Protein AF-0000000086634690 (afdb_homodimer)

Organism: NCBI:txid1208366

Nearest PDB structures (foldseek):
  5t16-assembly2_I  TM=5.368E-01  e=1.347E-09  Saccharomyces cerevisiae S288C
  1o0w-assembly1_A  TM=5.380E-01  e=2.880E-08  Thermotoga maritima
  7r97-assembly1_B  TM=5.462E-01  e=1.078E-07  Escherichia coli K-12
  7odt-assembly1_c  TM=5.022E-01  e=9.395E-07  Homo sapiens
  3rv0-assembly2_D  TM=7.358E-01  e=8.532E-04  Vanderwaltozyma polyspora DSM 70294

pLDDT: mean 82.91, std 21.25, range [21.41, 98.94]

Secondary structure (DSSP, 8-state):
-------------------------------SSTT-----GGG--SSPPPPPP--HHHHHHHTB-GGG-SS-SHHHHHHHHHHHHHHHHHHHHHH-TTS-HHHHHHHHHHHHSHHHHHHHHHHTTGGGT-B--GGG--HHHHHHH-TT-HHHHHHHHHHHHHHHHHHHTSTTHHHHHHHHHHHHHHHHTHHHHHHHHHHHHHHHHHHHHHHHT--S-------------HHHHHHHHH--TT-EEEEEEE----B-TTT-PBPEEEEEEEEETTEEEEEEEEEEESSHHHHHHHHHHHHHH-HHHHHHHHHHHHHHHHHHHHHHHHHH-/-------------------------------SSTT-----GGG--SSPPPPPP--HHHHHHHTB-GGG-SS-SHHHHHHHHHHHHHHHHHHHHHH-TTS-HHHHHHHHHHHHSHHHHHHHHHHTTGGGT-B--TTT--HHHHHHH-TT-HHHHHHHHHHHHHHHHHHHTSTTHHHHHHHHHHHHHHHHTHHHHHHHHHHHHHHHHHHHHHHHT--S-------------HHHHHHHHH--TT-EEEEEEE----B-TTT-PBPEEEEEEEEETTEEEEEEEEEEESSHHHHHHHHHHHHHH-HHHHHHHHHHHHHHHHHHHHHHHHHH-

InterPro domains:
  IPR000999 Ribonuclease III domain [PF00636] (74-168)
  IPR000999 Ribonuclease III domain [PS50142] (72-172)
  IPR000999 Ribonuclease III domain [SM00535] (57-194)
  IPR000999 Ribonuclease III domain [cd00593] (57-194)
  IPR036389 Ribonuclease III, endonuclease domain superfamily [G3DSA:1.10.1520.10] (47-197)
  IPR036389 Ribonuclease III, endonuclease domain superfamily [SSF69065] (46-195)

Radius of gyration: 34.23 Å; Cα contacts (8 Å, |Δi|>4): 902; chains: 2; bounding box: 84×136×135 Å

Sequence (658 aa):
MSKRLGPASPDEGPRKRVQLSSPTSVPVVPSLVPGISPWSSSDVPTSLPPLPVISPELEAQVFRHPGLGGANYEKLEWYGDSVLEMISTELVFATFDHLPTGRSSQLREQLVRNITLAEYYRQYGMEKRTQLPRDMGVMADLIRTNPRDKDLIKIQGDIFEAYVGAVARSQNGTAKVVAWLKALWSRTIKDQIKQAEKHSEASLKSAQEAQSTTKQENPETAKPKGEQTPKDRLSQTLVVKGVKIRYEDMPCKKKDKNLGLPLFAIGAYLDGWGETNKLLGIGTALGKKEAGFKAATVALENRKLMKVYEDKKKAFLEEAKAKANNATAMSKRLGPASPDEGPRKRVQLSSPTSVPVVPSLVPGISPWSSSDVPTSLPPLPVISPELEAQVFRHPGLGGANYEKLEWYGDSVLEMISTELVFATFDHLPTGRSSQLREQLVRNITLAEYYRQYGMEKRTQLPRDMGVMADLIRTNPRDKDLIKIQGDIFEAYVGAVARSQNGTAKVVAWLKALWSRTIKDQIKQAEKHSEASLKSAQEAQSTTKQENPETAKPKGEQTPKDRLSQTLVVKGVKIRYEDMPCKKKDKNLGLPLFAIGAYLDGWGETNKLLGIGTALGKKEAGFKAATVALENRKLMKVYEDKKKAFLEEAKAKANNATA

Structure (mmCIF, N/CA/C/O backbone):
data_AF-0000000086634690-model_v1
#
loop_
_entity.id
_entity.type
_entity.pdbx_description
1 polymer 'RNase III domain-containing protein'
#
loop_
_atom_site.group_PDB
_atom_site.id
_atom_site.type_symbol
_atom_site.label_atom_id
_atom_site.label_alt_id
_atom_site.label_comp_id
_atom_site.label_asym_id
_atom_site.label_entity_id
_atom_site.label_seq_id
_atom_site.pdbx_PDB_ins_code
_atom_site.Cartn_x
_atom_site.Cartn_y
_atom_site.Cartn_z
_atom_site.occupancy
_atom_site.B_iso_or_equiv
_atom_site.auth_seq_id
_atom_site.auth_comp_id
_atom_site.auth_asym_id
_atom_site.auth_atom_id
_atom_site.pdbx_PDB_model_num
ATOM 1 N N . MET A 1 1 ? 48.625 19.266 83.875 1 24.73 1 MET A N 1
ATOM 2 C CA . MET A 1 1 ? 47.406 18.484 83.812 1 24.73 1 MET A CA 1
ATOM 3 C C . MET A 1 1 ? 46.781 18.578 82.438 1 24.73 1 MET A C 1
ATOM 5 O O . MET A 1 1 ? 46.531 19.672 81.938 1 24.73 1 MET A O 1
ATOM 9 N N . SER A 1 2 ? 47.156 17.562 81.562 1 21.41 2 SER A N 1
ATOM 10 C CA . SER A 1 2 ? 47.188 17.312 80.125 1 21.41 2 SER A CA 1
ATOM 11 C C . SER A 1 2 ? 45.781 17.125 79.562 1 21.41 2 SER A C 1
ATOM 13 O O . SER A 1 2 ? 45.062 16.234 80 1 21.41 2 SER A O 1
ATOM 15 N N . LYS A 1 3 ? 45.094 18.25 79.375 1 24.59 3 LYS A N 1
ATOM 16 C CA . LYS A 1 3 ? 43.688 18.312 78.875 1 24.59 3 LYS A CA 1
ATOM 17 C C . LYS A 1 3 ? 43.5 17.453 77.625 1 24.59 3 LYS A C 1
ATOM 19 O O . LYS A 1 3 ? 44.188 17.641 76.625 1 24.59 3 LYS A O 1
ATOM 24 N N . ARG A 1 4 ? 43.125 16.172 77.812 1 23.91 4 ARG A N 1
ATOM 25 C CA . ARG A 1 4 ? 42.906 15.102 76.875 1 23.91 4 ARG A CA 1
ATOM 26 C C . ARG A 1 4 ? 41.812 15.5 75.875 1 23.91 4 ARG A C 1
ATOM 28 O O . ARG A 1 4 ? 40.688 15.844 76.25 1 23.91 4 ARG A O 1
ATOM 35 N N . LEU A 1 5 ? 42.156 16.219 74.812 1 29.12 5 LEU A N 1
ATOM 36 C CA . LEU A 1 5 ? 41.312 16.734 73.75 1 29.12 5 LEU A CA 1
ATOM 37 C C . LEU A 1 5 ? 40.406 15.633 73.188 1 29.12 5 LEU A C 1
ATOM 39 O O . LEU A 1 5 ? 40.875 14.531 72.875 1 29.12 5 LEU A O 1
ATOM 43 N N . GLY A 1 6 ? 39.094 15.578 73.5 1 29.94 6 GLY A N 1
ATOM 44 C CA . GLY A 1 6 ? 38 14.648 73.188 1 29.94 6 GLY A CA 1
ATOM 45 C C . GLY A 1 6 ? 37.844 14.375 71.75 1 29.94 6 GLY A C 1
ATOM 46 O O . GLY A 1 6 ? 38.188 15.203 70.875 1 29.94 6 GLY A O 1
ATOM 47 N N . PRO A 1 7 ? 37.938 13.086 71.25 1 28.59 7 PRO A N 1
ATOM 48 C CA . PRO A 1 7 ? 37.969 12.578 69.875 1 28.59 7 PRO A CA 1
ATOM 49 C C . PRO A 1 7 ? 36.719 12.93 69.125 1 28.59 7 PRO A C 1
ATOM 51 O O . PRO A 1 7 ? 35.625 13 69.688 1 28.59 7 PRO A O 1
ATOM 54 N N . ALA A 1 8 ? 36.719 13.891 68.125 1 30.86 8 ALA A N 1
ATOM 55 C CA . ALA A 1 8 ? 35.688 14.398 67.25 1 30.86 8 ALA A CA 1
ATOM 56 C C . ALA A 1 8 ? 35.031 13.258 66.438 1 30.86 8 ALA A C 1
ATOM 58 O O . ALA A 1 8 ? 35.75 12.414 65.875 1 30.86 8 ALA A O 1
ATOM 59 N N . SER A 1 9 ? 33.875 12.711 66.938 1 27.98 9 SER A N 1
ATOM 60 C CA . SER A 1 9 ? 33.125 11.609 66.375 1 27.98 9 SER A CA 1
ATOM 61 C C . SER A 1 9 ? 32.75 11.891 64.875 1 27.98 9 SER A C 1
ATOM 63 O O . SER A 1 9 ? 32.062 12.867 64.625 1 27.98 9 SER A O 1
ATOM 65 N N . PRO A 1 10 ? 33.562 11.68 63.844 1 27.91 10 PRO A N 1
ATOM 66 C CA . PRO A 1 10 ? 33.375 12.023 62.438 1 27.91 10 PRO A CA 1
ATOM 67 C C . PRO A 1 10 ? 32.156 11.352 61.812 1 27.91 10 PRO A C 1
ATOM 69 O O . PRO A 1 10 ? 32.219 10.203 61.375 1 27.91 10 PRO A O 1
ATOM 72 N N . ASP A 1 11 ? 31.016 11.18 62.5 1 27.3 11 ASP A N 1
ATOM 73 C CA . ASP A 1 11 ? 29.984 10.312 61.938 1 27.3 11 ASP A CA 1
ATOM 74 C C . ASP A 1 11 ? 29.453 10.867 60.625 1 27.3 11 ASP A C 1
ATOM 76 O O . ASP A 1 11 ? 28.547 11.703 60.625 1 27.3 11 ASP A O 1
ATOM 80 N N . GLU A 1 12 ? 30.25 11.422 59.719 1 28.31 12 GLU A N 1
ATOM 81 C CA . GLU A 1 12 ? 29.594 11.93 58.531 1 28.31 12 GLU A CA 1
ATOM 82 C C . GLU A 1 12 ? 28.781 10.836 57.844 1 28.31 12 GLU A C 1
ATOM 84 O O . GLU A 1 12 ? 29.297 9.773 57.531 1 28.31 12 GLU A O 1
ATOM 89 N N . GLY A 1 13 ? 27.484 10.672 58.188 1 29.59 13 GLY A N 1
ATOM 90 C CA . GLY A 1 13 ? 26.547 9.734 57.625 1 29.59 13 GLY A CA 1
ATOM 91 C C . GLY A 1 13 ? 26.609 9.695 56.094 1 29.59 13 GLY A C 1
ATOM 92 O O . GLY A 1 13 ? 27.047 10.656 55.469 1 29.59 13 GLY A O 1
ATOM 93 N N . PRO A 1 14 ? 26.812 8.484 55.5 1 29.5 14 PRO A N 1
ATOM 94 C CA . PRO A 1 14 ? 26.984 8.32 54.062 1 29.5 14 PRO A CA 1
ATOM 95 C C . PRO A 1 14 ? 25.891 9.008 53.25 1 29.5 14 PRO A C 1
ATOM 97 O O . PRO A 1 14 ? 24.734 9.023 53.656 1 29.5 14 PRO A O 1
ATOM 100 N N . ARG A 1 15 ? 26.109 10.086 52.594 1 25.05 15 ARG A N 1
ATOM 101 C CA . ARG A 1 15 ? 25.172 10.703 51.656 1 25.05 15 ARG A CA 1
ATOM 102 C C . ARG A 1 15 ? 24.562 9.664 50.719 1 25.05 15 ARG A C 1
ATOM 104 O O . ARG A 1 15 ? 25.281 8.867 50.125 1 25.05 15 ARG A O 1
ATOM 111 N N . LYS A 1 16 ? 23.312 9.289 50.938 1 28 16 LYS A N 1
ATOM 112 C CA . LYS A 1 16 ? 22.547 8.461 50.031 1 28 16 LYS A CA 1
ATOM 113 C C . LYS A 1 16 ? 22.75 8.906 48.594 1 28 16 LYS A C 1
ATOM 115 O O . LYS A 1 16 ? 22.578 10.086 48.25 1 28 16 LYS A O 1
ATOM 120 N N . ARG A 1 17 ? 23.656 8.234 47.906 1 25.77 17 ARG A N 1
ATOM 121 C CA . ARG A 1 17 ? 23.766 8.438 46.469 1 25.77 17 ARG A CA 1
ATOM 122 C C . ARG A 1 17 ? 22.391 8.625 45.844 1 25.77 17 ARG A C 1
ATOM 124 O O . ARG A 1 17 ? 21.516 7.785 46 1 25.77 17 ARG A O 1
ATOM 131 N N . VAL A 1 18 ? 21.922 9.836 45.719 1 28.72 18 VAL A N 1
ATOM 132 C CA . VAL A 1 18 ? 20.766 10.094 44.875 1 28.72 18 VAL A CA 1
ATOM 133 C C . VAL A 1 18 ? 20.875 9.25 43.594 1 28.72 18 VAL A C 1
ATOM 135 O O . VAL A 1 18 ? 21.828 9.367 42.844 1 28.72 18 VAL A O 1
ATOM 138 N N . GLN A 1 19 ? 20.484 7.98 43.688 1 25.84 19 GLN A N 1
ATOM 139 C CA . GLN A 1 19 ? 20.328 7.219 42.469 1 25.84 19 GLN A CA 1
ATOM 140 C C . GLN A 1 19 ? 19.781 8.102 41.344 1 25.84 19 GLN A C 1
ATOM 142 O O . GLN A 1 19 ? 18.719 8.695 41.469 1 25.84 19 GLN A O 1
ATOM 147 N N . LEU A 1 20 ? 20.656 8.789 40.656 1 27.52 20 LEU A N 1
ATOM 148 C CA . LEU A 1 20 ? 20.281 9.406 39.375 1 27.52 20 LEU A CA 1
ATOM 149 C C . LEU A 1 20 ? 19.188 8.609 38.688 1 27.52 20 LEU A C 1
ATOM 151 O O . LEU A 1 20 ? 19.328 7.395 38.5 1 27.52 20 LEU A O 1
ATOM 155 N N . SER A 1 21 ? 17.953 9.062 38.875 1 30.39 21 SER A N 1
ATOM 156 C CA . SER A 1 21 ? 16.812 8.531 38.125 1 30.39 21 SER A CA 1
ATOM 157 C C . SER A 1 21 ? 17.219 8.094 36.719 1 30.39 21 SER A C 1
ATOM 159 O O . SER A 1 21 ? 18.156 8.656 36.125 1 30.39 21 SER A O 1
ATOM 161 N N . SER A 1 22 ? 17.062 6.863 36.406 1 32.19 22 SER A N 1
ATOM 162 C CA . SER A 1 22 ? 17.25 6.223 35.094 1 32.19 22 SER A CA 1
ATOM 163 C C . SER A 1 22 ? 16.969 7.188 33.969 1 32.19 22 SER A C 1
ATOM 165 O O . SER A 1 22 ? 16.125 8.07 34.094 1 32.19 22 SER A O 1
ATOM 167 N N . PRO A 1 23 ? 17.922 7.418 33.062 1 32.97 23 PRO A N 1
ATOM 168 C CA . PRO A 1 23 ? 17.734 8.234 31.875 1 32.97 23 PRO A CA 1
ATOM 169 C C . PRO A 1 23 ? 16.297 8.188 31.344 1 32.97 23 PRO A C 1
ATOM 171 O O . PRO A 1 23 ? 15.578 7.223 31.594 1 32.97 23 PRO A O 1
ATOM 174 N N . THR A 1 24 ? 15.641 9.281 31.172 1 34.78 24 THR A N 1
ATOM 175 C CA . THR A 1 24 ? 14.344 9.547 30.547 1 34.78 24 THR A CA 1
ATOM 176 C C . THR A 1 24 ? 14.094 8.57 29.406 1 34.78 24 THR A C 1
ATOM 178 O O . THR A 1 24 ? 14.875 8.508 28.453 1 34.78 24 THR A O 1
ATOM 181 N N . SER A 1 25 ? 13.633 7.379 29.625 1 36.16 25 SER A N 1
ATOM 182 C CA . SER A 1 25 ? 13.156 6.418 28.625 1 36.16 25 SER A CA 1
ATOM 183 C C . SER A 1 25 ? 12.578 7.125 27.406 1 36.16 25 SER A C 1
ATOM 185 O O . SER A 1 25 ? 11.688 7.973 27.547 1 36.16 25 SER A O 1
ATOM 187 N N . VAL A 1 26 ? 13.32 7.516 26.484 1 37.78 26 VAL A N 1
ATOM 188 C CA . VAL A 1 26 ? 12.766 8 25.219 1 37.78 26 VAL A CA 1
ATOM 189 C C . VAL A 1 26 ? 11.422 7.328 24.953 1 37.78 26 VAL A C 1
ATOM 191 O O . VAL A 1 26 ? 11.312 6.102 25.031 1 37.78 26 VAL A O 1
ATOM 194 N N . PRO A 1 27 ? 10.336 7.93 25.297 1 44.56 27 PRO A N 1
ATOM 195 C CA . PRO A 1 27 ? 9.023 7.316 25.078 1 44.56 27 PRO A CA 1
ATOM 196 C C . PRO A 1 27 ? 8.969 6.488 23.797 1 44.56 27 PRO A C 1
ATOM 198 O O . PRO A 1 27 ? 9.367 6.965 22.719 1 44.56 27 PRO A O 1
ATOM 201 N N . VAL A 1 28 ? 9.172 5.195 23.906 1 51.59 28 VAL A N 1
ATOM 202 C CA . VAL A 1 28 ? 9.031 4.27 22.781 1 51.59 28 VAL A CA 1
ATOM 203 C C . VAL A 1 28 ? 7.688 4.488 22.094 1 51.59 28 VAL A C 1
ATOM 205 O O . VAL A 1 28 ? 6.637 4.402 22.734 1 51.59 28 VAL A O 1
ATOM 208 N N . VAL A 1 29 ? 7.672 5.242 20.984 1 62.34 29 VAL A N 1
ATOM 209 C CA . VAL A 1 29 ? 6.457 5.383 20.188 1 62.34 29 VAL A CA 1
ATOM 210 C C . VAL A 1 29 ? 5.918 4.004 19.812 1 62.34 29 VAL A C 1
ATOM 212 O O . VAL A 1 29 ? 6.66 3.156 19.312 1 62.34 29 VAL A O 1
ATOM 215 N N . PRO A 1 30 ? 4.773 3.609 20.328 1 81.06 30 PRO A N 1
ATOM 216 C CA . PRO A 1 30 ? 4.176 2.318 19.984 1 81.06 30 PRO A CA 1
ATOM 217 C C . PRO A 1 30 ? 4.211 2.037 18.484 1 81.06 30 PRO A C 1
ATOM 219 O O . PRO A 1 30 ? 4.07 2.961 17.672 1 81.06 30 PRO A O 1
ATOM 222 N N . SER A 1 31 ? 4.723 0.893 18.094 1 90.56 31 SER A N 1
ATOM 223 C CA . SER A 1 31 ? 4.801 0.45 16.703 1 90.56 31 SER A CA 1
ATOM 224 C C . SER A 1 31 ? 3.967 -0.805 16.484 1 90.56 31 SER A C 1
ATOM 226 O O . SER A 1 31 ? 3.799 -1.619 17.391 1 90.56 31 SER A O 1
ATOM 228 N N . LEU A 1 32 ? 3.379 -0.898 15.305 1 95.31 32 LEU A N 1
ATOM 229 C CA . LEU A 1 32 ? 2.629 -2.092 14.93 1 95.31 32 LEU A CA 1
ATOM 230 C C . LEU A 1 32 ? 3.541 -3.312 14.875 1 95.31 32 LEU A C 1
ATOM 232 O O . LEU A 1 32 ? 3.15 -4.402 15.305 1 95.31 32 LEU A O 1
ATOM 236 N N . VAL A 1 33 ? 4.715 -3.113 14.32 1 95.62 33 VAL A N 1
ATOM 237 C CA . VAL A 1 33 ? 5.707 -4.168 14.133 1 95.62 33 VAL A CA 1
ATOM 238 C C . VAL A 1 33 ? 6.746 -4.102 15.25 1 95.62 33 VAL A C 1
ATOM 240 O O . VAL A 1 33 ? 7.32 -3.039 15.508 1 95.62 33 VAL A O 1
ATOM 243 N N . PRO A 1 34 ? 6.98 -5.164 15.93 1 92.75 34 PRO A N 1
ATOM 244 C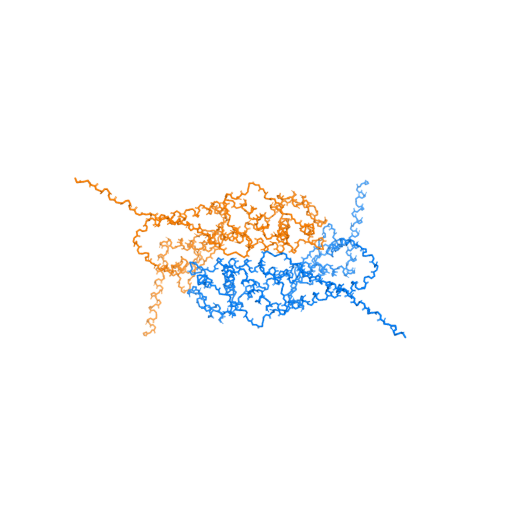 CA . PRO A 1 34 ? 8 -5.156 16.969 1 92.75 34 PRO A CA 1
ATOM 245 C C . PRO A 1 34 ? 9.414 -4.949 16.422 1 92.75 34 PRO A C 1
ATOM 247 O O . PRO A 1 34 ? 9.688 -5.32 15.281 1 92.75 34 PRO A O 1
ATOM 250 N N . GLY A 1 35 ? 10.258 -4.367 17.234 1 91.75 35 GLY A N 1
ATOM 251 C CA . GLY A 1 35 ? 11.672 -4.285 16.906 1 91.75 35 GLY A CA 1
ATOM 252 C C . GLY A 1 35 ? 12.031 -3.049 16.109 1 91.75 35 GLY A C 1
ATOM 253 O O . GLY A 1 35 ? 13.141 -2.936 15.586 1 91.75 35 GLY A O 1
ATOM 254 N N . ILE A 1 36 ? 11.141 -2.152 15.984 1 94.94 36 ILE A N 1
ATOM 255 C CA . ILE A 1 36 ? 11.383 -0.943 15.211 1 94.94 36 ILE A CA 1
ATOM 256 C C . ILE A 1 36 ? 12.125 0.081 16.062 1 94.94 36 ILE A C 1
ATOM 258 O O . ILE A 1 36 ? 11.742 0.334 17.203 1 94.94 36 ILE A O 1
ATOM 262 N N . SER A 1 37 ? 13.164 0.635 15.586 1 94.75 37 SER A N 1
ATOM 263 C CA . SER A 1 37 ? 13.891 1.762 16.156 1 94.75 37 SER A CA 1
ATOM 264 C C . SER A 1 37 ? 14.344 2.736 15.078 1 94.75 37 SER A C 1
ATOM 266 O O . SER A 1 37 ? 14.539 2.344 13.922 1 94.75 37 SER A O 1
ATOM 268 N N . PRO A 1 38 ? 14.453 3.963 15.391 1 95.81 38 PRO A N 1
ATOM 269 C CA . PRO A 1 38 ? 14.859 4.934 14.367 1 95.81 38 PRO A CA 1
ATOM 270 C C . PRO A 1 38 ? 16.234 4.629 13.789 1 95.81 38 PRO A C 1
ATOM 272 O O . PRO A 1 38 ? 17.062 3.988 14.445 1 95.81 38 PRO A O 1
ATOM 275 N N . TRP A 1 39 ? 16.438 5.086 12.539 1 96.88 39 TRP A N 1
ATOM 276 C CA . TRP A 1 39 ? 17.766 5.012 11.93 1 96.88 39 TRP A CA 1
ATOM 277 C C . TRP A 1 39 ? 18.734 5.977 12.609 1 96.88 39 TRP A C 1
ATOM 279 O O . TRP A 1 39 ? 18.312 7.023 13.117 1 96.88 39 TRP A O 1
ATOM 289 N N . SER A 1 40 ? 19.922 5.605 12.648 1 95.12 40 SER A N 1
ATOM 290 C CA . SER A 1 40 ? 21.047 6.449 13.07 1 95.12 40 SER A CA 1
ATOM 291 C C . SER A 1 40 ? 22.188 6.395 12.055 1 95.12 40 SER A C 1
ATOM 293 O O . SER A 1 40 ? 22.484 5.332 11.516 1 95.12 40 SER A O 1
ATOM 295 N N . SER A 1 41 ? 22.797 7.512 11.844 1 94.25 41 SER A N 1
ATOM 296 C CA . SER A 1 41 ? 23.891 7.578 10.883 1 94.25 41 SER A CA 1
ATOM 297 C C . SER A 1 41 ? 25.047 6.676 11.297 1 94.25 41 SER A C 1
ATOM 299 O O . SER A 1 41 ? 25.75 6.137 10.445 1 94.25 41 SER A O 1
ATOM 301 N N . SER A 1 42 ? 25.188 6.5 12.562 1 94.5 42 SER A N 1
ATOM 302 C CA . SER A 1 42 ? 26.281 5.691 13.094 1 94.5 42 SER A CA 1
ATOM 303 C C . SER A 1 42 ? 26.031 4.207 12.859 1 94.5 42 SER A C 1
ATOM 305 O O . SER A 1 42 ? 26.953 3.398 12.914 1 94.5 42 SER A O 1
ATOM 307 N N . ASP A 1 43 ? 24.828 3.83 12.523 1 93.62 43 ASP A N 1
ATOM 308 C CA . ASP A 1 43 ? 24.484 2.422 12.391 1 93.62 43 ASP A CA 1
ATOM 309 C C . ASP A 1 43 ? 24.438 1.999 10.922 1 93.62 43 ASP A C 1
ATOM 311 O O . ASP A 1 43 ? 24.125 0.85 10.609 1 93.62 43 ASP A O 1
ATOM 315 N N . VAL A 1 44 ? 24.75 2.859 10.023 1 96.81 44 VAL A N 1
ATOM 316 C CA . VAL A 1 44 ? 24.719 2.529 8.602 1 96.81 44 VAL A CA 1
ATOM 317 C C . VAL A 1 44 ? 25.875 1.597 8.25 1 96.81 44 VAL A C 1
ATOM 319 O O . VAL A 1 44 ? 27.047 1.966 8.398 1 96.81 44 VAL A O 1
ATOM 322 N N . PRO A 1 45 ? 25.594 0.436 7.801 1 97.06 45 PRO A N 1
ATOM 323 C CA . PRO A 1 45 ? 26.672 -0.49 7.473 1 97.06 45 PRO A CA 1
ATOM 324 C C . PRO A 1 45 ? 27.469 -0.05 6.25 1 97.06 45 PRO A C 1
ATOM 326 O O . PRO A 1 45 ? 26.906 0.527 5.316 1 97.06 45 PRO A O 1
ATOM 329 N N . THR A 1 46 ? 28.703 -0.387 6.211 1 94.5 46 THR A N 1
ATOM 330 C CA . THR A 1 46 ? 29.594 -0.023 5.117 1 94.5 46 THR A CA 1
ATOM 331 C C . THR A 1 46 ? 29.5 -1.042 3.984 1 94.5 46 THR A C 1
ATOM 333 O O . THR A 1 46 ? 29.891 -0.756 2.85 1 94.5 46 THR A O 1
ATOM 336 N N . SER A 1 47 ? 29 -2.219 4.371 1 97 47 SER A N 1
ATOM 337 C CA . SER A 1 47 ? 28.859 -3.271 3.367 1 97 47 SER A CA 1
ATOM 338 C C . SER A 1 47 ? 27.438 -3.793 3.307 1 97 47 SER A C 1
ATOM 340 O O . SER A 1 47 ? 26.625 -3.502 4.191 1 97 47 SER A O 1
ATOM 342 N N . LEU A 1 48 ? 27.188 -4.543 2.262 1 97.88 48 LEU A N 1
ATOM 343 C CA . LEU A 1 48 ? 25.875 -5.133 2.064 1 97.88 48 LEU A CA 1
ATOM 344 C C . LEU A 1 48 ? 25.531 -6.105 3.189 1 97.88 48 LEU A C 1
ATOM 346 O O . LEU A 1 48 ? 26.297 -7.039 3.457 1 97.88 48 LEU A O 1
ATOM 350 N N . PRO A 1 49 ? 24.391 -5.824 3.893 1 98.38 49 PRO A N 1
ATOM 351 C CA . PRO A 1 49 ? 24.031 -6.777 4.941 1 98.38 49 PRO A CA 1
ATOM 352 C C . PRO A 1 49 ? 23.812 -8.188 4.406 1 98.38 49 PRO A C 1
ATOM 354 O O . PRO A 1 49 ? 23.281 -8.359 3.301 1 98.38 49 PRO A O 1
ATOM 357 N N . PRO A 1 50 ? 24.156 -9.156 5.211 1 98.12 50 PRO A N 1
ATOM 358 C CA . PRO A 1 50 ? 23.953 -10.531 4.734 1 98.12 50 PRO A CA 1
ATOM 359 C C . PRO A 1 50 ? 22.5 -10.859 4.453 1 98.12 50 PRO A C 1
ATOM 361 O O . PRO A 1 50 ? 21.609 -10.406 5.184 1 98.12 50 PRO A O 1
ATOM 364 N N . LEU A 1 51 ? 22.344 -11.57 3.416 1 97.81 51 LEU A N 1
ATOM 365 C CA . LEU A 1 51 ? 21.016 -12.023 3.045 1 97.81 51 LEU A CA 1
ATOM 366 C C . LEU A 1 51 ? 20.484 -13.039 4.047 1 97.81 51 LEU A C 1
ATOM 368 O O . LEU A 1 51 ? 21.125 -14.055 4.312 1 97.81 51 LEU A O 1
ATOM 372 N N . PRO A 1 52 ? 19.312 -12.797 4.648 1 98.25 52 PRO A N 1
ATOM 373 C CA . PRO A 1 52 ? 18.766 -13.797 5.566 1 98.25 52 PRO A CA 1
ATOM 374 C C . PRO A 1 52 ? 18.469 -15.133 4.879 1 98.25 52 PRO A C 1
ATOM 376 O O . PRO A 1 52 ? 18.016 -15.148 3.73 1 98.25 52 PRO A O 1
ATOM 379 N N . VAL A 1 53 ? 18.672 -16.172 5.621 1 96.75 53 VAL A N 1
ATOM 3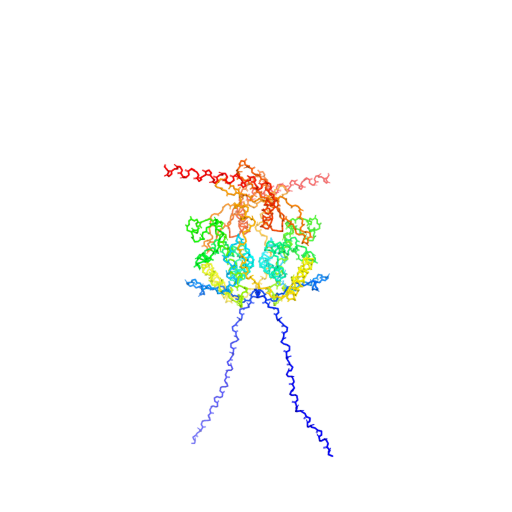80 C CA . VAL A 1 53 ? 18.469 -17.5 5.055 1 96.75 53 VAL A CA 1
ATOM 381 C C . VAL A 1 53 ? 17 -17.891 5.172 1 96.75 53 VAL A C 1
ATOM 383 O O . VAL A 1 53 ? 16.359 -17.656 6.203 1 96.75 53 VAL A O 1
ATOM 386 N N . ILE A 1 54 ? 16.5 -18.422 4.113 1 97.19 54 ILE A N 1
ATOM 387 C CA . ILE A 1 54 ? 15.133 -18.922 4.109 1 97.19 54 ILE A CA 1
ATOM 388 C C . ILE A 1 54 ? 15.133 -20.422 3.795 1 97.19 54 ILE A C 1
ATOM 390 O O . ILE A 1 54 ? 16.156 -20.969 3.383 1 97.19 54 ILE A O 1
ATOM 394 N N . SER A 1 55 ? 14.023 -21.109 4.039 1 95.44 55 SER A N 1
ATOM 395 C CA . SER A 1 55 ? 13.93 -22.547 3.789 1 95.44 55 SER A CA 1
ATOM 396 C C . SER A 1 55 ? 14.016 -22.859 2.297 1 95.44 55 SER A C 1
ATOM 398 O O . SER A 1 55 ? 13.672 -22.016 1.464 1 95.44 55 SER A O 1
ATOM 400 N N . PRO A 1 56 ? 14.438 -24.078 2.041 1 95.38 56 PRO A N 1
ATOM 401 C CA . PRO A 1 56 ? 14.484 -24.469 0.631 1 95.38 56 PRO A CA 1
ATOM 402 C C . PRO A 1 56 ? 13.117 -24.422 -0.041 1 95.38 56 PRO A C 1
ATOM 404 O O . PRO A 1 56 ? 13.016 -24.109 -1.23 1 95.38 56 PRO A O 1
ATOM 407 N N . GLU A 1 57 ? 12.148 -24.734 0.716 1 94.44 57 GLU A N 1
ATOM 408 C CA . GLU A 1 57 ? 10.789 -24.719 0.172 1 94.44 57 GLU A CA 1
ATOM 409 C C . GLU A 1 57 ? 10.383 -23.297 -0.24 1 94.44 57 GLU A C 1
ATOM 411 O O . GLU A 1 57 ? 9.805 -23.109 -1.312 1 94.44 57 GLU A O 1
ATOM 416 N N . LEU A 1 58 ? 10.664 -22.344 0.609 1 96.25 58 LEU A N 1
ATOM 417 C CA . LEU A 1 58 ? 10.367 -20.953 0.299 1 96.25 58 LEU A CA 1
ATOM 418 C C . LEU A 1 58 ? 11.227 -20.469 -0.86 1 96.25 58 LEU A C 1
ATOM 420 O O . LEU A 1 58 ? 10.742 -19.734 -1.734 1 96.25 58 LEU A O 1
ATOM 424 N N . GLU A 1 59 ? 12.461 -20.906 -0.815 1 96.81 59 GLU A N 1
ATOM 425 C CA . GLU A 1 59 ? 13.383 -20.484 -1.865 1 96.81 59 GLU A CA 1
ATOM 426 C C . GLU A 1 59 ? 12.914 -20.953 -3.236 1 96.81 59 GLU A C 1
ATOM 428 O O . GLU A 1 59 ? 13.047 -20.234 -4.23 1 96.81 59 GLU A O 1
ATOM 433 N N . ALA A 1 60 ? 12.398 -22.156 -3.266 1 95.38 60 ALA A N 1
ATOM 434 C CA . ALA A 1 60 ? 11.922 -22.719 -4.523 1 95.38 60 ALA A CA 1
ATOM 435 C C . ALA A 1 60 ? 10.781 -21.875 -5.098 1 95.38 60 ALA A C 1
ATOM 437 O O . ALA A 1 60 ? 10.641 -21.766 -6.32 1 95.38 60 ALA A O 1
ATOM 438 N N . GLN A 1 61 ? 10.047 -21.266 -4.254 1 97.06 61 GLN A N 1
ATOM 439 C CA . GLN A 1 61 ? 8.938 -20.422 -4.684 1 97.06 61 GLN A CA 1
ATOM 440 C C . GLN A 1 61 ? 9.422 -19.031 -5.09 1 97.06 61 GLN A C 1
ATOM 442 O O . GLN A 1 61 ? 9.016 -18.5 -6.129 1 97.06 61 GLN A O 1
ATOM 447 N N . VAL A 1 62 ? 10.289 -18.469 -4.34 1 98.5 62 VAL A N 1
ATOM 448 C CA . VAL A 1 62 ? 10.734 -17.078 -4.469 1 98.5 62 VAL A CA 1
ATOM 449 C C . VAL A 1 62 ? 11.352 -16.859 -5.848 1 98.5 62 VAL A C 1
ATOM 451 O O . VAL A 1 62 ? 11.156 -15.812 -6.465 1 98.5 62 VAL A O 1
ATOM 454 N N . PHE A 1 63 ? 12.039 -17.828 -6.355 1 98.38 63 PHE A N 1
ATOM 455 C CA . PHE A 1 63 ? 12.852 -17.609 -7.547 1 98.38 63 PHE A CA 1
ATOM 456 C C . PHE A 1 63 ? 12.172 -18.203 -8.773 1 98.38 63 PHE A C 1
ATOM 458 O O . PHE A 1 63 ? 12.789 -18.312 -9.844 1 98.38 63 PHE A O 1
ATOM 465 N N . ARG A 1 64 ? 10.93 -18.531 -8.648 1 97.81 64 ARG A N 1
ATOM 466 C CA . ARG A 1 64 ? 10.219 -19.156 -9.766 1 97.81 64 ARG A CA 1
ATOM 467 C C . ARG A 1 64 ? 9.188 -18.203 -10.352 1 97.81 64 ARG A C 1
ATOM 469 O O . ARG A 1 64 ? 8.258 -17.766 -9.664 1 97.81 64 ARG A O 1
ATOM 476 N N . HIS A 1 65 ? 9.328 -17.875 -11.57 1 95.69 65 HIS A N 1
ATOM 477 C CA . HIS A 1 65 ? 8.414 -17 -12.297 1 95.69 65 HIS A CA 1
ATOM 478 C C . HIS A 1 65 ? 7.035 -17.641 -12.43 1 95.69 65 HIS A C 1
ATOM 480 O O . HIS A 1 65 ? 6.922 -18.844 -12.672 1 95.69 65 HIS A O 1
ATOM 486 N N . PRO A 1 66 ? 5.969 -16.844 -12.359 1 90.44 66 PRO A N 1
ATOM 487 C CA . PRO A 1 66 ? 4.609 -17.391 -12.438 1 90.44 66 PRO A CA 1
ATOM 488 C C . PRO A 1 66 ? 4.316 -18.062 -13.781 1 90.44 66 PRO A C 1
ATOM 490 O O . PRO A 1 66 ? 3.475 -18.953 -13.859 1 90.44 66 PRO A O 1
ATOM 493 N N . GLY A 1 67 ? 5.012 -17.703 -14.797 1 83 67 GLY A N 1
ATOM 494 C CA . GLY A 1 67 ? 4.84 -18.297 -16.109 1 83 67 GLY A CA 1
ATOM 495 C C . GLY A 1 67 ? 5.207 -19.781 -16.156 1 83 67 GLY A C 1
ATOM 496 O O . GLY A 1 67 ? 4.852 -20.484 -17.094 1 83 67 GLY A O 1
ATOM 497 N N . LEU A 1 68 ? 5.918 -20.25 -15.156 1 86.06 68 LEU A N 1
ATOM 498 C CA . LEU A 1 68 ? 6.328 -21.656 -15.086 1 86.06 68 LEU A CA 1
ATOM 499 C C . LEU A 1 68 ? 5.254 -22.5 -14.422 1 86.06 68 LEU A C 1
ATOM 501 O O . LEU A 1 68 ? 5.379 -23.719 -14.352 1 86.06 68 LEU A O 1
ATOM 505 N N . GLY A 1 69 ? 4.23 -21.859 -13.977 1 78.25 69 GLY A N 1
ATOM 506 C CA . GLY A 1 69 ? 3.164 -22.578 -13.297 1 78.25 69 GLY A CA 1
ATOM 507 C C . GLY A 1 69 ? 3.566 -23.094 -11.93 1 78.25 69 GLY A C 1
ATOM 508 O O . GLY A 1 69 ? 4.656 -22.781 -11.438 1 78.25 69 GLY A O 1
ATOM 509 N N . GLY A 1 70 ? 2.582 -23.734 -11.188 1 82.38 70 GLY A N 1
ATOM 510 C CA . GLY A 1 70 ? 2.869 -24.266 -9.867 1 82.38 70 GLY A CA 1
ATOM 511 C C . GLY A 1 70 ? 3.168 -23.188 -8.844 1 82.38 70 GLY A C 1
ATOM 512 O O . GLY A 1 70 ? 2.801 -22.031 -9.031 1 82.38 70 GLY A O 1
ATOM 513 N N . ALA A 1 71 ? 3.869 -23.672 -7.77 1 89.5 71 ALA A N 1
ATOM 514 C CA . ALA A 1 71 ? 4.25 -22.703 -6.734 1 89.5 71 ALA A CA 1
ATOM 515 C C . ALA A 1 71 ? 5.281 -21.719 -7.258 1 89.5 71 ALA A C 1
ATOM 517 O O . ALA A 1 71 ? 6.281 -22.109 -7.867 1 89.5 71 ALA A O 1
ATOM 518 N N . ASN A 1 72 ? 5.027 -20.516 -7.199 1 95.44 72 ASN A N 1
ATOM 519 C CA . ASN A 1 72 ? 5.871 -19.438 -7.684 1 95.44 72 ASN A CA 1
ATOM 520 C C . ASN A 1 72 ? 5.895 -18.266 -6.711 1 95.44 72 ASN A C 1
ATOM 522 O O . ASN A 1 72 ? 5.379 -18.359 -5.594 1 95.44 72 ASN A O 1
ATOM 526 N N . TYR A 1 73 ? 6.449 -17.109 -7.133 1 97.5 73 TYR A N 1
ATOM 527 C CA . TYR A 1 73 ? 6.766 -16.062 -6.16 1 97.5 73 TYR A CA 1
ATOM 528 C C . TYR A 1 73 ? 5.57 -15.141 -5.938 1 97.5 73 TYR A C 1
ATOM 530 O O . TYR A 1 73 ? 5.613 -14.258 -5.078 1 97.5 73 TYR A O 1
ATOM 538 N N . GLU A 1 74 ? 4.41 -15.305 -6.527 1 96.06 74 GLU A N 1
ATOM 539 C CA . GLU A 1 74 ? 3.336 -14.32 -6.574 1 96.06 74 GLU A CA 1
ATOM 540 C C . GLU A 1 74 ? 2.76 -14.062 -5.184 1 96.06 74 GLU A C 1
ATOM 542 O O . GLU A 1 74 ? 2.594 -12.914 -4.773 1 96.06 74 GLU A O 1
ATOM 547 N N . LYS A 1 75 ? 2.516 -15.086 -4.465 1 95.44 75 LYS A N 1
ATOM 548 C CA . LYS A 1 75 ? 1.906 -14.93 -3.146 1 95.44 75 LYS A CA 1
ATOM 549 C C . LYS A 1 75 ? 2.879 -14.281 -2.162 1 95.44 75 LYS A C 1
ATOM 551 O O . LYS A 1 75 ? 2.496 -13.406 -1.385 1 95.44 75 LYS A O 1
ATOM 556 N N . LEU A 1 76 ? 4.086 -14.734 -2.225 1 97.56 76 LEU A N 1
ATOM 557 C CA . LEU A 1 76 ? 5.102 -14.172 -1.344 1 97.56 76 LEU A CA 1
ATOM 558 C C . LEU A 1 76 ? 5.414 -12.727 -1.722 1 97.56 76 LEU A C 1
ATOM 560 O O . LEU A 1 76 ? 5.707 -11.906 -0.853 1 97.56 76 LEU A O 1
ATOM 564 N N . GLU A 1 77 ? 5.379 -12.453 -3.004 1 98.5 77 GLU A N 1
ATOM 565 C CA . GLU A 1 77 ? 5.531 -11.078 -3.48 1 98.5 77 GLU A CA 1
ATOM 566 C C . GLU A 1 77 ? 4.438 -10.172 -2.916 1 98.5 77 GLU A C 1
ATOM 568 O O . GLU A 1 77 ? 4.723 -9.078 -2.424 1 98.5 77 GLU A O 1
ATOM 573 N N . TRP A 1 78 ? 3.242 -10.695 -3.027 1 97.81 78 TRP A N 1
ATOM 574 C CA . TRP A 1 78 ? 2.084 -9.953 -2.545 1 97.81 78 TRP A CA 1
ATOM 575 C C . TRP A 1 78 ? 2.199 -9.68 -1.049 1 97.81 78 TRP A C 1
ATOM 577 O O . TRP A 1 78 ? 1.98 -8.547 -0.601 1 97.81 78 TRP A O 1
ATOM 587 N N . TYR A 1 79 ? 2.578 -10.656 -0.279 1 97.94 79 TYR A N 1
ATOM 588 C CA . TYR A 1 79 ? 2.801 -10.492 1.153 1 97.94 79 TYR A CA 1
ATOM 589 C C . TYR A 1 79 ? 3.982 -9.57 1.422 1 97.94 79 TYR A C 1
ATOM 591 O O . TYR A 1 79 ? 3.898 -8.672 2.262 1 97.94 79 TYR A O 1
ATOM 599 N N . GLY A 1 80 ? 5.051 -9.781 0.709 1 98.75 80 GLY A N 1
ATOM 600 C CA . GLY A 1 80 ? 6.273 -9.008 0.877 1 98.75 80 GLY A CA 1
ATOM 601 C C . GLY A 1 80 ? 6.09 -7.531 0.592 1 98.75 80 GLY A C 1
ATOM 602 O O . GLY A 1 80 ? 6.719 -6.688 1.235 1 98.75 80 GLY A O 1
ATOM 603 N N . ASP A 1 81 ? 5.242 -7.25 -0.399 1 98.31 81 ASP A N 1
ATOM 604 C CA . ASP A 1 81 ? 4.949 -5.855 -0.707 1 98.31 81 ASP A CA 1
ATOM 605 C C . ASP A 1 81 ? 4.363 -5.137 0.507 1 98.31 81 ASP A C 1
ATOM 607 O O . ASP A 1 81 ? 4.75 -4.004 0.81 1 98.31 81 ASP A O 1
ATOM 611 N N . SER A 1 82 ? 3.453 -5.797 1.209 1 98.5 82 SER A N 1
ATOM 612 C CA . SER A 1 82 ? 2.844 -5.223 2.404 1 98.5 82 SER A CA 1
ATOM 613 C C . SER A 1 82 ? 3.857 -5.098 3.535 1 98.5 82 SER A C 1
ATOM 615 O O . SER A 1 82 ? 3.816 -4.137 4.309 1 98.5 82 SER A O 1
ATOM 617 N N . VAL A 1 83 ? 4.773 -6.047 3.602 1 98.75 83 VAL A N 1
ATOM 618 C CA . VAL A 1 83 ? 5.824 -6.02 4.613 1 98.75 83 VAL A CA 1
ATOM 619 C C . VAL A 1 83 ? 6.738 -4.816 4.379 1 98.75 83 VAL A C 1
ATOM 621 O O . VAL A 1 83 ? 7.039 -4.066 5.309 1 98.75 83 VAL A O 1
ATOM 624 N N . LEU A 1 84 ? 7.133 -4.625 3.174 1 98.88 84 LEU A N 1
ATOM 625 C CA . LEU A 1 84 ? 7.992 -3.502 2.807 1 98.88 84 LEU A CA 1
ATOM 626 C C . LEU A 1 84 ? 7.332 -2.174 3.158 1 98.88 84 LEU A C 1
ATOM 628 O O . LEU A 1 84 ? 7.977 -1.284 3.721 1 98.88 84 LEU A O 1
ATOM 632 N N . GLU A 1 85 ? 6.074 -2.133 2.814 1 98.5 85 GLU A N 1
ATOM 633 C CA . GLU A 1 85 ? 5.34 -0.896 3.057 1 98.5 85 GLU A CA 1
ATOM 634 C C . GLU A 1 85 ? 5.23 -0.604 4.551 1 98.5 85 GLU A C 1
ATOM 636 O O . GLU A 1 85 ? 5.469 0.525 4.984 1 98.5 85 GLU A O 1
ATOM 641 N N . MET A 1 86 ? 4.914 -1.552 5.312 1 98.69 86 MET A N 1
ATOM 642 C CA . MET A 1 86 ? 4.695 -1.351 6.742 1 98.69 86 MET A CA 1
ATOM 643 C C . MET A 1 86 ? 6.004 -1.012 7.453 1 98.69 86 MET A C 1
ATOM 645 O O . MET A 1 86 ? 6.062 -0.06 8.234 1 98.69 86 MET A O 1
ATOM 649 N N . ILE A 1 87 ? 7.066 -1.759 7.156 1 98.69 87 ILE A N 1
ATOM 650 C CA . ILE A 1 87 ? 8.328 -1.553 7.855 1 98.69 87 ILE A CA 1
ATOM 651 C C . ILE A 1 87 ? 8.938 -0.215 7.441 1 98.69 87 ILE A C 1
ATOM 653 O O . ILE A 1 87 ? 9.469 0.52 8.281 1 98.69 87 ILE A O 1
ATOM 657 N N . SER A 1 88 ? 8.867 0.096 6.145 1 98.75 88 SER A N 1
ATOM 658 C CA . SER A 1 88 ? 9.391 1.386 5.707 1 98.75 88 SER A CA 1
ATOM 659 C C . SER A 1 88 ? 8.625 2.539 6.344 1 98.75 88 SER A C 1
ATOM 661 O O . SER A 1 88 ? 9.219 3.541 6.746 1 98.75 88 SER A O 1
ATOM 663 N N . THR A 1 89 ? 7.277 2.385 6.422 1 98.44 89 THR A N 1
ATOM 664 C CA . THR A 1 89 ? 6.457 3.398 7.074 1 98.44 89 THR A CA 1
ATOM 665 C C . THR A 1 89 ? 6.879 3.58 8.531 1 98.44 89 THR A C 1
ATOM 667 O O . THR A 1 89 ? 7.059 4.707 8.992 1 98.44 89 THR A O 1
ATOM 670 N N . GLU A 1 90 ? 7.094 2.484 9.211 1 97.94 90 GLU A N 1
ATOM 671 C CA . GLU A 1 90 ? 7.5 2.514 10.609 1 97.94 90 GLU A CA 1
ATOM 672 C C . GLU A 1 90 ? 8.844 3.223 10.781 1 97.94 90 GLU A C 1
ATOM 674 O O . GLU A 1 90 ? 8.992 4.082 11.656 1 97.94 90 GLU A O 1
ATOM 679 N N . LEU A 1 91 ? 9.766 2.895 9.977 1 97.81 91 LEU A N 1
ATOM 680 C CA . LEU A 1 91 ? 11.117 3.436 10.109 1 97.81 91 LEU A CA 1
ATOM 681 C C . LEU A 1 91 ? 11.141 4.918 9.75 1 97.81 91 LEU A C 1
ATOM 683 O O . LEU A 1 91 ? 11.789 5.715 10.43 1 97.81 91 LEU A O 1
ATOM 687 N N . VAL A 1 92 ? 10.438 5.281 8.672 1 97.44 92 VAL A N 1
ATOM 688 C CA . VAL A 1 92 ? 10.367 6.676 8.25 1 97.44 92 VAL A CA 1
ATOM 689 C C . VAL A 1 92 ? 9.672 7.504 9.328 1 97.44 92 VAL A C 1
ATOM 691 O O . VAL A 1 92 ? 10.133 8.594 9.68 1 97.44 92 VAL A O 1
ATOM 694 N N . PHE A 1 93 ? 8.57 7.016 9.836 1 95.69 93 PHE A N 1
ATOM 695 C CA . PHE A 1 93 ? 7.805 7.688 10.883 1 95.69 93 PHE A CA 1
ATOM 696 C C . PHE A 1 93 ? 8.656 7.906 12.125 1 95.69 93 PHE A C 1
ATOM 698 O O . PHE A 1 93 ? 8.586 8.969 12.75 1 95.69 93 PHE A O 1
ATOM 705 N N . ALA A 1 94 ? 9.477 6.922 12.453 1 94.5 94 ALA A N 1
ATOM 706 C CA . ALA A 1 94 ? 10.289 6.949 13.664 1 94.5 94 ALA A CA 1
ATOM 707 C C . ALA A 1 94 ? 11.477 7.895 13.508 1 94.5 94 ALA A C 1
ATOM 709 O O . ALA A 1 94 ? 11.93 8.492 14.484 1 94.5 94 ALA A O 1
ATOM 710 N N . THR A 1 95 ? 11.953 8.094 12.344 1 95 95 THR A N 1
ATOM 711 C CA . THR A 1 95 ? 13.211 8.797 12.133 1 95 95 THR A CA 1
ATOM 712 C C . THR A 1 95 ? 12.961 10.219 11.633 1 95 95 THR A C 1
ATOM 714 O O . THR A 1 95 ? 13.703 11.141 11.969 1 95 95 THR A O 1
ATOM 717 N N . PHE A 1 96 ? 11.898 10.406 10.828 1 93.12 96 PHE A N 1
ATOM 718 C CA . PHE A 1 96 ? 11.688 11.656 10.117 1 93.12 96 PHE A CA 1
ATOM 719 C C . PHE A 1 96 ? 10.367 12.297 10.516 1 93.12 96 PHE A C 1
ATOM 721 O O . PHE A 1 96 ? 9.641 12.82 9.672 1 93.12 96 PHE A O 1
ATOM 728 N N . ASP A 1 97 ? 10.047 12.203 11.727 1 86.31 97 ASP A N 1
ATOM 729 C CA . ASP A 1 97 ? 8.773 12.695 12.242 1 86.31 97 ASP A CA 1
ATOM 730 C C . ASP A 1 97 ? 8.602 14.188 11.977 1 86.31 97 ASP A C 1
ATOM 732 O O . ASP A 1 97 ? 7.48 14.695 11.922 1 86.31 97 ASP A O 1
ATOM 736 N N . HIS A 1 98 ? 9.695 14.906 11.75 1 84.12 98 HIS A N 1
ATOM 737 C CA . HIS A 1 98 ? 9.672 16.344 11.539 1 84.12 98 HIS A CA 1
ATOM 738 C C . HIS A 1 98 ? 9.281 16.688 10.102 1 84.12 98 HIS A C 1
ATOM 740 O O . HIS A 1 98 ? 8.945 17.828 9.805 1 84.12 98 HIS A O 1
ATOM 746 N N . LEU A 1 99 ? 9.289 15.727 9.281 1 85.44 99 LEU A N 1
ATOM 747 C CA . LEU A 1 99 ? 8.992 15.984 7.879 1 85.44 99 LEU A CA 1
ATOM 748 C C . LEU A 1 99 ? 7.492 15.938 7.621 1 85.44 99 LEU A C 1
ATOM 750 O O . LEU A 1 99 ? 6.777 15.148 8.242 1 85.44 99 LEU A O 1
ATOM 754 N N . PRO A 1 100 ? 7.047 16.734 6.621 1 81.69 100 PRO A N 1
ATOM 755 C CA . PRO A 1 100 ? 5.652 16.609 6.184 1 81.69 100 PRO A CA 1
ATOM 756 C C . PRO A 1 100 ? 5.352 15.242 5.566 1 81.69 100 PRO A C 1
ATOM 758 O O . PRO A 1 100 ? 6.27 14.547 5.121 1 81.69 100 PRO A O 1
ATOM 761 N N . THR A 1 101 ? 4.094 14.891 5.523 1 89.38 101 THR A N 1
ATOM 762 C CA . THR A 1 101 ? 3.658 13.578 5.07 1 89.38 101 THR A CA 1
ATOM 763 C C . THR A 1 101 ? 4.109 13.32 3.633 1 89.38 101 THR A C 1
ATOM 765 O O . THR A 1 101 ? 4.512 12.211 3.293 1 89.38 101 THR A O 1
ATOM 768 N N . GLY A 1 102 ? 4.016 14.352 2.799 1 84.12 102 GLY A N 1
ATOM 769 C CA . GLY A 1 102 ? 4.445 14.203 1.417 1 84.12 102 GLY A CA 1
ATOM 770 C C . GLY A 1 102 ? 5.891 13.766 1.287 1 84.12 102 GLY A C 1
ATOM 771 O O . GLY A 1 102 ? 6.215 12.914 0.458 1 84.12 102 GLY A O 1
ATOM 772 N N . ARG A 1 103 ? 6.754 14.242 2.129 1 85.81 103 ARG A N 1
ATOM 773 C CA . ARG A 1 103 ? 8.172 13.891 2.111 1 85.81 103 ARG A CA 1
ATOM 774 C C . ARG A 1 103 ? 8.391 12.484 2.664 1 85.81 103 ARG A C 1
ATOM 776 O O . ARG A 1 103 ? 9.242 11.742 2.17 1 85.81 103 ARG A O 1
ATOM 783 N N . SER A 1 104 ? 7.684 12.234 3.643 1 92 104 SER A N 1
ATOM 784 C CA . SER A 1 104 ? 7.73 10.883 4.195 1 92 104 SER A CA 1
ATOM 785 C C . SER A 1 104 ? 7.332 9.852 3.148 1 92 104 SER A C 1
ATOM 787 O O . SER A 1 104 ? 7.969 8.797 3.039 1 92 104 SER A O 1
ATOM 789 N N . SER A 1 105 ? 6.336 10.148 2.377 1 91.31 105 SER A N 1
ATOM 790 C CA . SER A 1 105 ? 5.887 9.266 1.311 1 91.31 105 SER A CA 1
ATOM 791 C C . SER A 1 105 ? 6.957 9.102 0.237 1 91.31 105 SER A C 1
ATOM 793 O O . SER A 1 105 ? 7.145 8.008 -0.302 1 91.31 105 SER A O 1
ATOM 795 N N . GLN A 1 106 ? 7.633 10.188 -0.095 1 88.62 106 GLN A N 1
ATOM 796 C CA . GLN A 1 106 ? 8.703 10.141 -1.085 1 88.62 106 GLN A CA 1
ATOM 797 C C . GLN A 1 106 ? 9.852 9.258 -0.609 1 88.62 106 GLN A C 1
ATOM 799 O O . GLN A 1 106 ? 10.422 8.492 -1.392 1 88.62 106 GLN A O 1
ATOM 804 N N . LEU A 1 107 ? 10.219 9.398 0.675 1 92.75 107 LEU A N 1
ATOM 805 C CA . LEU A 1 107 ? 11.266 8.555 1.25 1 92.75 107 LEU A CA 1
ATOM 806 C C . LEU A 1 107 ? 10.875 7.082 1.183 1 92.75 107 LEU A C 1
ATOM 808 O O . LEU A 1 107 ? 11.672 6.242 0.756 1 92.75 107 LEU A O 1
ATOM 812 N N . ARG A 1 108 ? 9.648 6.828 1.581 1 96.62 108 ARG A N 1
ATOM 813 C CA . ARG A 1 108 ? 9.188 5.449 1.505 1 96.62 108 ARG A CA 1
ATOM 814 C C . ARG A 1 108 ? 9.25 4.926 0.073 1 96.62 108 ARG A C 1
ATOM 816 O O . ARG A 1 108 ? 9.719 3.809 -0.166 1 96.62 108 ARG A O 1
ATOM 823 N N . GLU A 1 109 ? 8.773 5.699 -0.847 1 92.12 109 GLU A N 1
ATOM 824 C CA . GLU A 1 109 ? 8.781 5.289 -2.248 1 92.12 109 GLU A CA 1
ATOM 825 C C . GLU A 1 109 ? 10.195 4.953 -2.717 1 92.12 109 GLU A C 1
ATOM 827 O O . GLU A 1 109 ? 10.391 3.977 -3.445 1 92.12 109 GLU A O 1
ATOM 832 N N . GLN A 1 110 ? 11.133 5.73 -2.324 1 93 110 GLN A N 1
ATOM 833 C CA . GLN A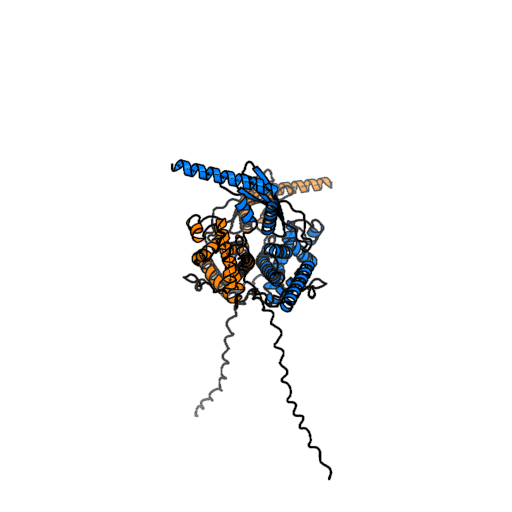 1 110 ? 12.523 5.484 -2.688 1 93 110 GLN A CA 1
ATOM 834 C C . GLN A 1 110 ? 12.992 4.121 -2.186 1 93 110 GLN A C 1
ATOM 836 O O . GLN A 1 110 ? 13.82 3.473 -2.82 1 93 110 GLN A O 1
ATOM 841 N N . LEU A 1 111 ? 12.445 3.725 -1.103 1 97.56 111 LEU A N 1
ATOM 842 C CA . LEU A 1 111 ? 12.891 2.494 -0.455 1 97.56 111 LEU A CA 1
ATOM 843 C C . LEU A 1 111 ? 12.211 1.278 -1.077 1 97.56 111 LEU A C 1
ATOM 845 O O . LEU A 1 111 ? 12.773 0.183 -1.085 1 97.56 111 LEU A O 1
ATOM 849 N N . VAL A 1 112 ? 10.953 1.463 -1.595 1 98.38 112 VAL A N 1
ATOM 850 C CA . VAL A 1 112 ? 10.172 0.27 -1.897 1 98.38 112 VAL A CA 1
ATOM 851 C C . VAL A 1 112 ? 9.914 0.187 -3.4 1 98.38 112 VAL A C 1
ATOM 853 O O . VAL A 1 112 ? 9.383 -0.81 -3.893 1 98.38 112 VAL A O 1
ATOM 856 N N . ARG A 1 113 ? 10.367 1.157 -4.168 1 94.81 113 ARG A N 1
ATOM 857 C CA . ARG A 1 113 ? 10.117 1.16 -5.605 1 94.81 113 ARG A CA 1
ATOM 858 C C . ARG A 1 113 ? 10.922 0.066 -6.301 1 94.81 113 ARG A C 1
ATOM 860 O O . ARG A 1 113 ? 11.969 -0.354 -5.809 1 94.81 113 ARG A O 1
ATOM 867 N N . ASN A 1 114 ? 10.453 -0.312 -7.48 1 95.25 114 ASN A N 1
ATOM 868 C CA . ASN A 1 114 ? 11.008 -1.44 -8.219 1 95.25 114 ASN A CA 1
ATOM 869 C C . ASN A 1 114 ? 12.484 -1.217 -8.555 1 95.25 114 ASN A C 1
ATOM 871 O O . ASN A 1 114 ? 13.281 -2.15 -8.5 1 95.25 114 ASN A O 1
ATOM 875 N N . ILE A 1 115 ? 12.844 -0.03 -8.898 1 94.94 115 ILE A N 1
ATOM 876 C CA . ILE A 1 115 ? 14.219 0.25 -9.289 1 94.94 115 ILE A CA 1
ATOM 877 C C . ILE A 1 115 ? 15.164 -0.024 -8.117 1 94.94 115 ILE A C 1
ATOM 879 O O . ILE A 1 115 ? 16.219 -0.643 -8.289 1 94.94 115 ILE A O 1
ATOM 883 N N . THR A 1 116 ? 14.789 0.405 -6.891 1 96.75 116 THR A N 1
ATOM 884 C CA . THR A 1 116 ? 15.578 0.165 -5.691 1 96.75 116 THR A CA 1
ATOM 885 C C . THR A 1 116 ? 15.633 -1.324 -5.363 1 96.75 116 THR A C 1
ATOM 887 O O . THR A 1 116 ? 16.703 -1.875 -5.117 1 96.75 116 THR A O 1
ATOM 890 N N . LEU A 1 117 ? 14.516 -1.979 -5.426 1 98.62 117 LEU A N 1
ATOM 891 C CA . LEU A 1 117 ? 14.438 -3.395 -5.086 1 98.62 117 LEU A CA 1
ATOM 892 C C . LEU A 1 117 ? 15.211 -4.238 -6.098 1 98.62 117 LEU A C 1
ATOM 894 O O . LEU A 1 117 ? 15.844 -5.227 -5.73 1 98.62 117 LEU A O 1
ATOM 898 N N . ALA A 1 118 ? 15.117 -3.857 -7.363 1 98 118 ALA A N 1
ATOM 899 C CA . ALA A 1 118 ? 15.875 -4.547 -8.406 1 98 118 ALA A CA 1
ATOM 900 C C . ALA A 1 118 ? 17.375 -4.41 -8.172 1 98 118 ALA A C 1
ATOM 902 O O . ALA A 1 118 ? 18.141 -5.344 -8.438 1 98 118 ALA A O 1
ATOM 903 N N . GLU A 1 119 ? 17.781 -3.24 -7.727 1 97.5 119 GLU A N 1
ATOM 904 C CA . GLU A 1 119 ? 19.188 -3.041 -7.406 1 97.5 119 GLU A CA 1
ATOM 905 C C . GLU A 1 119 ? 19.641 -3.998 -6.309 1 97.5 119 GLU A C 1
ATOM 907 O O . GLU A 1 119 ? 20.703 -4.605 -6.414 1 97.5 119 GLU A O 1
ATOM 912 N N . TYR A 1 120 ? 18.875 -4.152 -5.215 1 98.69 120 TYR A N 1
ATOM 913 C CA . TYR A 1 120 ? 19.203 -5.109 -4.16 1 98.69 120 TYR A CA 1
ATOM 914 C C . TYR A 1 120 ? 19.25 -6.527 -4.715 1 98.69 120 TYR A C 1
ATOM 916 O O . TYR A 1 120 ? 20.172 -7.293 -4.379 1 98.69 120 TYR A O 1
ATOM 924 N N . TYR A 1 121 ? 18.266 -6.852 -5.555 1 98.75 121 TYR A N 1
ATOM 925 C CA . TYR A 1 121 ? 18.188 -8.141 -6.234 1 98.75 121 TYR A CA 1
ATOM 926 C C . TYR A 1 121 ? 19.5 -8.477 -6.922 1 98.75 121 TYR A C 1
ATOM 928 O O . TYR A 1 121 ? 20.031 -9.578 -6.762 1 98.75 121 TYR A O 1
ATOM 936 N N . ARG A 1 122 ? 20.062 -7.578 -7.633 1 98.12 122 ARG A N 1
ATOM 937 C CA . ARG A 1 122 ? 21.297 -7.773 -8.375 1 98.12 122 ARG A CA 1
ATOM 938 C C . ARG A 1 122 ? 22.5 -7.816 -7.43 1 98.12 122 ARG A C 1
ATOM 940 O O . ARG A 1 122 ? 23.406 -8.633 -7.602 1 98.12 122 ARG A O 1
ATOM 947 N N . GLN A 1 123 ? 22.5 -6.969 -6.422 1 98.19 123 GLN A N 1
ATOM 948 C CA . GLN A 1 123 ? 23.594 -6.93 -5.465 1 98.19 123 GLN A CA 1
ATOM 949 C C . GLN A 1 123 ? 23.75 -8.266 -4.746 1 98.19 123 GLN A C 1
ATOM 951 O O . GLN A 1 123 ? 24.859 -8.695 -4.434 1 98.19 123 GLN A O 1
ATOM 956 N N . TYR A 1 124 ? 22.641 -8.938 -4.535 1 98.62 124 TYR A N 1
ATOM 957 C CA . TYR A 1 124 ? 22.672 -10.203 -3.811 1 98.62 124 TYR A CA 1
ATOM 958 C C . TYR A 1 124 ? 22.844 -11.375 -4.766 1 98.62 124 TYR A C 1
ATOM 960 O O . TYR A 1 124 ? 22.844 -12.531 -4.344 1 98.62 124 TYR A O 1
ATOM 968 N N . GLY A 1 125 ? 22.922 -11.141 -6.047 1 97.94 125 GLY A N 1
ATOM 969 C CA . GLY A 1 125 ? 23.172 -12.18 -7.035 1 97.94 125 GLY A CA 1
ATOM 970 C C . GLY A 1 125 ? 21.984 -13.117 -7.207 1 97.94 125 GLY A C 1
ATOM 971 O O . GLY A 1 125 ? 22.172 -14.32 -7.414 1 97.94 125 GLY A O 1
ATOM 972 N N . MET A 1 126 ? 20.828 -12.57 -7.141 1 98.44 126 MET A N 1
ATOM 973 C CA . MET A 1 126 ? 19.625 -13.414 -7.152 1 98.44 126 MET A CA 1
ATOM 974 C C . MET A 1 126 ? 19.312 -13.906 -8.562 1 98.44 126 MET A C 1
ATOM 976 O O . MET A 1 126 ? 18.578 -14.867 -8.742 1 98.44 126 MET A O 1
ATOM 980 N N . GLU A 1 127 ? 19.875 -13.289 -9.57 1 97.75 127 GLU A N 1
ATOM 981 C CA . GLU A 1 127 ? 19.625 -13.664 -10.961 1 97.75 127 GLU A CA 1
ATOM 982 C C . GLU A 1 127 ? 20.078 -15.094 -11.234 1 97.75 127 GLU A C 1
ATOM 984 O O . GLU A 1 127 ? 19.516 -15.781 -12.086 1 97.75 127 GLU A O 1
ATOM 989 N N . LYS A 1 128 ? 21.031 -15.57 -10.492 1 96.75 128 LYS A N 1
ATOM 990 C CA . LYS A 1 128 ? 21.578 -16.906 -10.688 1 96.75 128 LYS A CA 1
ATOM 991 C C . LYS A 1 128 ? 20.594 -17.984 -10.266 1 96.75 128 LYS A C 1
ATOM 993 O O . LYS A 1 128 ? 20.656 -19.109 -10.75 1 96.75 128 LYS A O 1
ATOM 998 N N . ARG A 1 129 ? 19.688 -17.594 -9.422 1 97.31 129 ARG A N 1
ATOM 999 C CA . ARG A 1 129 ? 18.75 -18.562 -8.859 1 97.31 129 ARG A CA 1
ATOM 1000 C C . ARG A 1 129 ? 17.375 -18.422 -9.516 1 97.31 129 ARG A C 1
ATOM 1002 O O . ARG A 1 129 ? 16.484 -19.25 -9.297 1 97.31 129 ARG A O 1
ATOM 1009 N N . THR A 1 130 ? 17.203 -17.375 -10.305 1 98.25 130 THR A N 1
ATOM 1010 C CA . THR A 1 130 ? 15.898 -17.047 -10.883 1 98.25 130 THR A CA 1
ATOM 1011 C C . THR A 1 130 ? 15.562 -18 -12.023 1 98.25 130 THR A C 1
ATOM 1013 O O . THR A 1 130 ? 16.375 -18.234 -12.914 1 98.25 130 THR A O 1
ATOM 1016 N N . GLN A 1 131 ? 14.375 -18.531 -11.984 1 97.19 131 GLN A N 1
ATOM 1017 C CA . GLN A 1 131 ? 13.891 -19.422 -13.039 1 97.19 131 GLN A CA 1
ATOM 1018 C C . GLN A 1 131 ? 12.805 -18.75 -13.867 1 97.19 131 GLN A C 1
ATOM 1020 O O . GLN A 1 131 ? 11.758 -18.359 -13.344 1 97.19 131 GLN A O 1
ATOM 1025 N N . LEU A 1 132 ? 13.086 -18.672 -15.141 1 94.31 132 LEU A N 1
ATOM 1026 C CA . LEU A 1 132 ? 12.156 -18.078 -16.094 1 94.31 132 LEU A CA 1
ATOM 1027 C C . LEU A 1 132 ? 11.672 -19.109 -17.109 1 94.31 132 LEU A C 1
ATOM 1029 O O . LEU A 1 132 ? 12.32 -20.141 -17.297 1 94.31 132 LEU A O 1
ATOM 1033 N N . PRO A 1 133 ? 10.477 -18.781 -17.641 1 85.31 133 PRO A N 1
ATOM 1034 C CA . PRO A 1 133 ? 10.078 -19.625 -18.766 1 85.31 133 PRO A CA 1
ATOM 1035 C C . PRO A 1 133 ? 11.133 -19.688 -19.875 1 85.31 133 PRO A C 1
ATOM 1037 O O . PRO A 1 133 ? 11.828 -18.688 -20.109 1 85.31 133 PRO A O 1
ATOM 1040 N N . ARG A 1 134 ? 11.148 -20.719 -20.578 1 82.88 134 ARG A N 1
ATOM 1041 C CA . ARG A 1 134 ? 12.18 -20.969 -21.578 1 82.88 134 ARG A CA 1
ATOM 1042 C C . ARG A 1 134 ? 12.172 -19.891 -22.656 1 82.88 134 ARG A C 1
ATOM 1044 O O . ARG A 1 134 ? 13.234 -19.484 -23.125 1 82.88 134 ARG A O 1
ATOM 1051 N N . ASP A 1 135 ? 11.055 -19.438 -23 1 79.56 135 ASP A N 1
ATOM 1052 C CA . ASP A 1 135 ? 10.93 -18.484 -24.094 1 79.56 135 ASP A CA 1
ATOM 1053 C C . ASP A 1 135 ? 11.438 -17.094 -23.688 1 79.56 135 ASP A C 1
ATOM 1055 O O . ASP A 1 135 ? 11.703 -16.25 -24.547 1 79.56 135 ASP A O 1
ATOM 1059 N N . MET A 1 136 ? 11.586 -16.922 -22.438 1 83.69 136 MET A N 1
ATOM 1060 C CA . MET A 1 136 ? 12.062 -15.633 -21.969 1 83.69 136 MET A CA 1
ATOM 1061 C C . MET A 1 136 ? 13.586 -15.594 -21.906 1 83.69 136 MET A C 1
ATOM 1063 O O . MET A 1 136 ? 14.188 -14.523 -22.016 1 83.69 136 MET A O 1
ATOM 1067 N N . GLY A 1 137 ? 14.172 -16.844 -21.734 1 90.06 137 GLY A N 1
ATOM 1068 C CA . GLY A 1 137 ? 15.617 -16.906 -21.609 1 90.06 137 GLY A CA 1
ATOM 1069 C C . GLY A 1 137 ? 16.094 -16.938 -20.172 1 90.06 137 GLY A C 1
ATOM 1070 O O . GLY A 1 137 ? 15.367 -17.391 -19.281 1 90.06 137 GLY A O 1
ATOM 1071 N N . VAL A 1 138 ? 17.438 -16.547 -20.047 1 93.44 138 VAL A N 1
ATOM 1072 C CA . VAL A 1 138 ? 18.078 -16.594 -18.734 1 93.44 138 VAL A CA 1
ATOM 1073 C C . VAL A 1 138 ? 18.203 -15.172 -18.172 1 93.44 138 VAL A C 1
ATOM 1075 O O . VAL A 1 138 ? 18.656 -14.258 -18.859 1 93.44 138 VAL A O 1
ATOM 1078 N N . MET A 1 139 ? 17.875 -15.039 -16.875 1 96.06 139 MET A N 1
ATOM 1079 C CA . MET A 1 139 ? 17.781 -13.711 -16.266 1 96.06 139 MET A CA 1
ATOM 1080 C C . MET A 1 139 ? 19.125 -12.992 -16.312 1 96.06 139 MET A C 1
ATOM 1082 O O . MET A 1 139 ? 19.172 -11.805 -16.641 1 96.06 139 MET A O 1
ATOM 1086 N N . ALA A 1 140 ? 20.203 -13.719 -16.016 1 95 140 ALA A N 1
ATOM 1087 C CA . ALA A 1 140 ? 21.516 -13.102 -16.031 1 95 140 ALA A CA 1
ATOM 1088 C C . ALA A 1 140 ? 21.844 -12.5 -17.391 1 95 140 ALA A C 1
ATOM 1090 O O . ALA A 1 140 ? 22.391 -11.406 -17.484 1 95 140 ALA A O 1
ATOM 1091 N N . ASP A 1 141 ? 21.453 -13.164 -18.391 1 94.94 141 ASP A N 1
ATOM 1092 C CA . ASP A 1 141 ? 21.672 -12.688 -19.766 1 94.94 141 ASP A CA 1
ATOM 1093 C C . ASP A 1 141 ? 20.766 -11.5 -20.078 1 94.94 141 ASP A C 1
ATOM 1095 O O . ASP A 1 141 ? 21.203 -10.539 -20.719 1 94.94 141 ASP A O 1
ATOM 1099 N N . LEU A 1 142 ? 19.594 -11.648 -19.672 1 94.75 142 LEU A N 1
ATOM 1100 C CA . LEU A 1 142 ? 18.609 -10.602 -19.938 1 94.75 142 LEU A CA 1
ATOM 1101 C C . LEU A 1 142 ? 19.031 -9.289 -19.281 1 94.75 142 LEU A C 1
ATOM 1103 O O . LEU A 1 142 ? 18.906 -8.219 -19.891 1 94.75 142 LEU A O 1
ATOM 1107 N N . ILE A 1 143 ? 19.531 -9.359 -18.047 1 95.38 143 ILE A N 1
ATOM 1108 C CA . ILE A 1 143 ? 19.969 -8.18 -17.328 1 95.38 143 ILE A CA 1
ATOM 1109 C C . ILE A 1 143 ? 21.156 -7.531 -18.047 1 95.38 143 ILE A C 1
ATOM 1111 O O . ILE A 1 143 ? 21.25 -6.305 -18.125 1 95.38 143 ILE A O 1
ATOM 1115 N N . ARG A 1 144 ? 22.016 -8.32 -18.625 1 93.81 144 ARG A N 1
ATOM 1116 C CA . ARG A 1 144 ? 23.203 -7.844 -19.328 1 93.81 144 ARG A CA 1
ATOM 1117 C C . ARG A 1 144 ? 22.812 -7.16 -20.641 1 93.81 144 ARG A C 1
ATOM 1119 O O . ARG A 1 144 ? 23.375 -6.113 -20.984 1 93.81 144 ARG A O 1
ATOM 1126 N N . THR A 1 145 ? 21.891 -7.68 -21.266 1 93.69 145 THR A N 1
ATOM 1127 C CA . THR A 1 145 ? 21.578 -7.215 -22.609 1 93.69 145 THR A CA 1
ATOM 1128 C C . THR A 1 145 ? 20.578 -6.066 -22.578 1 93.69 145 THR A C 1
ATOM 1130 O O . THR A 1 145 ? 20.594 -5.191 -23.438 1 93.69 145 THR A O 1
ATOM 1133 N N . ASN A 1 146 ? 19.672 -6.09 -21.594 1 92.62 146 ASN A N 1
ATOM 1134 C CA . ASN A 1 146 ? 18.625 -5.074 -21.484 1 92.62 146 ASN A CA 1
ATOM 1135 C C . ASN A 1 146 ? 18.469 -4.582 -20.047 1 92.62 146 ASN A C 1
ATOM 1137 O O . ASN A 1 146 ? 17.391 -4.719 -19.453 1 92.62 146 ASN A O 1
ATOM 1141 N N . PRO A 1 147 ? 19.406 -3.9 -19.547 1 87.56 147 PRO A N 1
ATOM 1142 C CA . PRO A 1 147 ? 19.406 -3.549 -18.125 1 87.56 147 PRO A CA 1
ATOM 1143 C C . PRO A 1 147 ? 18.312 -2.535 -17.766 1 87.56 147 PRO A C 1
ATOM 1145 O O . PRO A 1 147 ? 17.906 -2.445 -16.609 1 87.56 147 PRO A O 1
ATOM 1148 N N . ARG A 1 148 ? 17.766 -1.82 -18.734 1 90.5 148 ARG A N 1
ATOM 1149 C CA . ARG A 1 148 ? 16.812 -0.759 -18.406 1 90.5 148 ARG A CA 1
ATOM 1150 C C . ARG A 1 148 ? 15.391 -1.165 -18.766 1 90.5 148 ARG A C 1
ATOM 1152 O O . ARG A 1 148 ? 14.469 -0.351 -18.672 1 90.5 148 ARG A O 1
ATOM 1159 N N . ASP A 1 149 ? 15.258 -2.443 -19.125 1 91.88 149 ASP A N 1
ATOM 1160 C CA . ASP A 1 149 ? 13.93 -2.924 -19.484 1 91.88 149 ASP A CA 1
ATOM 1161 C C . ASP A 1 149 ? 13 -2.918 -18.266 1 91.88 149 ASP A C 1
ATOM 1163 O O . ASP A 1 149 ? 13.281 -3.572 -17.266 1 91.88 149 ASP A O 1
ATOM 1167 N N . LYS A 1 150 ? 11.883 -2.232 -18.422 1 89.25 150 LYS A N 1
ATOM 1168 C CA . LYS A 1 150 ? 10.984 -2.01 -17.281 1 89.25 150 LYS A CA 1
ATOM 1169 C C . LYS A 1 150 ? 10.359 -3.318 -16.812 1 89.25 150 LYS A C 1
ATOM 1171 O O . LYS A 1 150 ? 10.141 -3.51 -15.617 1 89.25 150 LYS A O 1
ATOM 1176 N N . ASP A 1 151 ? 10.07 -4.152 -17.719 1 88.88 151 ASP A N 1
ATOM 1177 C CA . ASP A 1 151 ? 9.477 -5.434 -17.359 1 88.88 151 ASP A CA 1
ATOM 1178 C C . ASP A 1 151 ? 10.461 -6.297 -16.578 1 88.88 151 ASP A C 1
ATOM 1180 O O . ASP A 1 151 ? 10.086 -6.961 -15.617 1 88.88 151 ASP A O 1
ATOM 1184 N N . LEU A 1 152 ? 11.688 -6.266 -17.016 1 94.69 152 LEU A N 1
ATOM 1185 C CA . LEU A 1 152 ? 12.727 -7.035 -16.328 1 94.69 152 LEU A CA 1
ATOM 1186 C C . LEU A 1 152 ? 12.992 -6.477 -14.945 1 94.69 152 LEU A C 1
ATOM 1188 O O . LEU A 1 152 ? 13.18 -7.238 -13.992 1 94.69 152 LEU A O 1
ATOM 1192 N N . ILE A 1 153 ? 12.961 -5.172 -14.883 1 96.12 153 ILE A N 1
ATOM 1193 C CA . ILE A 1 153 ? 13.148 -4.512 -13.594 1 96.12 153 ILE A CA 1
ATOM 1194 C C . ILE A 1 153 ? 12.008 -4.895 -12.648 1 96.12 153 ILE A C 1
ATOM 1196 O O . ILE A 1 153 ? 12.242 -5.176 -11.469 1 96.12 153 ILE A O 1
ATOM 1200 N N . LYS A 1 154 ? 10.828 -4.949 -13.18 1 95.5 154 LYS A N 1
ATOM 1201 C CA . LYS A 1 154 ? 9.68 -5.324 -12.367 1 95.5 154 LYS A CA 1
ATOM 1202 C C . LYS A 1 154 ? 9.812 -6.75 -11.852 1 95.5 154 LYS A C 1
ATOM 1204 O O . LYS A 1 154 ? 9.523 -7.023 -10.68 1 95.5 154 LYS A O 1
ATOM 1209 N N . ILE A 1 155 ? 10.266 -7.652 -12.688 1 97.5 155 ILE A N 1
ATOM 1210 C CA . ILE A 1 155 ? 10.422 -9.039 -12.266 1 97.5 155 ILE A CA 1
ATOM 1211 C C . ILE A 1 155 ? 11.453 -9.125 -11.141 1 97.5 155 ILE A C 1
ATOM 1213 O O . ILE A 1 155 ? 11.242 -9.82 -10.148 1 97.5 155 ILE A O 1
ATOM 1217 N N . GLN A 1 156 ? 12.539 -8.398 -11.344 1 98.5 156 GLN A N 1
ATOM 1218 C CA . GLN A 1 156 ? 13.57 -8.359 -10.312 1 98.5 156 GLN A CA 1
ATOM 1219 C C . GLN A 1 156 ? 13 -7.852 -8.984 1 98.5 156 GLN A C 1
ATOM 1221 O O . GLN A 1 156 ? 13.234 -8.445 -7.934 1 98.5 156 GLN A O 1
ATOM 1226 N N . GLY A 1 157 ? 12.219 -6.766 -9.047 1 98.69 157 GLY A N 1
ATOM 1227 C CA . GLY A 1 157 ? 11.562 -6.227 -7.867 1 98.69 157 GLY A CA 1
ATOM 1228 C C . GLY A 1 157 ? 10.586 -7.203 -7.227 1 98.69 157 GLY A C 1
ATOM 1229 O O . GLY A 1 157 ? 10.57 -7.355 -6.004 1 98.69 157 GLY A O 1
ATOM 1230 N N . ASP A 1 158 ? 9.812 -7.902 -8.07 1 98.5 158 ASP A N 1
ATOM 1231 C CA . ASP A 1 158 ? 8.844 -8.891 -7.602 1 98.5 158 ASP A CA 1
ATOM 1232 C C . ASP A 1 158 ? 9.531 -10.008 -6.824 1 98.5 158 ASP A C 1
ATOM 1234 O O . ASP A 1 158 ? 9.031 -10.445 -5.785 1 98.5 158 ASP A O 1
ATOM 1238 N N . ILE A 1 159 ? 10.648 -10.422 -7.336 1 98.81 159 ILE A N 1
ATOM 1239 C CA . ILE A 1 159 ? 11.375 -11.508 -6.695 1 98.81 159 ILE A CA 1
ATOM 1240 C C . ILE A 1 159 ? 11.953 -11.031 -5.363 1 98.81 159 ILE A C 1
ATOM 1242 O O . ILE A 1 159 ? 11.922 -11.758 -4.367 1 98.81 159 ILE A O 1
ATOM 1246 N N . PHE A 1 160 ? 12.484 -9.805 -5.312 1 98.94 160 PHE A N 1
ATOM 1247 C CA . PHE A 1 160 ? 12.992 -9.266 -4.055 1 98.94 160 PHE A CA 1
ATOM 1248 C C . PHE A 1 160 ? 11.875 -9.141 -3.027 1 98.94 160 PHE A C 1
ATOM 1250 O O . PHE A 1 160 ? 12.055 -9.477 -1.856 1 98.94 160 PHE A O 1
ATOM 1257 N N . GLU A 1 161 ? 10.688 -8.609 -3.463 1 98.94 161 GLU A N 1
ATOM 1258 C CA . GLU A 1 161 ? 9.516 -8.555 -2.596 1 98.94 161 GLU A CA 1
ATOM 1259 C C . GLU A 1 161 ? 9.172 -9.938 -2.043 1 98.94 161 GLU A C 1
ATOM 1261 O O . GLU A 1 161 ? 8.875 -10.078 -0.855 1 98.94 161 GLU A O 1
ATOM 1266 N N . ALA A 1 162 ? 9.234 -10.906 -2.949 1 98.88 162 ALA A N 1
ATOM 1267 C CA . ALA A 1 162 ? 8.922 -12.281 -2.549 1 98.88 162 ALA A CA 1
ATOM 1268 C C . ALA A 1 162 ? 9.922 -12.789 -1.513 1 98.88 162 ALA A C 1
ATOM 1270 O O . ALA A 1 162 ? 9.547 -13.484 -0.568 1 98.88 162 ALA A O 1
ATOM 1271 N N . TYR A 1 163 ? 11.195 -12.453 -1.726 1 98.88 163 TYR A N 1
ATOM 1272 C CA . TYR A 1 163 ? 12.203 -12.859 -0.758 1 98.88 163 TYR A CA 1
ATOM 1273 C C . TYR A 1 163 ? 11.945 -12.234 0.604 1 98.88 163 TYR A C 1
ATOM 1275 O O . TYR A 1 163 ? 12.055 -12.898 1.635 1 98.88 163 TYR A O 1
ATOM 1283 N N . VAL A 1 164 ? 11.578 -10.969 0.626 1 98.88 164 VAL A N 1
ATOM 1284 C CA . VAL A 1 164 ? 11.203 -10.273 1.856 1 98.88 164 VAL A CA 1
ATOM 1285 C C . VAL A 1 164 ? 10.039 -10.992 2.529 1 98.88 164 VAL A C 1
ATOM 1287 O O . VAL A 1 164 ? 10.07 -11.234 3.738 1 98.88 164 VAL A O 1
ATOM 1290 N N . GLY A 1 165 ? 9.031 -11.305 1.716 1 98.69 165 GLY A N 1
ATOM 1291 C CA . GLY A 1 165 ? 7.91 -12.062 2.248 1 98.69 165 GLY A CA 1
ATOM 1292 C C . GLY A 1 165 ? 8.328 -13.391 2.859 1 98.69 165 GLY A C 1
ATOM 1293 O O . GLY A 1 165 ? 7.844 -13.758 3.932 1 98.69 165 GLY A O 1
ATOM 1294 N N . ALA A 1 166 ? 9.227 -14.07 2.178 1 98.5 166 ALA A N 1
ATOM 1295 C CA . ALA A 1 166 ? 9.711 -15.359 2.66 1 98.5 166 ALA A CA 1
ATOM 1296 C C . ALA A 1 166 ? 10.453 -15.203 3.984 1 98.5 166 ALA A C 1
ATOM 1298 O O . ALA A 1 166 ? 10.281 -16.016 4.898 1 98.5 166 ALA A O 1
ATOM 1299 N N . VAL A 1 167 ? 11.273 -14.172 4.102 1 98.5 167 VAL A N 1
ATOM 1300 C CA . VAL A 1 167 ? 12 -13.914 5.336 1 98.5 167 VAL A CA 1
ATOM 1301 C C . VAL A 1 167 ? 11.016 -13.633 6.473 1 98.5 167 VAL A C 1
ATOM 1303 O O . VAL A 1 167 ? 11.141 -14.203 7.562 1 98.5 167 VAL A O 1
ATOM 1306 N N . ALA A 1 168 ? 10.039 -12.812 6.223 1 98 168 ALA A N 1
ATOM 1307 C CA . ALA A 1 168 ? 9.055 -12.43 7.238 1 98 168 ALA A CA 1
ATOM 1308 C C . ALA A 1 168 ? 8.266 -13.648 7.715 1 98 168 ALA A C 1
ATOM 1310 O O . ALA A 1 168 ? 7.863 -13.711 8.883 1 98 168 ALA A O 1
ATOM 1311 N N . ARG A 1 169 ? 8.117 -14.586 6.848 1 94.88 169 ARG A N 1
ATOM 1312 C CA . ARG A 1 169 ? 7.281 -15.742 7.156 1 94.88 169 ARG A CA 1
ATOM 1313 C C . ARG A 1 169 ? 8.125 -16.891 7.703 1 94.88 169 ARG A C 1
ATOM 1315 O O . ARG A 1 169 ? 7.605 -17.984 7.949 1 94.88 169 ARG A O 1
ATOM 1322 N N . SER A 1 170 ? 9.383 -16.688 7.867 1 95.25 170 SER A N 1
ATOM 1323 C CA . SER A 1 170 ? 10.281 -17.688 8.43 1 95.25 170 SER A CA 1
ATOM 1324 C C . SER A 1 170 ? 10.273 -17.641 9.953 1 95.25 170 SER A C 1
ATOM 1326 O O . SER A 1 170 ? 9.648 -16.766 10.555 1 95.25 170 SER A O 1
ATOM 1328 N N . GLN A 1 171 ? 10.859 -18.641 10.57 1 89.94 171 GLN A N 1
ATOM 1329 C CA . GLN A 1 171 ? 11.039 -18.625 12.016 1 89.94 171 GLN A CA 1
ATOM 1330 C C . GLN A 1 171 ? 11.789 -17.375 12.469 1 89.94 171 GLN A C 1
ATOM 1332 O O . GLN A 1 171 ? 12.82 -17.031 11.898 1 89.94 171 GLN A O 1
ATOM 1337 N N . ASN A 1 172 ? 11.234 -16.672 13.484 1 91.44 172 ASN A N 1
ATOM 1338 C CA . ASN A 1 172 ? 11.766 -15.391 13.938 1 91.44 172 ASN A CA 1
ATOM 1339 C C . ASN A 1 172 ? 11.844 -14.383 12.797 1 91.44 172 ASN A C 1
ATOM 1341 O O . ASN A 1 172 ? 12.789 -13.586 12.727 1 91.44 172 ASN A O 1
ATOM 1345 N N . GLY A 1 173 ? 10.938 -14.5 11.953 1 96.5 173 GLY A N 1
ATOM 1346 C CA . GLY A 1 173 ? 10.977 -13.758 10.703 1 96.5 173 GLY A CA 1
ATOM 1347 C C . GLY A 1 173 ? 10.836 -12.258 10.883 1 96.5 173 GLY A C 1
ATOM 1348 O O . GLY A 1 173 ? 11.469 -11.477 10.18 1 96.5 173 GLY A O 1
ATOM 1349 N N . THR A 1 174 ? 10.016 -11.859 11.867 1 96.81 174 THR A N 1
ATOM 1350 C CA . THR A 1 174 ? 9.789 -10.43 12.078 1 96.81 174 THR A CA 1
ATOM 1351 C C . THR A 1 174 ? 11.086 -9.727 12.469 1 96.81 174 THR A C 1
ATOM 1353 O O . THR A 1 174 ? 11.453 -8.711 11.867 1 96.81 174 THR A O 1
ATOM 1356 N N . ALA A 1 175 ? 11.766 -10.258 13.445 1 96.56 175 ALA A N 1
ATOM 1357 C CA . ALA A 1 175 ? 13.023 -9.664 13.891 1 96.56 175 ALA A CA 1
ATOM 1358 C C . ALA A 1 175 ? 14.047 -9.633 12.766 1 96.56 175 ALA A C 1
ATOM 1360 O O . ALA A 1 175 ? 14.742 -8.633 12.57 1 96.56 175 ALA A O 1
ATOM 1361 N N . LYS A 1 176 ? 14.125 -10.734 12.008 1 97.62 176 LYS A N 1
ATOM 1362 C CA . LYS A 1 176 ? 15.094 -10.867 10.93 1 97.62 176 LYS A CA 1
ATOM 1363 C C . LYS A 1 176 ? 14.836 -9.852 9.82 1 97.62 176 LYS A C 1
ATOM 1365 O O . LYS A 1 176 ? 15.75 -9.164 9.367 1 97.62 176 LYS A O 1
ATOM 1370 N N . VAL A 1 177 ? 13.594 -9.75 9.438 1 98.62 177 VAL A N 1
ATOM 1371 C CA . VAL A 1 177 ? 13.273 -8.906 8.281 1 98.62 177 VAL A CA 1
ATOM 1372 C C . VAL A 1 177 ? 13.422 -7.434 8.664 1 98.62 177 VAL A C 1
ATOM 1374 O O . VAL A 1 177 ? 13.875 -6.621 7.855 1 98.62 177 VAL A O 1
ATOM 1377 N N . VAL A 1 178 ? 13.047 -7.051 9.883 1 98.31 178 VAL A N 1
ATOM 1378 C CA . VAL A 1 178 ? 13.172 -5.676 10.352 1 98.31 178 VAL A CA 1
ATOM 1379 C C . VAL A 1 178 ? 14.641 -5.277 10.391 1 98.31 178 VAL A C 1
ATOM 1381 O O . VAL A 1 178 ? 15.023 -4.227 9.875 1 98.31 178 VAL A O 1
ATOM 1384 N N . ALA A 1 179 ? 15.461 -6.129 10.977 1 98.19 179 ALA A N 1
ATOM 1385 C CA . ALA A 1 179 ? 16.891 -5.84 11.094 1 98.19 179 ALA A CA 1
ATOM 1386 C C . ALA A 1 179 ? 17.531 -5.742 9.719 1 98.19 179 ALA A C 1
ATOM 1388 O O . ALA A 1 179 ? 18.328 -4.836 9.461 1 98.19 179 ALA A O 1
ATOM 1389 N N . TRP A 1 180 ? 17.25 -6.684 8.891 1 98.69 180 TRP A N 1
ATOM 1390 C CA . TRP A 1 180 ? 17.828 -6.766 7.555 1 98.69 180 TRP A CA 1
ATOM 1391 C C . TRP A 1 180 ? 17.469 -5.539 6.727 1 98.69 180 TRP A C 1
ATOM 1393 O O . TRP A 1 180 ? 18.344 -4.871 6.176 1 98.69 180 TRP A O 1
ATOM 1403 N N . LEU A 1 181 ? 16.172 -5.172 6.66 1 98.81 181 LEU A N 1
ATOM 1404 C CA . LEU A 1 181 ? 15.711 -4.051 5.848 1 98.81 181 LEU A CA 1
ATOM 1405 C C . LEU A 1 181 ? 16.188 -2.725 6.426 1 98.81 181 LEU A C 1
ATOM 1407 O O . LEU A 1 181 ? 16.516 -1.799 5.68 1 98.81 181 LEU A O 1
ATOM 1411 N N . LYS A 1 182 ? 16.141 -2.627 7.746 1 98.62 182 LYS A N 1
ATOM 1412 C CA . LYS A 1 182 ? 16.656 -1.412 8.383 1 98.62 182 LYS A CA 1
ATOM 1413 C C . LYS A 1 182 ? 18.094 -1.126 7.949 1 98.62 182 LYS A C 1
ATOM 1415 O O . LYS A 1 182 ? 18.422 0.004 7.582 1 98.62 182 LYS A O 1
ATOM 1420 N N . ALA A 1 183 ? 18.875 -2.148 7.984 1 98.5 183 ALA A N 1
ATOM 1421 C CA . ALA A 1 183 ? 20.281 -2.016 7.594 1 98.5 183 ALA A CA 1
ATOM 1422 C C . ALA A 1 183 ? 20.406 -1.702 6.105 1 98.5 183 ALA A C 1
ATOM 1424 O O . ALA A 1 183 ? 21.141 -0.792 5.715 1 98.5 183 ALA A O 1
ATOM 1425 N N . LEU A 1 184 ? 19.703 -2.404 5.367 1 98.44 184 LEU A N 1
ATOM 1426 C CA . LEU A 1 184 ? 19.797 -2.283 3.914 1 98.44 184 LEU A CA 1
ATOM 1427 C C . LEU A 1 184 ? 19.344 -0.895 3.459 1 98.44 184 LEU A C 1
ATOM 1429 O O . LEU A 1 184 ? 20.047 -0.236 2.691 1 98.44 184 LEU A O 1
ATOM 1433 N N . TRP A 1 185 ? 18.203 -0.425 3.93 1 98.56 185 TRP A N 1
ATOM 1434 C CA . TRP A 1 185 ? 17.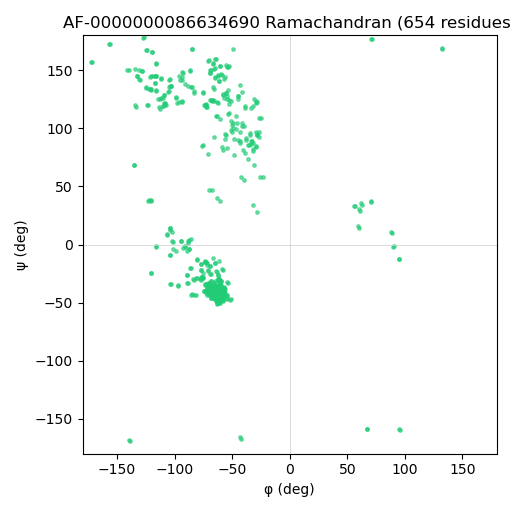609 0.851 3.533 1 98.56 185 TRP A CA 1
ATOM 1435 C C . TRP A 1 185 ? 18.453 2.02 4.043 1 98.56 185 TRP A C 1
ATOM 1437 O O . TRP A 1 185 ? 18.5 3.078 3.414 1 98.56 185 TRP A O 1
ATOM 1447 N N . SER A 1 186 ? 19.094 1.785 5.188 1 98.19 186 SER A N 1
ATOM 1448 C CA . SER A 1 186 ? 19.922 2.861 5.73 1 98.19 186 SER A CA 1
ATOM 1449 C C . SER A 1 186 ? 21.031 3.246 4.762 1 98.19 186 SER A C 1
ATOM 1451 O O . SER A 1 186 ? 21.406 4.418 4.672 1 98.19 186 SER A O 1
ATOM 1453 N N . ARG A 1 187 ? 21.516 2.297 4.059 1 97.19 187 ARG A N 1
ATOM 1454 C CA . ARG A 1 187 ? 22.547 2.568 3.066 1 97.19 187 ARG A CA 1
ATOM 1455 C C . ARG A 1 187 ? 22 3.391 1.908 1 97.19 187 ARG A C 1
ATOM 1457 O O . ARG A 1 187 ? 22.688 4.25 1.361 1 97.19 187 ARG A O 1
ATOM 1464 N N . THR A 1 188 ? 20.781 3.146 1.577 1 95.69 188 THR A N 1
ATOM 1465 C CA . THR A 1 188 ? 20.125 3.791 0.443 1 95.69 188 THR A CA 1
ATOM 1466 C C . THR A 1 188 ? 19.859 5.262 0.74 1 95.69 188 THR A C 1
ATOM 1468 O O . THR A 1 188 ? 19.969 6.113 -0.148 1 95.69 188 THR A O 1
ATOM 1471 N N . ILE A 1 189 ? 19.531 5.582 2.023 1 95.56 189 ILE A N 1
ATOM 1472 C CA . ILE A 1 189 ? 19.141 6.957 2.338 1 95.56 189 ILE A CA 1
ATOM 1473 C C . ILE A 1 189 ? 20.062 7.512 3.426 1 95.56 189 ILE A C 1
ATOM 1475 O O . ILE A 1 189 ? 19.609 8.219 4.324 1 95.56 189 ILE A O 1
ATOM 1479 N N . LYS A 1 190 ? 21.281 7.176 3.377 1 95.06 190 LYS A N 1
ATOM 1480 C CA . LYS A 1 190 ? 22.281 7.543 4.383 1 95.06 190 LYS A CA 1
ATOM 1481 C C . LYS A 1 190 ? 22.359 9.055 4.559 1 95.06 190 LYS A C 1
ATOM 1483 O O . LYS A 1 190 ? 22.438 9.547 5.684 1 95.06 190 LYS A O 1
ATOM 1488 N N . ASP A 1 191 ? 22.25 9.805 3.469 1 92 191 ASP A N 1
ATOM 1489 C CA . ASP A 1 191 ? 22.375 11.258 3.535 1 92 191 ASP A CA 1
ATOM 1490 C C . ASP A 1 191 ? 21.141 11.875 4.207 1 92 191 ASP A C 1
ATOM 1492 O O . ASP A 1 191 ? 21.266 12.828 4.984 1 92 191 ASP A O 1
ATOM 1496 N N . GLN A 1 192 ? 20 11.344 3.904 1 91.19 192 GLN A N 1
ATOM 1497 C CA . GLN A 1 192 ? 18.781 11.836 4.531 1 91.19 192 GLN A CA 1
ATOM 1498 C C . GLN A 1 192 ? 18.766 11.547 6.027 1 91.19 192 GLN A C 1
ATOM 1500 O O . GLN A 1 192 ? 18.266 12.352 6.816 1 91.19 192 GLN A O 1
ATOM 1505 N N . ILE A 1 193 ? 19.359 10.43 6.438 1 94.5 193 ILE A N 1
ATOM 1506 C CA . ILE A 1 193 ? 19.453 10.062 7.848 1 94.5 193 ILE A CA 1
ATOM 1507 C C . ILE A 1 193 ? 20.359 11.047 8.578 1 94.5 193 ILE A C 1
ATOM 1509 O O . ILE A 1 193 ? 20.016 11.531 9.664 1 94.5 193 ILE A O 1
ATOM 1513 N N . LYS A 1 194 ? 21.422 11.391 7.961 1 92.94 194 LYS A N 1
ATOM 1514 C CA . LYS A 1 194 ? 22.359 12.352 8.539 1 92.94 194 LYS A CA 1
ATOM 1515 C C . LYS A 1 194 ? 21.703 13.719 8.711 1 92.94 194 LYS A C 1
ATOM 1517 O O . LYS A 1 194 ? 21.891 14.383 9.734 1 92.94 194 LYS A O 1
ATOM 1522 N N . GLN A 1 195 ? 20.984 14.07 7.742 1 87.94 195 GLN A N 1
ATOM 1523 C CA . GLN A 1 195 ? 20.297 15.359 7.801 1 87.94 195 GLN A CA 1
ATOM 1524 C C . GLN A 1 195 ? 19.266 15.383 8.93 1 87.94 195 GLN A C 1
ATOM 1526 O O . GLN A 1 195 ? 19.094 16.406 9.594 1 87.94 195 GLN A O 1
ATOM 1531 N N . ALA A 1 196 ? 18.578 14.32 9.086 1 88.88 196 ALA A N 1
ATOM 1532 C CA . ALA A 1 196 ? 17.594 14.219 10.164 1 88.88 196 ALA A CA 1
ATOM 1533 C C . ALA A 1 196 ? 18.266 14.352 11.531 1 88.88 196 ALA A C 1
ATOM 1535 O O . ALA A 1 196 ? 17.703 14.969 12.445 1 88.88 196 ALA A O 1
ATOM 1536 N N . GLU A 1 197 ? 19.359 13.812 11.688 1 89.69 197 GLU A N 1
ATOM 1537 C CA . GLU A 1 197 ? 20.109 13.891 12.938 1 89.69 197 GLU A CA 1
ATOM 1538 C C . GLU A 1 197 ? 20.531 15.32 13.234 1 89.69 197 GLU A C 1
ATOM 1540 O O . GLU A 1 197 ? 20.469 15.773 14.375 1 89.69 197 GLU A O 1
ATOM 1545 N N . LYS A 1 198 ? 20.969 15.977 12.242 1 87.38 198 LYS A N 1
ATOM 1546 C CA . LYS A 1 198 ? 21.375 17.375 12.398 1 87.38 198 LYS A CA 1
ATOM 1547 C C . LYS A 1 198 ? 20.188 18.234 12.812 1 87.38 198 LYS A C 1
ATOM 1549 O O . LYS A 1 198 ? 20.328 19.141 13.641 1 87.38 198 LYS A O 1
ATOM 1554 N N . HIS A 1 199 ? 19.141 17.922 12.195 1 83.19 199 HIS A N 1
ATOM 1555 C CA . HIS A 1 199 ? 17.938 18.672 12.539 1 83.19 199 HIS A CA 1
ATOM 1556 C C . HIS A 1 199 ? 17.562 18.453 14 1 83.19 199 HIS A C 1
ATOM 1558 O O . HIS A 1 199 ? 17.172 19.406 14.688 1 83.19 199 HIS A O 1
ATOM 1564 N N . SER A 1 200 ? 17.578 17.266 14.43 1 82.69 200 SER A N 1
ATOM 1565 C CA . SER A 1 200 ? 17.234 16.922 15.805 1 82.69 200 SER A CA 1
ATOM 1566 C C . SER A 1 200 ? 18.188 17.609 16.797 1 82.69 200 SER A C 1
ATOM 1568 O O . SER A 1 200 ? 17.75 18.094 17.844 1 82.69 200 SER A O 1
ATOM 1570 N N . GLU A 1 201 ? 19.422 17.641 16.484 1 82.88 201 GLU A N 1
ATOM 1571 C CA . GLU A 1 201 ? 20.422 18.281 17.328 1 82.88 201 GLU A CA 1
ATOM 1572 C C . GLU A 1 201 ? 20.172 19.797 17.406 1 82.88 201 GLU A C 1
ATOM 1574 O O . GLU A 1 201 ? 20.297 20.391 18.484 1 82.88 201 GLU A O 1
ATOM 1579 N N . ALA A 1 202 ? 19.844 20.297 16.375 1 80.56 202 ALA A N 1
ATOM 1580 C CA . ALA A 1 202 ? 19.578 21.734 16.328 1 80.56 202 ALA A CA 1
ATOM 1581 C C . ALA A 1 202 ? 18.344 22.078 17.141 1 80.56 202 ALA A C 1
ATOM 1583 O O . ALA A 1 202 ? 18.312 23.094 17.844 1 80.56 202 ALA A O 1
ATOM 1584 N N . SER A 1 203 ? 17.375 21.281 16.984 1 75.5 203 SER A N 1
ATOM 1585 C CA . SER A 1 203 ? 16.141 21.5 17.734 1 75.5 203 SER A CA 1
ATOM 1586 C C . SER A 1 203 ? 16.359 21.375 19.234 1 75.5 203 SER A C 1
ATOM 1588 O O . SER A 1 203 ? 15.812 22.156 20.016 1 75.5 203 SER A O 1
ATOM 1590 N N . LEU A 1 204 ? 17.141 20.438 19.641 1 72.5 204 LEU A N 1
ATOM 1591 C CA . LEU A 1 204 ? 17.469 20.234 21.062 1 72.5 204 LEU A CA 1
ATOM 1592 C C . LEU A 1 204 ? 18.281 21.406 21.594 1 72.5 204 LEU A C 1
ATOM 1594 O O . LEU A 1 204 ? 18.031 21.859 22.719 1 72.5 204 LEU A O 1
ATOM 1598 N N . LYS A 1 205 ? 19.172 21.922 20.859 1 72.25 205 LYS A N 1
ATOM 1599 C CA . LYS A 1 205 ? 19.969 23.078 21.25 1 72.25 205 LYS A CA 1
ATOM 1600 C C . LYS A 1 205 ? 19.109 24.328 21.406 1 72.25 205 LYS A C 1
ATOM 1602 O O . LYS A 1 205 ? 19.281 25.094 22.344 1 72.25 205 LYS A O 1
ATOM 1607 N N . SER A 1 206 ? 18.281 24.5 20.484 1 72.06 206 SER A N 1
ATOM 1608 C CA . SER A 1 206 ? 17.359 25.641 20.531 1 72.06 206 SER A CA 1
ATOM 1609 C C . SER A 1 206 ? 16.453 25.562 21.75 1 72.06 206 SER A C 1
ATOM 1611 O O . SER A 1 206 ? 16.156 26.578 22.391 1 72.06 206 SER A O 1
ATOM 1613 N N . ALA A 1 207 ? 16.062 24.359 22.047 1 69.75 207 ALA A N 1
ATOM 1614 C CA . ALA A 1 207 ? 15.203 24.156 23.203 1 69.75 207 ALA A CA 1
ATOM 1615 C C . ALA A 1 207 ? 15.969 24.406 24.5 1 69.75 207 ALA A C 1
ATOM 1617 O O . ALA A 1 207 ? 15.43 24.984 25.453 1 69.75 207 ALA A O 1
ATOM 1618 N N . GLN A 1 208 ? 17.141 24.016 24.578 1 67.75 208 GLN A N 1
ATOM 1619 C CA . GLN A 1 208 ? 18 24.234 25.734 1 67.75 208 GLN A CA 1
ATOM 1620 C C . GLN A 1 208 ? 18.312 25.703 25.938 1 67.75 208 GLN A C 1
ATOM 1622 O O . GLN A 1 208 ? 18.328 26.203 27.062 1 67.75 208 GLN A O 1
ATOM 1627 N N . GLU A 1 209 ? 18.594 26.344 24.875 1 67.25 209 GLU A N 1
ATOM 1628 C CA . GLU A 1 209 ? 18.859 27.781 24.938 1 67.25 209 GLU A CA 1
ATOM 1629 C C . GLU A 1 209 ? 17.609 28.562 25.375 1 67.25 209 GLU A C 1
ATOM 1631 O O . GLU A 1 209 ? 17.703 29.516 26.125 1 67.25 209 GLU A O 1
ATOM 1636 N N . ALA A 1 210 ? 16.531 28.172 24.969 1 67.06 210 ALA A N 1
ATOM 1637 C CA . ALA A 1 210 ? 15.281 28.812 25.344 1 67.06 210 ALA A CA 1
ATOM 1638 C C . ALA A 1 210 ? 14.992 28.609 26.844 1 67.06 210 ALA A C 1
ATOM 1640 O O . ALA A 1 210 ? 14.477 29.5 27.5 1 67.06 210 ALA A O 1
ATOM 1641 N N . GLN A 1 211 ? 15.211 27.391 27.234 1 59.53 211 GLN A N 1
ATOM 1642 C CA . GLN A 1 211 ? 15.031 27.094 28.656 1 59.53 211 GLN A CA 1
ATOM 1643 C C . GLN A 1 211 ? 15.992 27.922 29.516 1 59.53 211 GLN A C 1
ATOM 1645 O O . GLN A 1 211 ? 15.664 28.312 30.641 1 59.53 211 GLN A O 1
ATOM 1650 N N . SER A 1 212 ? 17.203 28.156 29.047 1 59.62 212 SER A N 1
ATOM 1651 C CA . SER A 1 212 ? 18.156 28.969 29.797 1 59.62 212 SER A CA 1
ATOM 1652 C C . SER A 1 212 ? 17.734 30.438 29.812 1 59.62 212 SER A C 1
ATOM 1654 O O . SER A 1 212 ? 18 31.141 30.797 1 59.62 212 SER A O 1
ATOM 1656 N N . THR A 1 213 ? 17.172 30.875 28.703 1 49.25 213 THR A N 1
ATOM 1657 C CA . THR A 1 213 ? 16.75 32.281 28.656 1 49.25 213 THR A CA 1
ATOM 1658 C C . THR A 1 213 ? 15.344 32.438 29.203 1 49.25 213 THR A C 1
ATOM 1660 O O . THR A 1 213 ? 14.734 33.5 29.062 1 49.25 213 THR A O 1
ATOM 1663 N N . THR A 1 214 ? 14.75 31.438 29.688 1 45.75 214 THR A N 1
ATOM 1664 C CA . THR A 1 214 ? 13.344 31.547 30.047 1 45.75 214 THR A CA 1
ATOM 1665 C C . THR A 1 214 ? 13.164 32.5 31.234 1 45.75 214 THR A C 1
ATOM 1667 O O . THR A 1 214 ? 13.305 32.062 32.406 1 45.75 214 THR A O 1
ATOM 1670 N N . LYS A 1 215 ? 13.758 33.719 31.312 1 40.31 215 LYS A N 1
ATOM 1671 C CA . LYS A 1 215 ? 12.992 34.594 32.219 1 40.31 215 LYS A CA 1
ATOM 1672 C C . LYS A 1 215 ? 11.492 34.438 31.953 1 40.31 215 LYS A C 1
ATOM 1674 O O . LYS A 1 215 ? 11.086 33.875 30.938 1 40.31 215 LYS A O 1
ATOM 1679 N N . GLN A 1 216 ? 10.641 35.469 32.531 1 37.56 216 GLN A N 1
ATOM 1680 C CA . GLN A 1 216 ? 9.242 35.656 32.938 1 37.56 216 GLN A CA 1
ATOM 1681 C C . GLN A 1 216 ? 8.32 35.625 31.719 1 37.56 216 GLN A C 1
ATOM 1683 O O . GLN A 1 216 ? 7.191 36.094 31.766 1 37.56 216 GLN A O 1
ATOM 1688 N N . GLU A 1 217 ? 8.93 35.688 30.5 1 37.34 217 GLU A N 1
ATOM 1689 C CA . GLU A 1 217 ? 7.855 36.156 29.625 1 37.34 217 GLU A CA 1
ATOM 1690 C C . GLU A 1 217 ? 6.723 35.125 29.562 1 37.34 217 GLU A C 1
ATOM 1692 O O . GLU A 1 217 ? 6.965 33.938 29.609 1 37.34 217 GLU A O 1
ATOM 1697 N N . ASN A 1 218 ? 5.586 35.5 30.156 1 34.44 218 ASN A N 1
ATOM 1698 C CA . ASN A 1 218 ? 4.273 34.875 30.125 1 34.44 218 ASN A CA 1
ATOM 1699 C C . ASN A 1 218 ? 4 34.219 28.766 1 34.44 218 ASN A C 1
ATOM 1701 O O . ASN A 1 218 ? 4.008 34.875 27.734 1 34.44 218 ASN A O 1
ATOM 1705 N N . PRO A 1 219 ? 4.418 33 28.625 1 37.72 219 PRO A N 1
ATOM 1706 C CA . PRO A 1 219 ? 4.035 32.375 27.359 1 37.72 219 PRO A CA 1
ATOM 1707 C C . PRO A 1 219 ? 2.59 32.688 26.969 1 37.72 219 PRO A C 1
ATOM 1709 O O . PRO A 1 219 ? 1.658 32.25 27.641 1 37.72 219 PRO A O 1
ATOM 1712 N N . GLU A 1 220 ? 2.232 34.031 26.828 1 32.16 220 GLU A N 1
ATOM 1713 C CA . GLU A 1 220 ? 0.902 34.219 26.266 1 32.16 220 GLU A CA 1
ATOM 1714 C C . GLU A 1 220 ? 0.564 33.125 25.25 1 32.16 220 GLU A C 1
ATOM 1716 O O . GLU A 1 220 ? 1.34 32.875 24.328 1 32.16 220 GLU A O 1
ATOM 1721 N N . THR A 1 221 ? 0.004 32.094 25.781 1 36.34 221 THR A N 1
ATOM 1722 C CA . THR A 1 221 ? -0.719 31.047 25.062 1 36.34 221 THR A CA 1
ATOM 1723 C C . THR A 1 221 ? -1.401 31.625 23.828 1 36.34 221 THR A C 1
ATOM 1725 O O . THR A 1 221 ? -2.541 32.094 23.891 1 36.34 221 THR A O 1
ATOM 1728 N N . ALA A 1 222 ? -0.774 32.625 23.203 1 33.53 222 ALA A N 1
ATOM 1729 C CA . ALA A 1 222 ? -1.541 33.031 22.031 1 33.53 222 ALA A CA 1
ATOM 1730 C C . ALA A 1 222 ? -2.027 31.828 21.234 1 33.53 222 ALA A C 1
ATOM 1732 O O . ALA A 1 222 ? -1.235 30.953 20.875 1 33.53 222 ALA A O 1
ATOM 1733 N N . LYS A 1 223 ? -3.133 31.406 21.594 1 36.69 223 LYS A N 1
ATOM 1734 C CA . LYS A 1 223 ? -3.922 30.516 20.75 1 36.69 223 LYS A CA 1
ATOM 1735 C C . LYS A 1 223 ? -3.609 30.75 19.281 1 36.69 223 LYS A C 1
ATOM 1737 O O . LYS A 1 223 ? -3.666 31.875 18.797 1 36.69 223 LYS A O 1
ATOM 1742 N N . PRO A 1 224 ? -2.707 29.984 18.734 1 36.12 224 PRO A N 1
ATOM 1743 C CA . PRO A 1 224 ? -2.543 30.234 17.297 1 36.12 224 PRO A CA 1
ATOM 1744 C C . PRO A 1 224 ? -3.861 30.578 16.609 1 36.12 224 PRO A C 1
ATOM 1746 O O . PRO A 1 224 ? -4.824 29.812 16.688 1 36.12 224 PRO A O 1
ATOM 1749 N N . LYS A 1 225 ? -4.336 31.703 16.812 1 36.69 225 LYS A N 1
ATOM 1750 C CA . LYS A 1 225 ? -5.43 32.125 15.938 1 36.69 225 LYS A CA 1
ATOM 1751 C C . LYS A 1 225 ? -5.336 31.406 14.586 1 36.69 225 LYS A C 1
ATOM 1753 O O . LYS A 1 225 ? -4.238 31.203 14.062 1 36.69 225 LYS A O 1
ATOM 1758 N N . GLY A 1 226 ? -6.211 30.484 14.305 1 43.34 226 GLY A N 1
ATOM 1759 C CA . GLY A 1 226 ? -6.355 29.75 13.055 1 43.34 226 GLY A CA 1
ATOM 1760 C C . GLY A 1 226 ? -5.832 30.516 11.852 1 43.34 226 GLY A C 1
ATOM 1761 O O . GLY A 1 226 ? -6.555 31.312 11.258 1 43.34 226 GLY A O 1
ATOM 1762 N N . GLU A 1 227 ? -4.586 30.859 11.922 1 49.41 227 GLU A N 1
ATOM 1763 C CA . GLU A 1 227 ? -3.977 31.641 10.836 1 49.41 227 GLU A CA 1
ATOM 1764 C C . GLU A 1 227 ? -4.441 31.141 9.477 1 49.41 227 GLU A C 1
ATOM 1766 O O . GLU A 1 227 ? -4.391 29.938 9.195 1 49.41 227 GLU A O 1
ATOM 1771 N N . GLN A 1 228 ? -5.293 31.812 8.844 1 66.12 228 GLN A N 1
ATOM 1772 C CA . GLN A 1 228 ? -5.723 31.594 7.465 1 66.12 228 GLN A CA 1
ATOM 1773 C C . GLN A 1 228 ? -4.543 31.203 6.578 1 66.12 228 GLN A C 1
ATOM 1775 O O . GLN A 1 228 ? -3.473 31.812 6.66 1 66.12 228 GLN A O 1
ATOM 1780 N N . THR A 1 229 ? -4.598 30.031 5.98 1 77.06 229 THR A N 1
ATOM 1781 C CA . THR A 1 229 ? -3.561 29.594 5.047 1 77.06 229 THR A CA 1
ATOM 1782 C C . THR A 1 229 ? -3.383 30.625 3.93 1 77.06 229 THR A C 1
ATOM 1784 O O . THR A 1 229 ? -4.266 31.453 3.691 1 77.06 229 THR A O 1
ATOM 1787 N N . PRO A 1 230 ? -2.273 30.625 3.416 1 85.94 230 PRO A N 1
ATOM 1788 C CA . PRO A 1 230 ? -2.074 31.531 2.281 1 85.94 230 PRO A CA 1
ATOM 1789 C C . PRO A 1 230 ? -3.105 31.312 1.175 1 85.94 230 PRO A C 1
ATOM 1791 O O . PRO A 1 230 ? -3.531 32.281 0.536 1 85.94 230 PRO A O 1
ATOM 1794 N N . LYS A 1 231 ? -3.516 30.078 1.048 1 86.81 231 LYS A N 1
ATOM 1795 C CA . LYS A 1 231 ? -4.539 29.812 0.039 1 86.81 231 LYS A CA 1
ATOM 1796 C C . LYS A 1 231 ? -5.871 30.453 0.432 1 86.81 231 LYS A C 1
ATOM 1798 O O . LYS A 1 231 ? -6.566 31.016 -0.413 1 86.81 231 LYS A O 1
ATOM 1803 N N . ASP A 1 232 ? -6.129 30.438 1.706 1 83.88 232 ASP A N 1
ATOM 1804 C CA . ASP A 1 232 ? -7.344 31.078 2.199 1 83.88 232 ASP A CA 1
ATOM 1805 C C . ASP A 1 232 ? -7.277 32.594 2.008 1 83.88 232 ASP A C 1
ATOM 1807 O O . ASP A 1 232 ? -8.258 33.219 1.581 1 83.88 232 ASP A O 1
ATOM 1811 N N . ARG A 1 233 ? -6.215 33.062 2.332 1 86.88 233 ARG A N 1
ATOM 1812 C CA . ARG A 1 233 ? -6.027 34.5 2.205 1 86.88 233 ARG A CA 1
ATOM 1813 C C . ARG A 1 233 ? -6.133 34.969 0.748 1 86.88 233 ARG A C 1
ATOM 1815 O O . ARG A 1 233 ? -6.77 35.969 0.443 1 86.88 233 ARG A O 1
ATOM 1822 N N . LEU A 1 234 ? -5.555 34.188 -0.112 1 92.31 234 LEU A N 1
ATOM 1823 C CA . LEU A 1 234 ? -5.602 34.531 -1.535 1 92.31 234 LEU A CA 1
ATOM 1824 C C . LEU A 1 234 ? -7.031 34.438 -2.059 1 92.31 234 LEU A C 1
ATOM 1826 O O . LEU A 1 234 ? -7.469 35.344 -2.805 1 92.31 234 LEU A O 1
ATOM 1830 N N . SER A 1 235 ? -7.742 33.438 -1.632 1 89.38 235 SER A N 1
ATOM 1831 C CA . SER A 1 235 ? -9.141 33.281 -2.031 1 89.38 235 SER A CA 1
ATOM 1832 C C . SER A 1 235 ? -9.992 34.406 -1.5 1 89.38 235 SER A C 1
ATOM 1834 O O . SER A 1 235 ? -10.82 34.969 -2.229 1 89.38 235 SER A O 1
ATOM 1836 N N . GLN A 1 236 ? -9.766 34.75 -0.347 1 87.88 236 GLN A N 1
ATOM 1837 C CA . GLN A 1 236 ? -10.516 35.844 0.262 1 87.88 236 GLN A CA 1
ATOM 1838 C C . GLN A 1 236 ? -10.234 37.188 -0.454 1 87.88 236 GLN A C 1
ATOM 1840 O O . GLN A 1 236 ? -11.125 38.031 -0.573 1 87.88 236 GLN A O 1
ATOM 1845 N N . THR A 1 237 ? -9.078 37.25 -0.916 1 90.12 237 THR A N 1
ATOM 1846 C CA . THR A 1 237 ? -8.633 38.5 -1.561 1 90.12 237 THR A CA 1
ATOM 1847 C C . THR A 1 237 ? -9.203 38.594 -2.971 1 90.12 237 THR A C 1
ATOM 1849 O O . THR A 1 237 ? -9.562 39.688 -3.42 1 90.12 237 THR A O 1
ATOM 1852 N N . LEU A 1 238 ? -9.422 37.438 -3.615 1 91.38 238 LEU A N 1
ATOM 1853 C CA . LEU A 1 238 ? -9.625 37.531 -5.059 1 91.38 238 LEU A CA 1
ATOM 1854 C C . LEU A 1 238 ? -10.984 36.969 -5.461 1 91.38 238 LEU A C 1
ATOM 1856 O O . LEU A 1 238 ? -11.523 37.344 -6.508 1 91.38 238 LEU A O 1
ATOM 1860 N N . VAL A 1 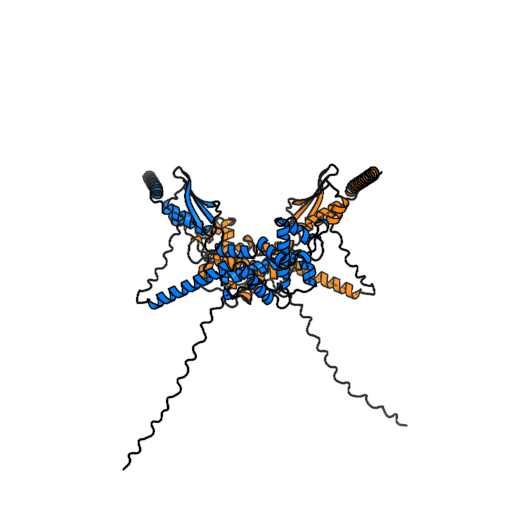239 ? -11.523 36.125 -4.695 1 89.94 239 VAL A N 1
ATOM 1861 C CA . VAL A 1 239 ? -12.57 35.281 -5.238 1 89.94 239 VAL A CA 1
ATOM 1862 C C . VAL A 1 239 ? -13.945 35.844 -4.891 1 89.94 239 VAL A C 1
ATOM 1864 O O . VAL A 1 239 ? -14.203 36.219 -3.738 1 89.94 239 VAL A O 1
ATOM 1867 N N . VAL A 1 240 ? -14.727 36.125 -5.855 1 88 240 VAL A N 1
ATOM 1868 C CA . VAL A 1 240 ? -16.156 36.375 -5.793 1 88 240 VAL A CA 1
ATOM 1869 C C . VAL A 1 240 ? -16.891 35.469 -6.777 1 88 240 VAL A C 1
ATOM 1871 O O . VAL A 1 240 ? -16.266 34.594 -7.398 1 88 240 VAL A O 1
ATOM 1874 N N . LYS A 1 241 ? -18.234 35.562 -6.809 1 85.62 241 LYS A N 1
ATOM 1875 C CA . LYS A 1 241 ? -19 34.75 -7.734 1 85.62 241 LYS A CA 1
ATOM 1876 C C . LYS A 1 241 ? -18.469 34.875 -9.156 1 85.62 241 LYS A C 1
ATOM 1878 O O . LYS A 1 241 ? -18.312 35.969 -9.672 1 85.62 241 LYS A O 1
ATOM 1883 N N . GLY A 1 242 ? -18.109 33.812 -9.766 1 87 242 GLY A N 1
ATOM 1884 C CA . GLY A 1 242 ? -17.625 33.812 -11.141 1 87 242 GLY A CA 1
ATOM 1885 C C . GLY A 1 242 ? -16.125 33.875 -11.242 1 87 242 GLY A C 1
ATOM 1886 O O . GLY A 1 242 ? -15.562 33.781 -12.344 1 87 242 GLY A O 1
ATOM 1887 N N . VAL A 1 243 ? -15.438 34.156 -10.234 1 91.31 243 VAL A N 1
ATOM 1888 C CA . VAL A 1 243 ? -13.977 34.188 -10.203 1 91.31 243 VAL A CA 1
ATOM 1889 C C . VAL A 1 243 ? -13.438 32.969 -9.477 1 91.31 243 VAL A C 1
ATOM 1891 O O . VAL A 1 243 ? -13.914 32.594 -8.398 1 91.31 243 VAL A O 1
ATOM 1894 N N . LYS A 1 244 ? -12.414 32.312 -10.156 1 93 244 LYS A N 1
ATOM 1895 C CA . LYS A 1 244 ? -11.875 31.078 -9.578 1 93 244 LYS A CA 1
ATOM 1896 C C . LYS A 1 244 ? -10.352 31.094 -9.578 1 93 244 LYS A C 1
ATOM 1898 O O . LYS A 1 244 ? -9.727 31.672 -10.477 1 93 244 LYS A O 1
ATOM 1903 N N . ILE A 1 245 ? -9.781 30.5 -8.539 1 93.38 245 ILE A N 1
ATOM 1904 C CA . ILE A 1 245 ? -8.344 30.25 -8.461 1 93.38 245 ILE A CA 1
ATOM 1905 C C . ILE A 1 245 ? -8.078 28.75 -8.594 1 93.38 245 ILE A C 1
ATOM 1907 O O . ILE A 1 245 ? -8.711 27.938 -7.914 1 93.38 245 ILE A O 1
ATOM 1911 N N . ARG A 1 246 ? -7.172 28.406 -9.5 1 92.94 246 ARG A N 1
ATOM 1912 C CA . ARG A 1 246 ? -6.801 27.016 -9.719 1 92.94 246 ARG A CA 1
ATOM 1913 C C . ARG A 1 246 ? -5.332 26.781 -9.383 1 92.94 246 ARG A C 1
ATOM 1915 O O . ARG A 1 246 ? -4.484 27.641 -9.641 1 92.94 246 ARG A O 1
ATOM 1922 N N . TYR A 1 247 ? -5.094 25.719 -8.773 1 93 247 TYR A N 1
ATOM 1923 C CA . TYR A 1 247 ? -3.729 25.266 -8.531 1 93 247 TYR A CA 1
ATOM 1924 C C . TYR A 1 247 ? -3.387 24.062 -9.398 1 93 247 TYR A C 1
ATOM 1926 O O . TYR A 1 247 ? -4.043 23.031 -9.312 1 93 247 TYR A O 1
ATOM 1934 N N . GLU A 1 248 ? -2.324 24.281 -10.219 1 92.81 248 GLU A N 1
ATOM 1935 C CA . GLU A 1 248 ? -2.016 23.219 -11.188 1 92.81 248 GLU A CA 1
ATOM 1936 C C . GLU A 1 248 ? -0.548 22.812 -11.102 1 92.81 248 GLU A C 1
ATOM 1938 O O . GLU A 1 248 ? 0.322 23.656 -10.844 1 92.81 248 GLU A O 1
ATOM 1943 N N . ASP A 1 249 ? -0.281 21.562 -11.398 1 91.19 249 ASP A N 1
ATOM 1944 C CA . ASP A 1 249 ? 1.075 21.016 -11.445 1 91.19 249 ASP A CA 1
ATOM 1945 C C . ASP A 1 249 ? 1.873 21.641 -12.594 1 91.19 249 ASP A C 1
ATOM 1947 O O . ASP A 1 249 ? 1.344 21.844 -13.688 1 91.19 249 ASP A O 1
ATOM 1951 N N . MET A 1 250 ? 3.082 21.984 -12.234 1 89.56 250 MET A N 1
ATOM 1952 C CA . MET A 1 250 ? 4.027 22.469 -13.234 1 89.56 250 MET A CA 1
ATOM 1953 C C . MET A 1 250 ? 5.242 21.547 -13.32 1 89.56 250 MET A C 1
ATOM 1955 O O . MET A 1 250 ? 5.625 20.922 -12.336 1 89.56 250 MET A O 1
ATOM 1959 N N . PRO A 1 251 ? 5.762 21.391 -14.516 1 83.25 251 PRO A N 1
ATOM 1960 C CA . PRO A 1 251 ? 6.984 20.594 -14.617 1 83.25 251 PRO A CA 1
ATOM 1961 C C . PRO A 1 251 ? 8.125 21.156 -13.758 1 83.25 251 PRO A C 1
ATOM 1963 O O . PRO A 1 251 ? 8.281 22.375 -13.656 1 83.25 251 PRO A O 1
ATOM 1966 N N . CYS A 1 252 ? 8.703 20.25 -12.953 1 81.81 252 CYS A N 1
ATOM 1967 C CA . CYS A 1 252 ? 9.828 20.641 -12.102 1 81.81 252 CYS A CA 1
ATOM 1968 C C . CYS A 1 252 ? 10.945 19.594 -12.18 1 81.81 252 CYS A C 1
ATOM 1970 O O . CYS A 1 252 ? 10.742 18.438 -11.852 1 81.81 252 CYS A O 1
ATOM 1972 N N . LYS A 1 253 ? 12.141 19.953 -12.617 1 79.31 253 LYS A N 1
ATOM 1973 C CA . LYS A 1 253 ? 13.273 19.031 -12.711 1 79.31 253 LYS A CA 1
ATOM 1974 C C . LYS A 1 253 ? 14.266 19.266 -11.57 1 79.31 253 LYS A C 1
ATOM 1976 O O . LYS A 1 253 ? 15.375 18.734 -11.594 1 79.31 253 LYS A O 1
ATOM 1981 N N . LYS A 1 254 ? 13.805 20.031 -10.602 1 76.88 254 LYS A N 1
ATOM 1982 C CA . LYS A 1 254 ? 14.711 20.375 -9.508 1 76.88 254 LYS A CA 1
ATOM 1983 C C . LYS A 1 254 ? 14.562 19.406 -8.344 1 76.88 254 LYS A C 1
ATOM 1985 O O . LYS A 1 254 ? 13.5 18.797 -8.156 1 76.88 254 LYS A O 1
ATOM 1990 N N . LYS A 1 255 ? 15.742 19.188 -7.629 1 76.12 255 LYS A N 1
ATOM 1991 C CA . LYS A 1 255 ? 15.789 18.359 -6.426 1 76.12 255 LYS A CA 1
ATOM 1992 C C . LYS A 1 255 ? 16.078 19.203 -5.188 1 76.12 255 LYS A C 1
ATOM 1994 O O . LYS A 1 255 ? 16.688 20.266 -5.289 1 76.12 255 LYS A O 1
ATOM 1999 N N . ASP A 1 256 ? 15.414 18.766 -4.133 1 71.31 256 ASP A N 1
ATOM 2000 C CA . ASP A 1 256 ? 15.742 19.406 -2.859 1 71.31 256 ASP A CA 1
ATOM 2001 C C . ASP A 1 256 ? 17.234 19.281 -2.553 1 71.31 256 ASP A C 1
ATOM 2003 O O . ASP A 1 256 ? 17.812 18.203 -2.689 1 71.31 256 ASP A O 1
ATOM 2007 N N . LYS A 1 257 ? 17.781 20.406 -2.314 1 63.09 257 LYS A N 1
ATOM 2008 C CA . LYS A 1 257 ? 19.234 20.453 -2.104 1 63.09 257 LYS A CA 1
ATOM 2009 C C . LYS A 1 257 ? 19.641 19.547 -0.949 1 63.09 257 LYS A C 1
ATOM 2011 O O . LYS A 1 257 ? 20.719 18.938 -0.992 1 63.09 257 LYS A O 1
ATOM 2016 N N . ASN A 1 258 ? 18.703 19.594 0.052 1 57.75 258 ASN A N 1
ATOM 2017 C CA . ASN A 1 258 ? 19.047 18.891 1.285 1 57.75 258 ASN A CA 1
ATOM 2018 C C . ASN A 1 258 ? 18.703 17.406 1.209 1 57.75 258 ASN A C 1
ATOM 2020 O O . ASN A 1 258 ? 19.5 16.562 1.602 1 57.75 258 ASN A O 1
ATOM 2024 N N . LEU A 1 259 ? 17.578 17.25 0.667 1 59.59 259 LEU A N 1
ATOM 2025 C CA . LEU A 1 259 ? 17.094 15.867 0.723 1 59.59 259 LEU A CA 1
ATOM 2026 C C . LEU A 1 259 ? 17.312 15.156 -0.606 1 59.59 259 LEU A C 1
ATOM 2028 O O . LEU A 1 259 ? 17.203 13.93 -0.685 1 59.59 259 LEU A O 1
ATOM 2032 N N . GLY A 1 260 ? 17.766 15.812 -1.537 1 61.94 260 GLY A N 1
ATOM 2033 C CA . GLY A 1 260 ? 17.984 15.234 -2.852 1 61.94 260 GLY A CA 1
ATOM 2034 C C . GLY A 1 260 ? 16.719 14.68 -3.477 1 61.94 260 GLY A C 1
ATOM 2035 O O . GLY A 1 260 ? 16.766 13.805 -4.344 1 61.94 260 GLY A O 1
ATOM 2036 N N . LEU A 1 261 ? 15.641 15.094 -2.914 1 67.81 261 LEU A N 1
ATOM 2037 C CA . LEU A 1 261 ? 14.359 14.617 -3.416 1 67.81 261 LEU A CA 1
ATOM 2038 C C . LEU A 1 261 ? 13.766 15.602 -4.418 1 67.81 261 LEU A C 1
ATOM 2040 O O . LEU A 1 261 ? 13.984 16.812 -4.309 1 67.81 261 LEU A O 1
ATOM 2044 N N . PRO A 1 262 ? 13.164 15.055 -5.426 1 73.25 262 PRO A N 1
ATOM 2045 C CA . PRO A 1 262 ? 12.562 15.938 -6.426 1 73.25 262 PRO A CA 1
ATOM 2046 C C . PRO A 1 262 ? 11.562 16.922 -5.82 1 73.25 262 PRO A C 1
ATOM 2048 O O . PRO A 1 262 ? 10.82 16.562 -4.902 1 73.25 262 PRO A O 1
ATOM 2051 N N . LEU A 1 263 ? 11.547 18.109 -6.375 1 82.19 263 LEU A N 1
ATOM 2052 C CA . LEU A 1 263 ? 10.625 19.141 -5.918 1 82.19 263 LEU A CA 1
ATOM 2053 C C . LEU A 1 263 ? 9.367 19.172 -6.781 1 82.19 263 LEU A C 1
ATOM 2055 O O . LEU A 1 263 ? 9.422 18.828 -7.969 1 82.19 263 LEU A O 1
ATOM 2059 N N . PHE A 1 264 ? 8.297 19.453 -6.129 1 84.62 264 PHE A N 1
ATOM 2060 C CA . PHE A 1 264 ? 7.055 19.734 -6.844 1 84.62 264 PHE A CA 1
ATOM 2061 C C . PHE A 1 264 ? 6.934 21.234 -7.129 1 84.62 264 PHE A C 1
ATOM 2063 O O . PHE A 1 264 ? 7.312 22.062 -6.301 1 84.62 264 PHE A O 1
ATOM 2070 N N . ALA A 1 265 ? 6.465 21.516 -8.375 1 91.94 265 ALA A N 1
ATOM 2071 C CA . ALA A 1 265 ? 6.137 22.891 -8.727 1 91.94 265 ALA A CA 1
ATOM 2072 C C . ALA A 1 265 ? 4.637 23.047 -8.977 1 91.94 265 ALA A C 1
ATOM 2074 O O . ALA A 1 265 ? 4.035 22.266 -9.703 1 91.94 265 ALA A O 1
ATOM 2075 N N . ILE A 1 266 ? 4.023 23.984 -8.273 1 94.25 266 ILE A N 1
ATOM 2076 C CA . ILE A 1 266 ? 2.604 24.281 -8.445 1 94.25 266 ILE A CA 1
ATOM 2077 C C . ILE A 1 266 ? 2.418 25.734 -8.859 1 94.25 266 ILE A C 1
ATOM 2079 O O . ILE A 1 266 ? 3.086 26.625 -8.336 1 94.25 266 ILE A O 1
ATOM 2083 N N . GLY A 1 267 ? 1.576 25.922 -9.883 1 95.25 267 GLY A N 1
ATOM 2084 C CA . GLY A 1 267 ? 1.166 27.266 -10.281 1 95.25 267 GLY A CA 1
ATOM 2085 C C . GLY A 1 267 ? -0.233 27.625 -9.812 1 95.25 267 GLY A C 1
ATOM 2086 O O . GLY A 1 267 ? -1.148 26.797 -9.898 1 95.25 267 GLY A O 1
ATOM 2087 N N . ALA A 1 268 ? -0.384 28.828 -9.305 1 95.88 268 ALA A N 1
ATOM 2088 C CA . ALA A 1 268 ? -1.696 29.391 -9 1 95.88 268 ALA A CA 1
ATOM 2089 C C . ALA A 1 268 ? -2.217 30.219 -10.172 1 95.88 268 ALA A C 1
ATOM 2091 O O . ALA A 1 268 ? -1.585 31.203 -10.578 1 95.88 268 ALA A O 1
ATOM 2092 N N . TYR A 1 269 ? -3.402 29.828 -10.633 1 95.69 269 TYR A N 1
ATOM 2093 C CA . TYR A 1 269 ? -3.951 30.484 -11.82 1 95.69 269 TYR A CA 1
ATOM 2094 C C . TYR A 1 269 ? -5.297 31.125 -11.508 1 95.69 269 TYR A C 1
ATOM 2096 O O . TYR A 1 269 ? -6.109 30.562 -10.773 1 95.69 269 TYR A O 1
ATOM 2104 N N . LEU A 1 270 ? -5.531 32.25 -12.125 1 94.88 270 LEU A N 1
ATOM 2105 C CA . LEU A 1 270 ? -6.77 33 -11.945 1 94.88 270 LEU A CA 1
ATOM 2106 C C . LEU A 1 270 ? -7.621 32.938 -13.211 1 94.88 270 LEU A C 1
ATOM 2108 O O . LEU A 1 270 ? -7.121 33.156 -14.312 1 94.88 270 LEU A O 1
ATOM 2112 N N . ASP A 1 271 ? -8.82 32.531 -13.008 1 94.25 271 ASP A N 1
ATOM 2113 C CA . ASP A 1 271 ? -9.867 32.719 -14 1 94.25 271 ASP A CA 1
ATOM 2114 C C . ASP A 1 271 ? -10.945 33.688 -13.508 1 94.25 271 ASP A C 1
ATOM 2116 O O . ASP A 1 271 ? -11.586 33.438 -12.484 1 94.25 271 ASP A O 1
ATOM 2120 N N . GLY A 1 272 ? -11.086 34.812 -14.242 1 91.69 272 GLY A N 1
ATOM 2121 C CA . GLY A 1 272 ? -12.008 35.844 -13.812 1 91.69 272 GLY A CA 1
ATOM 2122 C C . GLY A 1 272 ? -11.398 37.25 -13.844 1 91.69 272 GLY A C 1
ATOM 2123 O O . GLY A 1 272 ? -10.195 37.375 -14.102 1 91.69 272 GLY A O 1
ATOM 2124 N N . TRP A 1 273 ? -12.25 38.219 -13.688 1 92.94 273 TRP A N 1
ATOM 2125 C CA . TRP A 1 273 ? -11.859 39.625 -13.734 1 92.94 273 TRP A CA 1
ATOM 2126 C C . TRP A 1 273 ? -11.234 39.969 -15.086 1 92.94 273 TRP A C 1
ATOM 2128 O O . TRP A 1 273 ? -10.25 40.688 -15.156 1 92.94 273 TRP A O 1
ATOM 2138 N N . GLY A 1 274 ? -11.719 39.25 -16.047 1 90.5 274 GLY A N 1
ATOM 2139 C CA . GLY A 1 274 ? -11.25 39.5 -17.406 1 90.5 274 GLY A CA 1
ATOM 2140 C C . GLY A 1 274 ? -10.031 38.656 -17.766 1 90.5 274 GLY A C 1
ATOM 2141 O O . GLY A 1 274 ? -9.477 38.844 -18.859 1 90.5 274 GLY A O 1
ATOM 2142 N N . GLU A 1 275 ? -9.57 37.875 -16.812 1 91.69 275 GLU A N 1
ATOM 2143 C CA . GLU A 1 275 ? -8.391 37.031 -17.031 1 91.69 275 GLU A CA 1
ATOM 2144 C C . GLU A 1 275 ? -8.773 35.562 -17.234 1 91.69 275 GLU A C 1
ATOM 2146 O O . GLU A 1 275 ? -9.805 35.125 -16.734 1 91.69 275 GLU A O 1
ATOM 2151 N N . THR A 1 276 ? -8.008 34.906 -18.172 1 92.62 276 THR A N 1
ATOM 2152 C CA . THR A 1 276 ? -8.102 33.469 -18.344 1 92.62 276 THR A CA 1
ATOM 2153 C C . THR A 1 276 ? -6.73 32.812 -18.172 1 92.62 276 THR A C 1
ATOM 2155 O O . THR A 1 276 ? -5.785 33.156 -18.891 1 92.62 276 THR A O 1
ATOM 2158 N N . ASN A 1 277 ? -6.578 31.953 -17.25 1 93.12 277 ASN A N 1
ATOM 2159 C CA . ASN A 1 277 ? -5.355 31.203 -16.984 1 93.12 277 ASN A CA 1
ATOM 2160 C C . ASN A 1 277 ? -4.199 32.125 -16.625 1 93.12 277 ASN A C 1
ATOM 2162 O O . ASN A 1 277 ? -3.064 31.922 -17.047 1 93.12 277 ASN A O 1
ATOM 2166 N N . LYS A 1 278 ? -4.551 33.188 -15.906 1 93.25 278 LYS A N 1
ATOM 2167 C CA . LYS A 1 278 ? -3.504 34.125 -15.492 1 93.25 278 LYS A CA 1
ATOM 2168 C C . LYS A 1 278 ? -2.664 33.531 -14.359 1 93.25 278 LYS A C 1
ATOM 2170 O O . LYS A 1 278 ? -3.191 33.219 -13.297 1 93.25 278 LYS A O 1
ATOM 2175 N N . LEU A 1 279 ? -1.348 33.375 -14.594 1 95.12 279 LEU A N 1
ATOM 2176 C CA . LEU A 1 279 ? -0.436 32.875 -13.578 1 95.12 279 LEU A CA 1
ATOM 2177 C C . LEU A 1 279 ? -0.191 33.938 -12.5 1 95.12 279 LEU A C 1
ATOM 2179 O O . LEU A 1 279 ? 0.302 35.031 -12.789 1 95.12 279 LEU A O 1
ATOM 2183 N N . LEU A 1 280 ? -0.529 33.594 -11.25 1 95.31 280 LEU A N 1
ATOM 2184 C CA . LEU A 1 280 ? -0.381 34.531 -10.148 1 95.31 280 LEU A CA 1
ATOM 2185 C C . LEU A 1 280 ? 0.924 34.281 -9.398 1 95.31 280 LEU A C 1
ATOM 2187 O O . LEU A 1 280 ? 1.52 35.219 -8.859 1 95.31 280 LEU A O 1
ATOM 2191 N N . GLY A 1 281 ? 1.303 33.031 -9.305 1 95.12 281 GLY A N 1
ATOM 2192 C CA . GLY A 1 281 ? 2.506 32.656 -8.578 1 95.12 281 GLY A CA 1
ATOM 2193 C C . GLY A 1 281 ? 2.871 31.203 -8.742 1 95.12 281 GLY A C 1
ATOM 2194 O O . GLY A 1 281 ? 2.037 30.391 -9.156 1 95.12 281 GLY A O 1
ATOM 2195 N N . ILE A 1 282 ? 4.184 30.953 -8.516 1 94.12 282 ILE A N 1
ATOM 2196 C CA . ILE A 1 282 ? 4.719 29.594 -8.578 1 94.12 282 ILE A CA 1
ATOM 2197 C C . ILE A 1 282 ? 5.359 29.234 -7.238 1 94.12 282 ILE A C 1
ATOM 2199 O O . ILE A 1 282 ? 6.055 30.062 -6.633 1 94.12 282 ILE A O 1
ATOM 22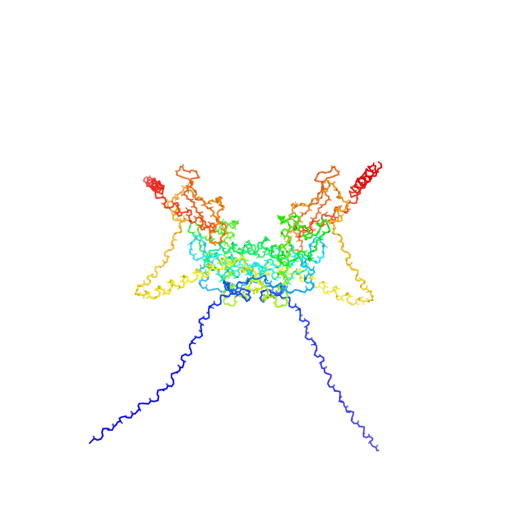03 N N . GLY A 1 283 ? 5.012 28.047 -6.816 1 93.62 283 GLY A N 1
ATOM 2204 C CA . GLY A 1 283 ? 5.648 27.516 -5.621 1 93.62 283 GLY A CA 1
ATOM 2205 C C . GLY A 1 283 ? 6.293 26.156 -5.836 1 93.62 283 GLY A C 1
ATOM 2206 O O . GLY A 1 283 ? 5.77 25.328 -6.574 1 93.62 283 GLY A O 1
ATOM 2207 N N . THR A 1 284 ? 7.5 26.062 -5.297 1 88.62 284 THR A N 1
ATOM 2208 C CA . THR A 1 284 ? 8.195 24.781 -5.332 1 88.62 284 THR A CA 1
ATOM 2209 C C . THR A 1 284 ? 8.414 24.25 -3.918 1 88.62 284 THR A C 1
ATOM 2211 O O . THR A 1 284 ? 8.711 25.016 -3 1 88.62 284 THR A O 1
ATOM 2214 N N . ALA A 1 285 ? 8.102 23.062 -3.799 1 85.44 285 ALA A N 1
ATOM 2215 C CA . ALA A 1 285 ? 8.312 22.422 -2.5 1 85.44 285 ALA A CA 1
ATOM 2216 C C . ALA A 1 285 ? 8.438 20.906 -2.639 1 85.44 285 ALA A C 1
ATOM 2218 O O . ALA A 1 285 ? 8.281 20.359 -3.736 1 85.44 285 ALA A O 1
ATOM 2219 N N . LEU A 1 286 ? 8.766 20.406 -1.548 1 75.81 286 LEU A N 1
ATOM 2220 C CA . LEU A 1 286 ? 8.922 18.953 -1.531 1 75.81 286 LEU A CA 1
ATOM 2221 C C . LEU A 1 286 ? 7.57 18.25 -1.619 1 75.81 286 LEU A C 1
ATOM 2223 O O . LEU A 1 286 ? 7.5 17.062 -1.932 1 75.81 286 LEU A O 1
ATOM 2227 N N . GLY A 1 287 ? 6.465 18.953 -1.383 1 76.75 287 GLY A N 1
ATOM 2228 C CA . GLY A 1 287 ? 5.109 18.438 -1.49 1 76.75 287 GLY A CA 1
ATOM 2229 C C . GLY A 1 287 ? 4.176 19.375 -2.24 1 76.75 287 GLY A C 1
ATOM 2230 O O . GLY A 1 287 ? 4.379 20.594 -2.246 1 76.75 287 GLY A O 1
ATOM 2231 N N . LYS A 1 288 ? 3.244 18.781 -2.83 1 78.62 288 LYS A N 1
ATOM 2232 C CA . LYS A 1 288 ? 2.314 19.562 -3.645 1 78.62 288 LYS A CA 1
ATOM 2233 C C . LYS A 1 288 ? 1.55 20.562 -2.793 1 78.62 288 LYS A C 1
ATOM 2235 O O . LYS A 1 288 ? 1.36 21.719 -3.201 1 78.62 288 LYS A O 1
ATOM 2240 N N . LYS A 1 289 ? 1.143 20.172 -1.696 1 76.56 289 LYS A N 1
ATOM 2241 C CA . LYS A 1 289 ? 0.393 21.062 -0.824 1 76.56 289 LYS A CA 1
ATOM 2242 C C . LYS A 1 289 ? 1.228 22.281 -0.443 1 76.56 289 LYS A C 1
ATOM 2244 O O . LYS A 1 289 ? 0.762 23.422 -0.553 1 76.56 289 LYS A O 1
ATOM 2249 N N . GLU A 1 290 ? 2.408 21.969 -0.028 1 81.31 290 GLU A N 1
ATOM 2250 C CA . GLU A 1 290 ? 3.311 23.062 0.347 1 81.31 290 GLU A CA 1
ATOM 2251 C C . GLU A 1 290 ? 3.646 23.938 -0.855 1 81.31 290 GLU A C 1
ATOM 2253 O O . GLU A 1 290 ? 3.732 25.156 -0.731 1 81.31 290 GLU A O 1
ATOM 2258 N N . ALA A 1 291 ? 3.898 23.281 -1.935 1 87.88 291 ALA A N 1
ATOM 2259 C CA . ALA A 1 291 ? 4.156 24.031 -3.156 1 87.88 291 ALA A CA 1
ATOM 2260 C C . ALA A 1 291 ? 2.984 24.953 -3.492 1 87.88 291 ALA A C 1
ATOM 2262 O O . ALA A 1 291 ? 3.182 26.094 -3.916 1 87.88 291 ALA A O 1
ATOM 2263 N N . GLY A 1 292 ? 1.824 24.484 -3.285 1 90.06 292 GLY A N 1
ATOM 2264 C CA . GLY A 1 292 ? 0.637 25.312 -3.477 1 90.06 292 GLY A CA 1
ATOM 2265 C C . GLY A 1 292 ? 0.562 26.484 -2.523 1 90.06 292 GLY A C 1
ATOM 2266 O O . GLY A 1 292 ? 0.219 27.594 -2.93 1 90.06 292 GLY A O 1
ATOM 2267 N N . PHE A 1 293 ? 0.899 26.234 -1.281 1 86.56 293 PHE A N 1
ATOM 2268 C CA . PHE A 1 293 ? 0.939 27.312 -0.302 1 86.56 293 PHE A CA 1
ATOM 2269 C C . PHE A 1 293 ? 1.943 28.375 -0.716 1 86.56 293 PHE A C 1
ATOM 2271 O O . PHE A 1 293 ? 1.656 29.578 -0.63 1 86.56 293 PHE A O 1
ATOM 2278 N N . LYS A 1 294 ? 3.041 27.828 -1.138 1 90.12 294 LYS A N 1
ATOM 2279 C CA . LYS A 1 294 ? 4.07 28.766 -1.574 1 90.12 294 LYS A CA 1
ATOM 2280 C C . LYS A 1 294 ? 3.613 29.562 -2.795 1 90.12 294 LYS A C 1
ATOM 2282 O O . LYS A 1 294 ? 3.893 30.766 -2.908 1 90.12 294 LYS A O 1
ATOM 2287 N N . ALA A 1 295 ? 2.928 28.891 -3.691 1 94.75 295 ALA A N 1
ATOM 2288 C CA . ALA A 1 295 ? 2.385 29.578 -4.859 1 94.75 295 ALA A CA 1
ATOM 2289 C C . ALA A 1 295 ? 1.442 30.703 -4.438 1 94.75 295 ALA A C 1
ATOM 2291 O O . ALA A 1 295 ? 1.521 31.812 -4.965 1 94.75 295 ALA A O 1
ATOM 2292 N N . ALA A 1 296 ? 0.615 30.391 -3.506 1 93.62 296 ALA A N 1
ATOM 2293 C CA . ALA A 1 296 ? -0.316 31.391 -2.994 1 93.62 296 ALA A CA 1
ATOM 2294 C C . ALA A 1 296 ? 0.429 32.531 -2.316 1 93.62 296 ALA A C 1
ATOM 2296 O O . ALA A 1 296 ? 0.071 33.719 -2.488 1 93.62 296 ALA A O 1
ATOM 2297 N N . THR A 1 297 ? 1.408 32.188 -1.614 1 93 297 THR A N 1
ATOM 2298 C CA . THR A 1 297 ? 2.207 33.219 -0.93 1 93 297 THR A CA 1
ATOM 2299 C C . THR A 1 297 ? 2.869 34.156 -1.935 1 93 297 THR A C 1
ATOM 2301 O O . THR A 1 297 ? 2.848 35.375 -1.761 1 93 297 THR A O 1
ATOM 2304 N N . VAL A 1 298 ? 3.445 33.531 -2.904 1 94.12 298 VAL A N 1
ATOM 2305 C CA . VAL A 1 298 ? 4.098 34.281 -3.953 1 94.12 298 VAL A CA 1
ATOM 2306 C C . VAL A 1 298 ? 3.084 35.219 -4.617 1 94.12 298 VAL A C 1
ATOM 2308 O O . VAL A 1 298 ? 3.387 36.375 -4.906 1 94.12 298 VAL A O 1
ATOM 2311 N N . ALA A 1 299 ? 1.936 34.719 -4.848 1 95.12 299 ALA A N 1
ATOM 2312 C CA . ALA A 1 299 ? 0.876 35.531 -5.445 1 95.12 299 ALA A CA 1
ATOM 2313 C C . ALA A 1 299 ? 0.528 36.719 -4.562 1 95.12 299 ALA A C 1
ATOM 2315 O O . ALA A 1 299 ? 0.417 37.844 -5.047 1 95.12 299 ALA A O 1
ATOM 2316 N N . LEU A 1 300 ? 0.413 36.5 -3.305 1 94.12 300 LEU A N 1
ATOM 2317 C CA . LEU A 1 300 ? 0.01 37.5 -2.344 1 94.12 300 LEU A CA 1
ATOM 2318 C C . LEU A 1 300 ? 1.099 38.562 -2.188 1 94.12 300 LEU A C 1
ATOM 2320 O O . LEU A 1 300 ? 0.812 39.719 -1.821 1 94.12 300 LEU A O 1
ATOM 2324 N N . GLU A 1 301 ? 2.301 38.188 -2.467 1 93.56 301 GLU A N 1
ATOM 2325 C CA . GLU A 1 301 ? 3.43 39.094 -2.316 1 93.56 301 GLU A CA 1
ATOM 2326 C C . GLU A 1 301 ? 3.488 40.094 -3.467 1 93.56 301 GLU A C 1
ATOM 2328 O O . GLU A 1 301 ? 4.156 41.125 -3.367 1 93.56 301 GLU A O 1
ATOM 2333 N N . ASN A 1 302 ? 2.885 39.719 -4.512 1 91.44 302 ASN A N 1
ATOM 2334 C CA . ASN A 1 302 ? 2.768 40.688 -5.609 1 91.44 302 ASN A CA 1
ATOM 2335 C C . ASN A 1 302 ? 1.719 41.75 -5.316 1 91.44 302 ASN A C 1
ATOM 2337 O O . ASN A 1 302 ? 0.599 41.688 -5.828 1 91.44 302 ASN A O 1
ATOM 2341 N N . ARG A 1 303 ? 2.066 42.781 -4.633 1 89.38 303 ARG A N 1
ATOM 2342 C CA . ARG A 1 303 ? 1.157 43.781 -4.09 1 89.38 303 ARG A CA 1
ATOM 2343 C C . ARG A 1 303 ? 0.462 44.562 -5.207 1 89.38 303 ARG A C 1
ATOM 2345 O O . ARG A 1 303 ? -0.726 44.875 -5.109 1 89.38 303 ARG A O 1
ATOM 2352 N N . LYS A 1 304 ? 1.215 44.906 -6.223 1 91.56 304 LYS A N 1
ATOM 2353 C CA . LYS A 1 304 ? 0.637 45.656 -7.332 1 91.56 304 LYS A CA 1
ATOM 2354 C C . LYS A 1 304 ? -0.497 44.875 -7.992 1 91.56 304 LYS A C 1
ATOM 2356 O O . LYS A 1 304 ? -1.578 45.406 -8.227 1 91.56 304 LYS A O 1
ATOM 2361 N N . LEU A 1 305 ? -0.203 43.625 -8.188 1 91.5 305 LEU A N 1
ATOM 2362 C CA . LEU A 1 305 ? -1.184 42.75 -8.844 1 91.5 305 LEU A CA 1
ATOM 2363 C C . LEU A 1 305 ? -2.383 42.531 -7.934 1 91.5 305 LEU A C 1
ATOM 2365 O O . LEU A 1 305 ? -3.525 42.5 -8.398 1 91.5 305 LEU A O 1
ATOM 2369 N N . MET A 1 306 ? -2.16 42.344 -6.707 1 93.12 306 MET A N 1
ATOM 2370 C CA . MET A 1 306 ? -3.234 42.094 -5.746 1 93.12 306 MET A CA 1
ATOM 2371 C C . MET A 1 306 ? -4.145 43.312 -5.629 1 93.12 306 MET A C 1
ATOM 2373 O O . MET A 1 306 ? -5.367 43.188 -5.539 1 93.12 306 MET A O 1
ATOM 2377 N N . LYS A 1 307 ? -3.543 44.469 -5.672 1 92.06 307 LYS A N 1
ATOM 2378 C CA . LYS A 1 307 ? -4.312 45.688 -5.57 1 92.06 307 LYS A CA 1
ATOM 2379 C C . LYS A 1 307 ? -5.293 45.844 -6.734 1 92.06 307 LYS A C 1
ATOM 2381 O O . LYS A 1 307 ? -6.434 46.25 -6.547 1 92.06 307 LYS A O 1
ATOM 2386 N N . VAL A 1 308 ? -4.848 45.469 -7.848 1 92.31 308 VAL A N 1
ATOM 2387 C CA . VAL A 1 308 ? -5.684 45.531 -9.039 1 92.31 308 VAL A CA 1
ATOM 2388 C C . VAL A 1 308 ? -6.941 44.688 -8.844 1 92.31 308 VAL A C 1
ATOM 2390 O O . VAL A 1 308 ? -8.055 45.156 -9.07 1 92.31 308 VAL A O 1
ATOM 2393 N N . TYR A 1 309 ? -6.734 43.5 -8.375 1 93.12 309 TYR A N 1
ATOM 2394 C CA . TYR A 1 309 ? -7.871 42.594 -8.281 1 93.12 309 TYR A CA 1
ATOM 2395 C C . TYR A 1 309 ? -8.703 42.875 -7.039 1 93.12 309 TYR A C 1
ATOM 2397 O O . TYR A 1 309 ? -9.922 42.656 -7.031 1 93.12 309 TYR A O 1
ATOM 2405 N N . GLU A 1 310 ? -8.023 43.375 -6.055 1 92.12 310 GLU A N 1
ATOM 2406 C CA . GLU A 1 310 ? -8.766 43.812 -4.871 1 92.12 310 GLU A CA 1
ATOM 2407 C C . GLU A 1 310 ? -9.711 44.969 -5.199 1 92.12 310 GLU A C 1
ATOM 2409 O O . GLU A 1 310 ? -10.828 45.031 -4.691 1 92.12 310 GLU A O 1
ATOM 2414 N N . ASP A 1 311 ? -9.258 45.875 -5.977 1 92.25 311 ASP A N 1
ATOM 2415 C CA . ASP A 1 311 ? -10.078 47 -6.41 1 92.25 311 ASP A CA 1
ATOM 2416 C C . ASP A 1 311 ? -11.258 46.531 -7.262 1 92.25 311 ASP A C 1
ATOM 2418 O O . ASP A 1 311 ? -12.367 47.031 -7.121 1 92.25 311 ASP A O 1
ATOM 2422 N N . LYS A 1 312 ? -10.969 45.625 -8.094 1 92.19 312 LYS A N 1
ATOM 2423 C CA . LYS A 1 312 ? -12.047 45.062 -8.898 1 92.19 312 LYS A CA 1
ATOM 2424 C C . LYS A 1 312 ? -13.102 44.375 -8.023 1 92.19 312 LYS A C 1
ATOM 2426 O O . LYS A 1 312 ? -14.305 44.531 -8.266 1 92.19 312 LYS A O 1
ATOM 2431 N N . LYS A 1 313 ? -12.602 43.719 -7.082 1 92.56 313 LYS A N 1
ATOM 2432 C CA . LYS A 1 313 ? -13.508 43.031 -6.16 1 92.56 313 LYS A CA 1
ATOM 2433 C C . LYS A 1 313 ? -14.344 44.062 -5.371 1 92.56 313 LYS A C 1
ATOM 2435 O O . LYS A 1 313 ? -15.547 43.875 -5.199 1 92.56 313 LYS A O 1
ATOM 2440 N N . LYS A 1 314 ? -13.75 45.094 -4.926 1 90.69 314 LYS A N 1
ATOM 2441 C CA . LYS A 1 314 ? -14.445 46.125 -4.191 1 90.69 314 LYS A CA 1
ATOM 2442 C C . LYS A 1 314 ? -15.523 46.781 -5.059 1 90.69 314 LYS A C 1
ATOM 2444 O O . LYS A 1 314 ? -16.641 47.031 -4.59 1 90.69 314 LYS A O 1
ATOM 2449 N N . ALA A 1 315 ? -15.141 47.062 -6.215 1 90.44 315 ALA A N 1
ATOM 2450 C CA . ALA A 1 315 ? -16.078 47.656 -7.156 1 90.44 315 ALA A CA 1
ATOM 2451 C C . ALA A 1 315 ? -17.266 46.75 -7.398 1 90.44 315 ALA A C 1
ATOM 2453 O O . ALA A 1 315 ? -18.422 47.188 -7.461 1 90.44 315 ALA A O 1
ATOM 2454 N N . PHE A 1 316 ? -16.953 45.5 -7.496 1 90.19 316 PHE A N 1
ATOM 2455 C CA . PHE A 1 316 ? -18 44.5 -7.727 1 90.19 316 PHE A CA 1
ATOM 2456 C C . PHE A 1 316 ? -18.938 44.438 -6.539 1 90.19 316 PHE A C 1
ATOM 2458 O O . PHE A 1 316 ? -20.156 44.375 -6.715 1 90.19 316 PHE A O 1
ATOM 2465 N N . LEU A 1 317 ? -18.391 44.469 -5.402 1 88.69 317 LEU A N 1
ATOM 2466 C CA . LEU A 1 317 ? -19.188 44.344 -4.188 1 88.69 317 LEU A CA 1
ATOM 2467 C C . LEU A 1 317 ? -20.016 45.625 -3.977 1 88.69 317 LEU A C 1
ATOM 2469 O O . LEU A 1 317 ? -21.156 45.531 -3.516 1 88.69 317 LEU A O 1
ATOM 2473 N N . GLU A 1 318 ? -19.516 46.781 -4.344 1 88.5 318 GLU A N 1
ATOM 2474 C CA . GLU A 1 318 ? -20.25 48.031 -4.258 1 88.5 318 GLU A CA 1
ATOM 2475 C C . GLU A 1 318 ? -21.406 48.062 -5.246 1 88.5 318 GLU A C 1
ATOM 2477 O O . GLU A 1 318 ? -22.5 48.562 -4.914 1 88.5 318 GLU A O 1
ATOM 2482 N N . GLU A 1 319 ? -21.109 47.531 -6.395 1 84.62 319 GLU A N 1
ATOM 2483 C CA . GLU A 1 319 ? -22.156 47.469 -7.41 1 84.62 319 GLU A CA 1
ATOM 2484 C C . GLU A 1 319 ? -23.281 46.531 -7 1 84.62 319 GLU A C 1
ATOM 2486 O O . GLU A 1 319 ? -24.453 46.781 -7.234 1 84.62 319 GLU A O 1
ATOM 2491 N N . ALA A 1 320 ? -22.922 45.438 -6.422 1 84.38 320 ALA A N 1
ATOM 2492 C CA . ALA A 1 320 ? -23.906 44.438 -5.969 1 84.38 320 ALA A CA 1
ATOM 2493 C C . ALA A 1 320 ? -24.75 45 -4.832 1 84.38 320 ALA A C 1
ATOM 2495 O O . ALA A 1 320 ? -25.969 44.781 -4.793 1 84.38 320 ALA A O 1
ATOM 2496 N N . LYS A 1 321 ? -24.203 45.75 -3.973 1 84.06 321 LYS A N 1
ATOM 2497 C CA . LYS A 1 321 ? -24.922 46.406 -2.877 1 84.06 321 LYS A CA 1
ATOM 2498 C C . LYS A 1 321 ? -25.859 47.5 -3.396 1 84.06 321 LYS A C 1
ATOM 2500 O O . LYS A 1 321 ? -26.984 47.625 -2.914 1 84.06 321 LYS A O 1
ATOM 2505 N N . ALA A 1 322 ? -25.422 48.219 -4.309 1 84 322 ALA A N 1
ATOM 2506 C CA . ALA A 1 322 ? -26.25 49.281 -4.906 1 84 322 ALA A CA 1
ATOM 2507 C C . ALA A 1 322 ? -27.469 48.688 -5.605 1 84 322 ALA A C 1
ATOM 2509 O O . ALA A 1 322 ? -28.578 49.219 -5.492 1 84 322 ALA A O 1
ATOM 2510 N N . LYS A 1 323 ? -27.266 47.594 -6.223 1 80.06 323 LYS A N 1
ATOM 2511 C CA . LYS A 1 323 ? -28.375 46.938 -6.918 1 80.06 323 LYS A CA 1
ATOM 2512 C C . LYS A 1 323 ? -29.375 46.344 -5.926 1 80.06 323 LYS A C 1
ATOM 2514 O O . LYS A 1 323 ? -30.578 46.344 -6.172 1 80.06 323 LYS A O 1
ATOM 2519 N N . ALA A 1 324 ? -28.953 45.906 -4.855 1 80.88 324 ALA A N 1
ATOM 2520 C CA . ALA A 1 324 ? -29.828 45.312 -3.836 1 80.88 324 ALA A CA 1
ATOM 2521 C C . ALA A 1 324 ? -30.641 46.406 -3.135 1 80.88 324 ALA A C 1
ATOM 2523 O O . ALA A 1 324 ? -31.812 46.188 -2.832 1 80.88 324 ALA A O 1
ATOM 2524 N N . ASN A 1 325 ? -30.078 47.562 -2.955 1 80.5 325 ASN A N 1
ATOM 2525 C CA . ASN A 1 325 ? -30.766 48.688 -2.344 1 80.5 325 ASN A CA 1
ATOM 2526 C C . ASN A 1 325 ? -31.812 49.281 -3.285 1 80.5 325 ASN A C 1
ATOM 2528 O O . ASN A 1 325 ? -32.875 49.688 -2.848 1 80.5 325 ASN A O 1
ATOM 2532 N N . ASN A 1 326 ? -31.531 49.25 -4.551 1 75.62 326 ASN A N 1
ATOM 2533 C CA . ASN A 1 326 ? -32.5 49.781 -5.52 1 75.62 326 ASN A CA 1
ATOM 2534 C C . ASN A 1 326 ? -33.656 48.812 -5.75 1 75.62 326 ASN A C 1
ATOM 2536 O O . ASN A 1 326 ? -34.719 49.219 -6.211 1 75.62 326 ASN A O 1
ATOM 2540 N N . ALA A 1 327 ? -33.344 47.656 -5.57 1 66.06 327 ALA A N 1
ATOM 2541 C CA . ALA A 1 327 ? -34.406 46.688 -5.75 1 66.06 327 ALA A CA 1
ATOM 2542 C C . ALA A 1 327 ? -35.375 46.688 -4.57 1 66.06 327 ALA A C 1
ATOM 2544 O O . ALA A 1 327 ? -36.531 46.281 -4.699 1 66.06 327 ALA A O 1
ATOM 2545 N N . THR A 1 328 ? -35.094 47.062 -3.391 1 65.06 328 THR A N 1
ATOM 2546 C CA . THR A 1 328 ? -35.938 47.156 -2.199 1 65.06 328 THR A CA 1
ATOM 2547 C C . THR A 1 328 ? -36.531 48.562 -2.082 1 65.06 328 THR A C 1
ATOM 2549 O O . THR A 1 328 ? -37.469 48.781 -1.295 1 65.06 328 THR A O 1
ATOM 2552 N N . ALA A 1 329 ? -36.188 49.406 -2.928 1 54.53 329 ALA A N 1
ATOM 2553 C CA . ALA A 1 329 ? -36.844 50.719 -2.93 1 54.53 329 ALA A CA 1
ATOM 2554 C C . ALA A 1 329 ? -37.938 50.75 -3.977 1 54.53 329 ALA A C 1
ATOM 2556 O O . ALA A 1 329 ? -37.812 50.156 -5.051 1 54.53 329 ALA A O 1
ATOM 2557 N N . MET B 1 1 ? -5.879 -86 46.531 1 24.59 1 MET B N 1
ATOM 2558 C CA . MET B 1 1 ? -4.738 -85.25 45.938 1 24.59 1 MET B CA 1
ATOM 2559 C C . MET B 1 1 ? -5.141 -83.875 45.469 1 24.59 1 MET B C 1
ATOM 2561 O O . MET B 1 1 ? -5.996 -83.75 44.594 1 24.59 1 MET B O 1
ATOM 2565 N N . SER B 1 2 ? -5.098 -82.938 46.438 1 23.38 2 SER B N 1
ATOM 2566 C CA . SER B 1 2 ? -5.617 -81.562 46.625 1 23.38 2 SER B CA 1
ATOM 2567 C C . SER B 1 2 ? -4.969 -80.562 45.656 1 23.38 2 SER B C 1
ATOM 2569 O O . SER B 1 2 ? -3.742 -80.5 45.562 1 23.38 2 SER B O 1
ATOM 2571 N N . LYS B 1 3 ? -5.676 -80.375 44.469 1 24.38 3 LYS B N 1
ATOM 2572 C CA . LYS B 1 3 ? -5.359 -79.562 43.312 1 24.38 3 LYS B CA 1
ATOM 2573 C C . LYS B 1 3 ? -4.953 -78.125 43.688 1 24.38 3 LYS B C 1
ATOM 2575 O O . LYS B 1 3 ? -5.754 -77.375 44.25 1 24.38 3 LYS B O 1
ATOM 2580 N N . ARG B 1 4 ? -3.73 -77.938 44.156 1 23.78 4 ARG B N 1
ATOM 2581 C CA . ARG B 1 4 ? -3.158 -76.688 44.656 1 23.78 4 ARG B CA 1
ATOM 2582 C C . ARG B 1 4 ? -3.262 -75.562 43.625 1 23.78 4 ARG B C 1
ATOM 2584 O O . ARG B 1 4 ? -2.857 -75.75 42.469 1 23.78 4 ARG B O 1
ATOM 2591 N N . LEU B 1 5 ? -4.285 -74.75 43.688 1 29.83 5 LEU B N 1
ATOM 2592 C CA . LEU B 1 5 ? -4.664 -73.625 42.875 1 29.83 5 LEU B CA 1
ATOM 2593 C C . LEU B 1 5 ? -3.488 -72.625 42.688 1 29.83 5 LEU B C 1
ATOM 2595 O O . LEU B 1 5 ? -2.828 -72.25 43.688 1 29.83 5 LEU B O 1
ATOM 2599 N N . GLY B 1 6 ? -2.832 -72.625 41.531 1 29.41 6 GLY B N 1
ATOM 2600 C CA . GLY B 1 6 ? -1.623 -71.938 41.094 1 29.41 6 GLY B CA 1
ATOM 2601 C C . GLY B 1 6 ? -1.669 -70.438 41.312 1 29.41 6 GLY B C 1
ATOM 2602 O O . GLY B 1 6 ? -2.746 -69.875 41.5 1 29.41 6 GLY B O 1
ATOM 2603 N N . PRO B 1 7 ? -0.594 -69.875 41.875 1 27.61 7 PRO B N 1
ATOM 2604 C CA . PRO B 1 7 ? -0.391 -68.562 42.406 1 27.61 7 PRO B CA 1
ATOM 2605 C C . PRO B 1 7 ? -0.724 -67.438 41.406 1 27.61 7 PRO B C 1
ATOM 2607 O O . PRO B 1 7 ? -0.687 -67.688 40.188 1 27.61 7 PRO B O 1
ATOM 2610 N N . ALA B 1 8 ? -1.557 -66.5 41.812 1 30.58 8 ALA B N 1
ATOM 2611 C CA . ALA B 1 8 ? -2.072 -65.25 41.219 1 30.58 8 ALA B CA 1
ATOM 2612 C C . ALA B 1 8 ? -0.942 -64.375 40.656 1 30.58 8 ALA B C 1
ATOM 2614 O O . ALA B 1 8 ? 0.09 -64.188 41.312 1 30.58 8 ALA B O 1
ATOM 2615 N N . SER B 1 9 ? -0.768 -64.438 39.312 1 26.88 9 SER B N 1
ATOM 2616 C CA . SER B 1 9 ? 0.22 -63.75 38.469 1 26.88 9 SER B CA 1
ATOM 2617 C C . SER B 1 9 ? 0.352 -62.312 38.906 1 26.88 9 SER B C 1
ATOM 2619 O O . SER B 1 9 ? -0.604 -61.688 39.406 1 26.88 9 SER B O 1
ATOM 2621 N N . PRO B 1 10 ? 1.624 -61.812 38.969 1 28.84 10 PRO B N 1
ATOM 2622 C CA . PRO B 1 10 ? 2.184 -60.562 39.469 1 28.84 10 PRO B CA 1
ATOM 2623 C C . PRO B 1 10 ? 1.449 -59.312 38.938 1 28.84 10 PRO B C 1
ATOM 2625 O O . PRO B 1 10 ? 0.702 -59.406 37.969 1 28.84 10 PRO B O 1
ATOM 2628 N N . ASP B 1 11 ? 1.758 -58.156 39.562 1 28.08 11 ASP B N 1
ATOM 2629 C CA . ASP B 1 11 ? 1.413 -56.75 39.719 1 28.08 11 ASP B CA 1
ATOM 2630 C C . ASP B 1 11 ? 1.486 -56.031 38.375 1 28.08 11 ASP B C 1
ATOM 2632 O O . ASP B 1 11 ? 2.539 -56 37.75 1 28.08 11 ASP B O 1
ATOM 2636 N N . GLU B 1 12 ? 0.44 -56.156 37.562 1 29.61 12 GLU B N 1
ATOM 2637 C CA . GLU B 1 12 ? 0.329 -55.344 36.344 1 29.61 12 GLU B CA 1
ATOM 2638 C C . GLU B 1 12 ? 0.704 -53.906 36.594 1 29.61 12 GLU B C 1
ATOM 2640 O O . GLU B 1 12 ? 0.13 -53.25 37.469 1 29.61 12 GLU B O 1
ATOM 2645 N N . GLY B 1 13 ? 2.029 -53.562 36.438 1 29.44 13 GLY B N 1
ATOM 2646 C CA . GLY B 1 13 ? 2.543 -52.188 36.562 1 29.44 13 GLY B CA 1
ATOM 2647 C C . GLY B 1 13 ? 1.652 -51.156 35.906 1 29.44 13 GLY B C 1
ATOM 2648 O O . GLY B 1 13 ? 0.829 -51.5 35.062 1 29.44 13 GLY B O 1
ATOM 2649 N N . PRO B 1 14 ? 1.351 -50.031 36.688 1 30.16 14 PRO B N 1
ATOM 2650 C CA . PRO B 1 14 ? 0.421 -49 36.219 1 30.16 14 PRO B CA 1
ATOM 2651 C C . PRO B 1 14 ? 0.697 -48.562 34.781 1 30.16 14 PRO B C 1
ATOM 2653 O O . PRO B 1 14 ? 1.856 -48.469 34.375 1 30.16 14 PRO B O 1
ATOM 2656 N N . ARG B 1 15 ? -0.105 -48.844 33.844 1 24.67 15 ARG B N 1
ATOM 2657 C CA . ARG B 1 15 ? -0.018 -48.312 32.5 1 24.67 15 ARG B CA 1
ATOM 2658 C C . ARG B 1 15 ? 0.212 -46.812 32.5 1 24.67 15 ARG B C 1
ATOM 2660 O O . ARG B 1 15 ? -0.53 -46.062 33.156 1 24.67 15 ARG B O 1
ATOM 2667 N N . LYS B 1 16 ? 1.462 -46.406 32.312 1 28.2 16 LYS B N 1
ATOM 2668 C CA . LYS B 1 16 ? 1.765 -44.969 32.094 1 28.2 16 LYS B CA 1
ATOM 2669 C C . LYS B 1 16 ? 0.723 -44.344 31.172 1 28.2 16 LYS B C 1
ATOM 2671 O O . LYS B 1 16 ? 0.428 -44.844 30.094 1 28.2 16 LYS B O 1
ATOM 2676 N N . ARG B 1 17 ? -0.185 -43.625 31.781 1 26.55 17 ARG B N 1
ATOM 2677 C CA . ARG B 1 17 ? -1.088 -42.812 31 1 26.55 17 ARG B CA 1
ATOM 2678 C C . ARG B 1 17 ? -0.365 -42.188 29.812 1 26.55 17 ARG B C 1
ATOM 2680 O O . ARG B 1 17 ? 0.654 -41.5 29.984 1 26.55 17 ARG B O 1
ATOM 2687 N N . VAL B 1 18 ? -0.34 -42.844 28.703 1 28.08 18 VAL B N 1
ATOM 2688 C CA . VAL B 1 18 ? 0.089 -42.188 27.484 1 28.08 18 VAL B CA 1
ATOM 2689 C C . VAL B 1 18 ? -0.443 -40.75 27.469 1 28.08 18 VAL B C 1
ATOM 2691 O O . VAL B 1 18 ? -1.657 -40.531 27.5 1 28.08 18 VAL B O 1
ATOM 2694 N N . GLN B 1 19 ? 0.232 -39.844 28.219 1 26.08 19 GLN B N 1
ATOM 2695 C CA . GLN B 1 19 ? -0.076 -38.438 28.016 1 26.08 19 GLN B CA 1
ATOM 2696 C C . GLN B 1 19 ? -0.394 -38.156 26.547 1 26.08 19 GLN B C 1
ATOM 2698 O O . GLN B 1 19 ? 0.427 -38.438 25.656 1 26.08 19 GLN B O 1
ATOM 2703 N N . LEU B 1 20 ? -1.639 -38.344 26.156 1 27.5 20 LEU B N 1
ATOM 2704 C CA . LEU B 1 20 ? -2.102 -37.812 24.875 1 27.5 20 LEU B CA 1
ATOM 2705 C C . LEU B 1 20 ? -1.328 -36.562 24.5 1 27.5 20 LEU B C 1
ATOM 2707 O O . LEU B 1 20 ? -1.25 -35.625 25.281 1 27.5 20 LEU B O 1
ATOM 2711 N N . SER B 1 21 ? -0.283 -36.781 23.719 1 30.2 21 SER B N 1
ATOM 2712 C CA . SER B 1 21 ? 0.445 -35.656 23.125 1 30.2 21 SER B CA 1
ATOM 2713 C C . SER B 1 21 ? -0.49 -34.5 22.812 1 30.2 21 SER B C 1
ATOM 2715 O O . SER B 1 21 ? -1.662 -34.719 22.5 1 30.2 21 SER B O 1
ATOM 2717 N N . SER B 1 22 ? -0.29 -33.375 23.438 1 32.09 22 SER B N 1
ATOM 2718 C CA . SER B 1 22 ? -0.947 -32.094 23.219 1 32.09 22 SER B CA 1
ATOM 2719 C C . SER B 1 22 ? -1.399 -31.938 21.766 1 32.09 22 SER B C 1
ATOM 2721 O O . SER B 1 22 ? -0.771 -32.469 20.859 1 32.09 22 SER B O 1
ATOM 2723 N N . PRO B 1 23 ? -2.699 -31.719 21.5 1 32.91 23 PRO B N 1
ATOM 2724 C CA . PRO B 1 23 ? -3.23 -31.438 20.172 1 32.91 23 PRO B CA 1
ATOM 2725 C C . PRO B 1 23 ? -2.213 -30.75 19.266 1 32.91 23 PRO B C 1
ATOM 2727 O O . PRO B 1 23 ? -1.296 -30.078 19.75 1 32.91 23 PRO B O 1
ATOM 2730 N N . THR B 1 24 ? -1.89 -31.297 18.141 1 34.34 24 THR B N 1
ATOM 2731 C CA . THR B 1 24 ? -1.074 -30.797 17.031 1 34.34 24 THR B CA 1
ATOM 2732 C C . THR B 1 24 ? -1.206 -29.297 16.906 1 34.34 24 THR B C 1
ATOM 2734 O O . THR B 1 24 ? -2.307 -28.766 16.688 1 34.34 24 THR B O 1
ATOM 2737 N N . SER B 1 25 ? -0.541 -28.469 17.656 1 36.12 25 SER B N 1
ATOM 2738 C CA . SER B 1 25 ? -0.407 -27.031 17.516 1 36.12 25 SER B CA 1
ATOM 2739 C C . SER B 1 25 ? -0.518 -26.594 16.062 1 36.12 25 SER B C 1
ATOM 2741 O O . SER B 1 25 ? 0.191 -27.125 15.195 1 36.12 25 SER B O 1
ATOM 2743 N N . VAL B 1 26 ? -1.652 -26.391 15.531 1 37.81 26 VAL B N 1
ATOM 2744 C CA . VAL B 1 26 ? -1.779 -25.781 14.219 1 37.81 26 VAL B CA 1
ATOM 2745 C C . VAL B 1 26 ? -0.571 -24.891 13.945 1 37.81 26 VAL B C 1
ATOM 2747 O O . VAL B 1 26 ? -0.204 -24.062 14.781 1 37.81 26 VAL B O 1
ATOM 2750 N N . PRO B 1 27 ? 0.415 -25.359 13.258 1 44.59 27 PRO B N 1
ATOM 2751 C CA . PRO B 1 27 ? 1.606 -24.562 12.984 1 44.59 27 PRO B CA 1
ATOM 2752 C C . PRO B 1 27 ? 1.282 -23.078 12.789 1 44.59 27 PRO B C 1
ATOM 2754 O O . PRO B 1 27 ? 0.396 -22.734 12 1 44.59 27 PRO B O 1
ATOM 2757 N N . VAL B 1 28 ? 1.377 -22.281 13.82 1 51.75 28 VAL B N 1
ATOM 2758 C CA . VAL B 1 28 ? 1.212 -20.844 13.75 1 51.75 28 VAL B CA 1
ATOM 2759 C C . VAL B 1 28 ? 2.078 -20.266 12.633 1 51.75 28 VAL B C 1
ATOM 2761 O O . VAL B 1 28 ? 3.295 -20.469 12.617 1 51.75 28 VAL B O 1
ATOM 2764 N N . VAL B 1 29 ? 1.487 -20.031 11.438 1 62.56 29 VAL B N 1
ATOM 2765 C CA . VAL B 1 29 ? 2.209 -19.359 10.359 1 62.56 29 VAL B CA 1
ATOM 2766 C C . VAL B 1 29 ? 2.795 -18.047 10.883 1 62.56 29 VAL B C 1
ATOM 2768 O O . VAL B 1 29 ? 2.084 -17.234 11.477 1 62.56 29 VAL B O 1
ATOM 2771 N N . PRO B 1 30 ? 4.09 -17.922 10.977 1 81.44 30 PRO B N 1
ATOM 2772 C CA . PRO B 1 30 ? 4.719 -16.672 11.422 1 81.44 30 PRO B CA 1
ATOM 2773 C C . PRO B 1 30 ? 4.117 -15.445 10.758 1 81.44 30 PRO B C 1
ATOM 2775 O O . PRO B 1 30 ? 3.738 -15.492 9.586 1 81.44 30 PRO B O 1
ATOM 2778 N N . SER B 1 31 ? 3.709 -14.484 11.547 1 90.56 31 SER B N 1
ATOM 2779 C CA . SER B 1 31 ? 3.143 -13.227 11.086 1 90.56 31 SER B CA 1
ATOM 2780 C C . SER B 1 31 ? 4.02 -12.047 11.484 1 90.56 31 SER B C 1
ATOM 2782 O O . SER B 1 31 ? 4.699 -12.086 12.516 1 90.56 31 SER B O 1
ATOM 2784 N N . LEU B 1 32 ? 4.07 -11.047 10.617 1 95.38 32 LEU B N 1
ATOM 2785 C CA . LEU B 1 32 ? 4.801 -9.82 10.93 1 95.38 32 LEU B CA 1
ATOM 2786 C C . LEU B 1 32 ? 4.188 -9.117 12.133 1 95.38 32 LEU B C 1
ATOM 2788 O O . LEU B 1 32 ? 4.91 -8.586 12.977 1 95.38 32 LEU B O 1
ATOM 2792 N N . VAL B 1 33 ? 2.861 -9.086 12.156 1 95.81 33 VAL B N 1
ATOM 2793 C CA . VAL B 1 33 ? 2.094 -8.414 13.195 1 95.81 33 VAL B CA 1
ATOM 2794 C C . VAL B 1 33 ? 1.622 -9.43 14.234 1 95.81 33 VAL B C 1
ATOM 2796 O O . VAL B 1 33 ? 1.027 -10.453 13.883 1 95.81 33 VAL B O 1
ATOM 2799 N N . PRO B 1 34 ? 1.901 -9.211 15.469 1 92.94 34 PRO B N 1
ATOM 2800 C CA . PRO B 1 34 ? 1.427 -10.133 16.5 1 92.94 34 PRO B CA 1
ATOM 2801 C C . PRO B 1 34 ? -0.095 -10.148 16.625 1 92.94 34 PRO B C 1
ATOM 2803 O O . PRO B 1 34 ? -0.753 -9.148 16.328 1 92.94 34 PRO B O 1
ATOM 2806 N N . GLY B 1 35 ? -0.62 -11.273 17.047 1 91.88 35 GLY B N 1
ATOM 2807 C CA . GLY B 1 35 ? -2.031 -11.367 17.391 1 91.88 35 GLY B CA 1
ATOM 2808 C C . GLY B 1 35 ? -2.91 -11.719 16.203 1 91.88 35 GLY B C 1
ATOM 2809 O O . GLY B 1 35 ? -4.137 -11.641 16.297 1 91.88 35 GLY B O 1
ATOM 2810 N N . ILE B 1 36 ? -2.336 -12.086 15.133 1 94.88 36 ILE B N 1
ATOM 2811 C CA . ILE B 1 36 ? -3.102 -12.414 13.938 1 94.88 36 ILE B CA 1
ATOM 2812 C C . ILE B 1 36 ? -3.598 -13.859 14.031 1 94.88 36 ILE B C 1
ATOM 2814 O O . ILE B 1 36 ? -2.834 -14.766 14.367 1 94.88 36 ILE B O 1
ATOM 2818 N N . SER B 1 37 ? -4.816 -14.094 13.773 1 94.94 37 SER B N 1
ATOM 2819 C CA . SER B 1 37 ? -5.434 -15.406 13.625 1 94.94 37 SER B CA 1
ATOM 2820 C C . SER B 1 37 ? -6.469 -15.406 12.5 1 94.94 37 SER B C 1
ATOM 2822 O O . SER B 1 37 ? -7.055 -14.367 12.195 1 94.94 37 SER B O 1
ATOM 2824 N N . PRO B 1 38 ? -6.66 -16.5 11.867 1 96 38 PRO B N 1
ATOM 2825 C CA . PRO B 1 38 ? -7.625 -16.531 10.766 1 96 38 PRO B CA 1
ATOM 2826 C C . PRO B 1 38 ? -9.039 -16.172 11.211 1 96 38 PRO B C 1
ATOM 2828 O O . PRO B 1 38 ? -9.391 -16.328 12.383 1 96 38 PRO B O 1
ATOM 2831 N N . TRP B 1 39 ? -9.828 -15.641 10.25 1 97 39 TRP B N 1
ATOM 2832 C CA . TRP B 1 39 ? -11.242 -15.406 10.492 1 97 39 TRP B CA 1
ATOM 2833 C C . TRP B 1 39 ? -12 -16.734 10.609 1 97 39 TRP B C 1
ATOM 2835 O O . TRP B 1 39 ? -11.617 -17.734 10 1 97 39 TRP B O 1
ATOM 2845 N N . SER B 1 40 ? -12.977 -16.719 11.391 1 95.38 40 SER B N 1
ATOM 2846 C CA . SER B 1 40 ? -13.953 -17.797 11.5 1 95.38 40 SER B CA 1
ATOM 2847 C C . SER B 1 40 ? -15.375 -17.25 11.43 1 95.38 40 SER B C 1
ATOM 2849 O O . SER B 1 40 ? -15.68 -16.203 11.984 1 95.38 40 SER B O 1
ATOM 2851 N N . SER B 1 41 ? -16.219 -17.984 10.781 1 94.38 41 SER B N 1
ATOM 2852 C CA . SER B 1 41 ? -17.609 -17.562 10.633 1 94.38 41 SER B CA 1
ATOM 2853 C C . SER B 1 41 ? -18.297 -17.438 11.984 1 94.38 41 SER B C 1
ATOM 2855 O O . SER B 1 41 ? -19.188 -16.609 12.164 1 94.38 41 SER B O 1
ATOM 2857 N N . SER B 1 42 ? -17.875 -18.234 12.906 1 94.62 42 SER B N 1
ATOM 2858 C CA . SER B 1 42 ? -18.484 -18.25 14.234 1 94.62 42 SER B CA 1
ATOM 2859 C C . SER B 1 42 ? -18.078 -17.016 15.031 1 94.62 42 SER B C 1
ATOM 2861 O O . SER B 1 42 ? -18.734 -16.656 16.016 1 94.62 42 SER B O 1
ATOM 2863 N N . ASP B 1 43 ? -17.078 -16.297 14.602 1 93.81 43 ASP B N 1
ATOM 2864 C CA . ASP B 1 43 ? -16.547 -15.164 15.359 1 93.81 43 ASP B CA 1
ATOM 2865 C C . ASP B 1 43 ? -17.047 -13.844 14.789 1 93.81 43 ASP B C 1
ATOM 2867 O O . ASP B 1 43 ? -16.688 -12.773 15.281 1 93.81 43 ASP B O 1
ATOM 2871 N N . VAL B 1 44 ? -17.875 -13.875 13.781 1 96.94 44 VAL B N 1
ATOM 2872 C CA . VAL B 1 44 ? -18.359 -12.648 13.172 1 96.94 44 VAL B CA 1
ATOM 2873 C C . VAL B 1 44 ? -19.359 -11.969 14.094 1 96.94 44 VAL B C 1
ATOM 2875 O O . VAL B 1 44 ? -20.422 -12.539 14.406 1 96.94 44 VAL B O 1
ATOM 2878 N N . PRO B 1 45 ? -19.078 -10.797 14.539 1 97.12 45 PRO B N 1
ATOM 2879 C CA . PRO B 1 45 ? -20.016 -10.125 15.438 1 97.12 45 PRO B CA 1
ATOM 2880 C C . PRO B 1 45 ? -21.328 -9.719 14.75 1 97.12 45 PRO B C 1
ATOM 2882 O O . PRO B 1 45 ? -21.312 -9.367 13.57 1 97.12 45 PRO B O 1
ATOM 2885 N N . THR B 1 46 ? -22.375 -9.68 15.461 1 94.5 46 THR B N 1
ATOM 2886 C CA . THR B 1 46 ? -23.688 -9.328 14.93 1 94.5 46 THR B CA 1
ATOM 2887 C C . THR B 1 46 ? -23.891 -7.812 14.953 1 94.5 46 THR B C 1
ATOM 2889 O O . THR B 1 46 ? -24.75 -7.289 14.25 1 94.5 46 THR B O 1
ATOM 2892 N N . SER B 1 47 ? -23.078 -7.18 15.797 1 97.06 47 SER B N 1
ATOM 2893 C CA . SER B 1 47 ? -23.172 -5.727 15.891 1 97.06 47 SER B CA 1
ATOM 2894 C C . SER B 1 47 ? -21.812 -5.062 15.625 1 97.06 47 SER B C 1
ATOM 2896 O O . SER B 1 47 ? -20.781 -5.734 15.609 1 97.06 47 SER B O 1
ATOM 2898 N N . LEU B 1 48 ? -21.906 -3.768 15.438 1 97.88 48 LEU B N 1
ATOM 2899 C CA . LEU B 1 48 ? -20.703 -2.98 15.188 1 97.88 48 LEU B CA 1
ATOM 2900 C C . LEU B 1 48 ? -19.766 -3.035 16.391 1 97.88 48 LEU B C 1
ATOM 2902 O O . LEU B 1 48 ? -20.156 -2.723 17.516 1 97.88 48 LEU B O 1
ATOM 2906 N N . PRO B 1 49 ? -18.5 -3.508 16.141 1 98.38 49 PRO B N 1
ATOM 2907 C CA . PRO B 1 49 ? -17.562 -3.516 17.266 1 98.38 49 PRO B CA 1
ATOM 2908 C C . PRO B 1 49 ? -17.344 -2.123 17.859 1 98.38 49 PRO B C 1
ATOM 2910 O O . PRO B 1 49 ? -17.297 -1.138 17.109 1 98.38 49 PRO B O 1
ATOM 2913 N N . PRO B 1 50 ? -17.141 -2.086 19.141 1 98.12 50 PRO B N 1
ATOM 2914 C CA . PRO B 1 50 ? -16.906 -0.769 19.75 1 98.12 50 PRO B CA 1
ATOM 2915 C C . PRO B 1 50 ? -15.664 -0.081 19.203 1 98.12 50 PRO B C 1
ATOM 2917 O O . PRO B 1 50 ? -14.648 -0.741 18.953 1 98.12 50 PRO B O 1
ATOM 2920 N N . LEU B 1 51 ? -15.828 1.169 19.047 1 97.81 51 LEU B N 1
ATOM 2921 C CA . LEU B 1 51 ? -14.703 1.981 18.594 1 97.81 51 LEU B CA 1
ATOM 2922 C C . LEU B 1 51 ? -13.625 2.08 19.672 1 97.81 51 LEU B C 1
ATOM 2924 O O . LEU B 1 51 ? -13.914 2.475 20.797 1 97.81 51 LEU B O 1
ATOM 2928 N N . PRO B 1 52 ? -12.375 1.702 19.359 1 98.25 52 PRO B N 1
ATOM 2929 C CA . PRO B 1 52 ? -11.328 1.855 20.375 1 98.25 52 PRO B CA 1
ATOM 2930 C C . PRO B 1 52 ? -11.109 3.311 20.781 1 98.25 52 PRO B C 1
ATOM 2932 O O . PRO B 1 52 ? -11.172 4.207 19.922 1 98.25 52 PRO B O 1
ATOM 2935 N N . VAL B 1 53 ? -10.797 3.482 22.016 1 96.75 53 VAL B N 1
ATOM 2936 C CA . VAL B 1 53 ? -10.602 4.836 22.516 1 96.75 53 VAL B CA 1
ATOM 2937 C C . VAL B 1 53 ? -9.172 5.289 22.25 1 96.75 53 VAL B C 1
ATOM 2939 O O . VAL B 1 53 ? -8.227 4.516 22.422 1 96.75 53 VAL B O 1
ATOM 2942 N N . ILE B 1 54 ? -9.055 6.48 21.797 1 97.19 54 ILE B N 1
ATOM 2943 C CA . ILE B 1 54 ? -7.746 7.082 21.594 1 97.19 54 ILE B CA 1
ATOM 2944 C C . ILE B 1 54 ? -7.605 8.336 22.453 1 97.19 54 ILE B C 1
ATOM 2946 O O . ILE B 1 54 ? -8.586 8.82 23.016 1 97.19 54 ILE B O 1
ATOM 2950 N N . SER B 1 55 ? -6.387 8.852 22.625 1 95.38 55 SER B N 1
ATOM 2951 C CA . SER B 1 55 ? -6.145 10.031 23.438 1 95.38 55 SER B CA 1
ATOM 2952 C C . SER B 1 55 ? -6.777 11.273 22.828 1 95.38 55 SER B C 1
ATOM 2954 O O . SER B 1 55 ? -6.969 11.344 21.609 1 95.38 55 SER B O 1
ATOM 2956 N N . PRO B 1 56 ? -7.051 12.219 23.703 1 95.25 56 PRO B N 1
ATOM 2957 C CA . PRO B 1 56 ? -7.602 13.469 23.172 1 95.25 56 PRO B CA 1
ATOM 2958 C C . PRO B 1 56 ? -6.664 14.156 22.172 1 95.25 56 PRO B C 1
ATOM 2960 O O . PRO B 1 56 ? -7.121 14.789 21.234 1 95.25 56 PRO B O 1
ATOM 2963 N N . GLU B 1 57 ? -5.426 14.023 22.438 1 94.19 57 GLU B N 1
ATOM 2964 C CA . GLU B 1 57 ? -4.445 14.633 21.547 1 94.19 57 GLU B CA 1
ATOM 2965 C C . GLU B 1 57 ? -4.508 14.016 20.156 1 94.19 57 GLU B C 1
ATOM 2967 O O . GLU B 1 57 ? -4.465 14.734 19.156 1 94.19 57 GLU B O 1
ATOM 2972 N N . LEU B 1 58 ? -4.578 12.711 20.109 1 96.19 58 LEU B N 1
ATOM 2973 C CA . LEU B 1 58 ? -4.699 12.016 18.828 1 96.19 58 LEU B CA 1
ATOM 2974 C C . LEU B 1 58 ? -6.035 12.336 18.156 1 96.19 58 LEU B C 1
ATOM 2976 O O . LEU B 1 58 ? -6.094 12.531 16.953 1 96.19 58 LEU B O 1
ATOM 2980 N N . GLU B 1 59 ? -7.035 12.383 19 1 96.69 59 GLU B N 1
ATOM 2981 C CA . GLU B 1 59 ? -8.367 12.664 18.469 1 96.69 59 GLU B CA 1
ATOM 2982 C C . GLU B 1 59 ? -8.43 14.039 17.812 1 96.69 59 GLU B C 1
ATOM 2984 O O . GLU B 1 59 ? -9.086 14.211 16.781 1 96.69 59 GLU B O 1
ATOM 2989 N N . ALA B 1 60 ? -7.762 14.977 18.422 1 95.31 60 ALA B N 1
ATOM 2990 C CA . ALA B 1 60 ? -7.746 16.344 17.875 1 95.31 60 ALA B CA 1
ATOM 2991 C C . ALA B 1 60 ? -7.125 16.375 16.484 1 95.31 60 ALA B C 1
ATOM 2993 O O . ALA B 1 60 ? -7.516 17.172 15.641 1 95.31 60 ALA B O 1
ATOM 2994 N N . GLN B 1 61 ? -6.242 15.477 16.25 1 97.06 61 GLN B N 1
ATOM 2995 C CA . GLN B 1 61 ? -5.582 15.398 14.945 1 97.06 61 GLN B CA 1
ATOM 2996 C C . GLN B 1 61 ? -6.434 14.633 13.938 1 97.06 61 GLN B C 1
ATOM 2998 O O . GLN B 1 61 ? -6.598 15.07 12.797 1 97.06 61 GLN B O 1
ATOM 3003 N N . VAL B 1 62 ? -7 13.57 14.336 1 98.5 62 VAL B N 1
ATOM 3004 C CA . VAL B 1 62 ? -7.703 12.617 13.477 1 98.5 62 VAL B CA 1
ATOM 3005 C C . VAL B 1 62 ? -8.867 13.32 12.773 1 98.5 62 VAL B C 1
ATOM 3007 O O . VAL B 1 62 ? -9.133 13.07 11.602 1 98.5 62 VAL B O 1
ATOM 3010 N N . PHE B 1 63 ? -9.508 14.219 13.438 1 98.38 63 PHE B N 1
ATOM 3011 C CA . PHE B 1 63 ? -10.766 14.758 12.922 1 98.38 63 PHE B CA 1
ATOM 3012 C C . PHE B 1 63 ? -10.555 16.156 12.352 1 98.38 63 PHE B C 1
ATOM 3014 O O . PHE B 1 63 ? -11.523 16.859 12.055 1 98.38 63 PHE B O 1
ATOM 3021 N N . ARG B 1 64 ? -9.344 16.516 12.141 1 97.81 64 ARG B N 1
ATOM 3022 C CA . ARG B 1 64 ? -9.055 17.859 11.633 1 97.81 64 ARG B CA 1
ATOM 3023 C C . ARG B 1 64 ? -8.555 17.797 10.195 1 97.81 64 ARG B C 1
ATOM 3025 O O . ARG B 1 64 ? -7.52 17.188 9.914 1 97.81 64 ARG B O 1
ATOM 3032 N N . HIS B 1 65 ? -9.242 18.391 9.328 1 95.94 65 HIS B N 1
ATOM 3033 C CA . HIS B 1 65 ? -8.891 18.469 7.91 1 95.94 65 HIS B CA 1
ATOM 3034 C C . HIS B 1 65 ? -7.602 19.25 7.699 1 95.94 65 HIS B C 1
ATOM 3036 O O . HIS B 1 65 ? -7.375 20.266 8.352 1 95.94 65 HIS B O 1
ATOM 3042 N N . PRO B 1 66 ? -6.766 18.859 6.746 1 90.75 66 PRO B N 1
ATOM 3043 C CA . PRO B 1 66 ? -5.488 19.531 6.52 1 90.75 66 PRO B CA 1
ATOM 3044 C C . PRO B 1 66 ? -5.66 20.984 6.07 1 90.75 66 PRO B C 1
ATOM 3046 O O . PRO B 1 66 ? -4.777 21.812 6.297 1 90.75 66 PRO B O 1
ATOM 3049 N N . GLY B 1 67 ? -6.762 21.328 5.52 1 84 67 GLY B N 1
ATOM 3050 C CA . GLY B 1 67 ? -7.043 22.688 5.102 1 84 67 GLY B CA 1
ATOM 3051 C C . GLY B 1 67 ? -7.117 23.672 6.258 1 84 67 GLY B C 1
ATOM 3052 O O . GLY B 1 67 ? -7.062 24.875 6.055 1 84 67 GLY B O 1
ATOM 3053 N N . LEU B 1 68 ? -7.246 23.172 7.469 1 86.56 68 LEU B N 1
ATOM 3054 C CA . LEU B 1 68 ? -7.332 24.016 8.656 1 86.56 68 LEU B CA 1
ATOM 3055 C C . LEU B 1 68 ? -5.941 24.328 9.195 1 86.56 68 LEU B C 1
ATOM 3057 O O . LEU B 1 68 ? -5.801 25.109 10.141 1 86.56 68 LEU B O 1
ATOM 3061 N N . GLY B 1 69 ? -4.957 23.766 8.594 1 78.62 69 GLY B N 1
ATOM 3062 C CA . GLY B 1 69 ? -3.596 24 9.047 1 78.62 69 GLY B CA 1
ATOM 3063 C C . GLY B 1 69 ? -3.297 23.312 10.375 1 78.62 69 GLY B C 1
ATOM 3064 O O . GLY B 1 69 ? -4.125 22.562 10.898 1 78.62 69 GLY B O 1
ATOM 3065 N N . GLY B 1 70 ? -2 23.422 10.844 1 82.44 70 GLY B N 1
ATOM 3066 C CA . GLY B 1 70 ? -1.614 22.812 12.102 1 82.44 70 GLY B CA 1
ATOM 3067 C C . GLY B 1 70 ? -1.651 21.297 12.062 1 82.44 70 GLY B C 1
ATOM 3068 O O . GLY B 1 70 ? -1.615 20.688 10.984 1 82.44 70 GLY B O 1
ATOM 3069 N N . ALA B 1 71 ? -1.741 20.734 13.32 1 89.38 71 ALA B N 1
ATOM 3070 C CA . ALA B 1 71 ? -1.828 19.281 13.414 1 89.38 71 ALA B CA 1
ATOM 3071 C C . ALA B 1 71 ? -3.146 18.781 12.836 1 89.38 71 ALA B C 1
ATOM 3073 O O . ALA B 1 71 ? -4.215 19.297 13.164 1 89.38 71 ALA B O 1
ATOM 3074 N N . ASN B 1 72 ? -3.113 17.938 11.938 1 95.62 72 ASN B N 1
ATOM 3075 C CA . ASN B 1 72 ? -4.27 17.375 11.25 1 95.62 72 ASN B CA 1
ATOM 3076 C C . ASN B 1 72 ? -4.102 15.883 11 1 95.62 72 ASN B C 1
ATOM 3078 O O . ASN B 1 72 ? -3.164 15.273 11.508 1 95.62 72 ASN B O 1
ATOM 3082 N N . TYR B 1 73 ? -4.988 15.281 10.164 1 97.5 73 TYR B N 1
ATOM 3083 C CA . TYR B 1 73 ? -5.055 13.82 10.133 1 97.5 73 TYR B CA 1
ATOM 3084 C C . TYR B 1 73 ? -4.066 13.25 9.125 1 97.5 73 TYR B C 1
ATOM 3086 O O . TYR B 1 73 ? -3.906 12.031 9.031 1 97.5 73 TYR B O 1
ATOM 3094 N N . GLU B 1 74 ? -3.238 13.977 8.43 1 96.12 74 GLU B N 1
ATOM 3095 C CA . GLU B 1 74 ? -2.479 13.523 7.266 1 96.12 74 GLU B CA 1
ATOM 3096 C C . GLU B 1 74 ? -1.437 12.484 7.66 1 96.12 74 GLU B C 1
ATOM 3098 O O . GLU B 1 74 ? -1.331 11.43 7.023 1 96.12 74 GLU B O 1
ATOM 3103 N N . LYS B 1 75 ? -0.732 12.727 8.695 1 95.44 75 LYS B N 1
ATOM 3104 C CA . LYS B 1 75 ? 0.328 11.805 9.102 1 95.44 75 LYS B CA 1
ATOM 3105 C C . LYS B 1 75 ? -0.251 10.492 9.625 1 95.44 75 LYS B C 1
ATOM 3107 O O . LYS B 1 75 ? 0.252 9.414 9.305 1 95.44 75 LYS B O 1
ATOM 3112 N N . LEU B 1 76 ? -1.27 10.633 10.398 1 97.56 76 LEU B N 1
ATOM 3113 C CA . LEU B 1 76 ? -1.915 9.445 10.938 1 97.56 76 LEU B CA 1
ATOM 3114 C C . LEU B 1 76 ? -2.613 8.656 9.836 1 97.56 76 LEU B C 1
ATOM 3116 O O . LEU B 1 76 ? -2.662 7.422 9.883 1 97.56 76 LEU B O 1
ATOM 3120 N N . GLU B 1 77 ? -3.16 9.367 8.883 1 98.5 77 GLU B N 1
ATOM 3121 C CA . GLU B 1 77 ? -3.746 8.727 7.707 1 98.5 77 GLU B CA 1
ATOM 3122 C C . GLU B 1 77 ? -2.707 7.902 6.949 1 98.5 77 GLU B C 1
ATOM 3124 O O . GLU B 1 77 ? -2.961 6.754 6.59 1 98.5 77 GLU B O 1
ATOM 3129 N N . TRP B 1 78 ? -1.595 8.562 6.758 1 97.81 78 TRP B N 1
ATOM 3130 C CA . TRP B 1 78 ? -0.5 7.918 6.039 1 97.81 78 TRP B CA 1
ATOM 3131 C C . TRP B 1 78 ? -0.036 6.66 6.762 1 97.81 78 TRP B C 1
ATOM 3133 O O . TRP B 1 78 ? 0.132 5.605 6.145 1 97.81 78 TRP B O 1
ATOM 3143 N N . TYR B 1 79 ? 0.119 6.734 8.055 1 97.88 79 TYR B N 1
ATOM 3144 C CA . TYR B 1 79 ? 0.481 5.578 8.867 1 97.88 79 TYR B CA 1
ATOM 3145 C C . TYR B 1 79 ? -0.633 4.539 8.867 1 97.88 79 TYR B C 1
ATOM 3147 O O . TYR B 1 79 ? -0.377 3.344 8.688 1 97.88 79 TYR B O 1
ATOM 3155 N N . GLY B 1 80 ? -1.84 4.984 9.039 1 98.69 80 GLY B N 1
ATOM 3156 C CA . GLY B 1 80 ? -3.002 4.113 9.102 1 98.69 80 GLY B CA 1
ATOM 3157 C C . GLY B 1 80 ? -3.225 3.324 7.824 1 98.69 80 GLY B C 1
ATOM 3158 O O . GLY B 1 80 ? -3.674 2.176 7.867 1 98.69 80 GLY B O 1
ATOM 3159 N N . ASP B 1 81 ? -2.932 3.973 6.699 1 98.31 81 ASP B N 1
ATOM 3160 C CA . ASP B 1 81 ? -3.051 3.275 5.422 1 98.31 81 ASP B CA 1
ATOM 3161 C C . ASP B 1 81 ? -2.16 2.037 5.387 1 98.31 81 ASP B C 1
ATOM 3163 O O . ASP B 1 81 ? -2.586 0.972 4.934 1 98.31 81 ASP B O 1
ATOM 3167 N N . SER B 1 82 ? -0.936 2.168 5.879 1 98.5 82 SER B N 1
ATOM 3168 C CA . SER B 1 82 ? -0.006 1.044 5.922 1 98.5 82 SER B CA 1
ATOM 3169 C C . SER B 1 82 ? -0.467 -0.019 6.914 1 98.5 82 SER B C 1
ATOM 3171 O O . SER B 1 82 ? -0.286 -1.216 6.676 1 98.5 82 SER B O 1
ATOM 3173 N N . VAL B 1 83 ? -1.079 0.422 8 1 98.75 83 VAL B N 1
ATOM 3174 C CA . VAL B 1 83 ? -1.604 -0.499 9 1 98.75 83 VAL B CA 1
ATOM 3175 C C . VAL B 1 83 ? -2.734 -1.331 8.398 1 98.75 83 VAL B C 1
ATOM 3177 O O . VAL B 1 83 ? -2.754 -2.557 8.539 1 98.75 83 VAL B O 1
ATOM 3180 N N . LEU B 1 84 ? -3.623 -0.684 7.73 1 98.88 84 LEU B N 1
ATOM 3181 C CA . LEU B 1 84 ? -4.746 -1.36 7.09 1 98.88 84 LEU B CA 1
ATOM 3182 C C . LEU B 1 84 ? -4.254 -2.402 6.09 1 98.88 84 LEU B C 1
ATOM 3184 O O . LEU B 1 84 ? -4.754 -3.527 6.062 1 98.88 84 LEU B O 1
ATOM 3188 N N . GLU B 1 85 ? -3.285 -1.955 5.344 1 98.5 85 GLU B N 1
ATOM 3189 C CA . GLU B 1 85 ? -2.752 -2.846 4.316 1 98.5 85 GLU B CA 1
ATOM 3190 C C . GLU B 1 85 ? -2.092 -4.074 4.938 1 98.5 85 GLU B C 1
ATOM 3192 O O . GLU B 1 85 ? -2.332 -5.199 4.5 1 98.5 85 GLU B O 1
ATOM 3197 N N . MET B 1 86 ? -1.315 -3.895 5.914 1 98.69 86 MET B N 1
ATOM 3198 C CA . MET B 1 86 ? -0.564 -4.992 6.516 1 98.69 86 MET B CA 1
ATOM 3199 C C . MET B 1 86 ? -1.497 -5.961 7.234 1 98.69 86 MET B C 1
ATOM 3201 O O . MET B 1 86 ? -1.401 -7.176 7.051 1 98.69 86 MET B O 1
ATOM 3205 N N . ILE B 1 87 ? -2.432 -5.434 8.023 1 98.69 87 ILE B N 1
ATOM 3206 C CA . ILE B 1 87 ? -3.305 -6.297 8.812 1 98.69 87 ILE B CA 1
ATOM 3207 C C . ILE B 1 87 ? -4.266 -7.043 7.887 1 98.69 87 ILE B C 1
ATOM 3209 O O . ILE B 1 87 ? -4.523 -8.234 8.078 1 98.69 87 ILE B O 1
ATOM 3213 N N . SER B 1 88 ? -4.801 -6.336 6.887 1 98.75 88 SER B N 1
ATOM 3214 C CA . SER B 1 88 ? -5.684 -7.02 5.945 1 98.75 88 SER B CA 1
ATOM 3215 C C . SER B 1 88 ? -4.945 -8.117 5.191 1 98.75 88 SER B C 1
ATOM 3217 O O . SER B 1 88 ? -5.492 -9.203 4.973 1 98.75 88 SER B O 1
ATOM 3219 N N . THR B 1 89 ? -3.693 -7.82 4.777 1 98.44 89 THR B N 1
ATOM 3220 C CA . THR B 1 89 ? -2.881 -8.828 4.105 1 98.44 89 THR B CA 1
ATOM 3221 C C . THR B 1 89 ? -2.688 -10.047 5 1 98.44 89 THR B C 1
ATOM 3223 O O . THR B 1 89 ? -2.865 -11.188 4.555 1 98.44 89 THR B O 1
ATOM 3226 N N . GLU B 1 90 ? -2.381 -9.812 6.258 1 98 90 GLU B N 1
ATOM 3227 C CA . GLU B 1 90 ? -2.17 -10.891 7.223 1 98 90 GLU B CA 1
ATOM 3228 C C . GLU B 1 90 ? -3.426 -11.742 7.375 1 98 90 GLU B C 1
ATOM 3230 O O . GLU B 1 90 ? -3.354 -12.969 7.34 1 98 90 GLU B O 1
ATOM 3235 N N . LEU B 1 91 ? -4.523 -11.117 7.527 1 97.88 91 LEU B N 1
ATOM 3236 C CA . LEU B 1 91 ? -5.77 -11.828 7.785 1 97.88 91 LEU B CA 1
ATOM 3237 C C . LEU B 1 91 ? -6.219 -12.602 6.547 1 97.88 91 LEU B C 1
ATOM 3239 O O . LEU B 1 91 ? -6.652 -13.758 6.652 1 97.88 91 LEU B O 1
ATOM 3243 N N . VAL B 1 92 ? -6.121 -11.961 5.375 1 97.38 92 VAL B N 1
ATOM 3244 C CA . VAL B 1 92 ? -6.488 -12.625 4.125 1 97.38 92 VAL B CA 1
ATOM 3245 C C . VAL B 1 92 ? -5.57 -13.82 3.885 1 97.38 92 VAL B C 1
ATOM 3247 O O . VAL B 1 92 ? -6.039 -14.906 3.523 1 97.38 92 VAL B O 1
ATOM 3250 N N . PHE B 1 93 ? -4.281 -13.633 4.113 1 95.88 93 PHE B N 1
ATOM 3251 C CA . PHE B 1 93 ? -3.291 -14.68 3.928 1 95.88 93 PHE B CA 1
ATOM 3252 C C . PHE B 1 93 ? -3.572 -15.859 4.852 1 95.88 93 PHE B C 1
ATOM 3254 O O . PHE B 1 93 ? -3.451 -17.016 4.445 1 95.88 93 PHE B O 1
ATOM 3261 N N . ALA B 1 94 ? -3.979 -15.578 6.023 1 94.44 94 ALA B N 1
ATOM 3262 C CA . ALA B 1 94 ? -4.203 -16.594 7.047 1 94.44 94 ALA B CA 1
ATOM 3263 C C . ALA B 1 94 ? -5.5 -17.359 6.785 1 94.44 94 ALA B C 1
ATOM 3265 O O . ALA B 1 94 ? -5.609 -18.547 7.121 1 94.44 94 ALA B O 1
ATOM 3266 N N . THR B 1 95 ? -6.457 -16.766 6.18 1 95.25 95 THR B N 1
ATOM 3267 C CA . THR B 1 95 ? -7.797 -17.328 6.082 1 95.25 95 THR B CA 1
ATOM 3268 C C . THR B 1 95 ? -8.039 -17.922 4.695 1 95.25 95 THR B C 1
ATOM 3270 O O . THR B 1 95 ? -8.734 -18.922 4.555 1 95.25 95 THR B O 1
ATOM 3273 N N . PHE B 1 96 ? -7.449 -17.297 3.656 1 93.19 96 PHE B N 1
ATOM 3274 C CA . PHE B 1 96 ? -7.789 -17.625 2.275 1 93.19 96 PHE B CA 1
ATOM 3275 C C . PHE B 1 96 ? -6.559 -18.109 1.517 1 93.19 96 PHE B C 1
ATOM 3277 O O . PHE B 1 96 ? -6.352 -17.734 0.358 1 93.19 96 PHE B O 1
ATOM 3284 N N . ASP B 1 97 ? -5.758 -18.812 2.131 1 86.44 97 ASP B N 1
ATOM 3285 C CA . ASP B 1 97 ? -4.496 -19.281 1.57 1 86.44 97 ASP B CA 1
ATOM 3286 C C . ASP B 1 97 ? -4.727 -20.094 0.299 1 86.44 97 ASP B C 1
ATOM 3288 O O . ASP B 1 97 ? -3.836 -20.203 -0.548 1 86.44 97 ASP B O 1
ATOM 3292 N N . HIS B 1 98 ? -5.91 -20.625 0.123 1 84.06 98 HIS B N 1
ATOM 3293 C CA . HIS B 1 98 ? -6.238 -21.469 -1.021 1 84.06 98 HIS B CA 1
ATOM 3294 C C . HIS B 1 98 ? -6.547 -20.625 -2.256 1 84.06 98 HIS B C 1
ATOM 3296 O O . HIS B 1 98 ? -6.57 -21.141 -3.375 1 84.06 98 HIS B O 1
ATOM 3302 N N . LEU B 1 99 ? -6.73 -19.406 -2.059 1 84.94 99 LEU B N 1
ATOM 3303 C CA . LEU B 1 99 ? -7.102 -18.547 -3.178 1 84.94 99 LEU B CA 1
ATOM 3304 C C . LEU B 1 99 ? -5.863 -18.047 -3.918 1 84.94 99 LEU B C 1
ATOM 3306 O O . LEU B 1 99 ? -4.824 -17.812 -3.303 1 84.94 99 LEU B O 1
ATOM 3310 N N . PRO B 1 100 ? -6.031 -17.828 -5.238 1 81.38 100 PRO B N 1
ATOM 3311 C CA . PRO B 1 100 ? -4.949 -17.172 -5.984 1 81.38 100 PRO B CA 1
ATOM 3312 C C . PRO B 1 100 ? -4.684 -15.75 -5.516 1 81.38 100 PRO B C 1
ATOM 3314 O O . PRO B 1 100 ? -5.555 -15.117 -4.906 1 81.38 100 PRO B O 1
ATOM 3317 N N . THR B 1 101 ? -3.512 -15.25 -5.812 1 89.12 101 THR B N 1
ATOM 3318 C CA . THR B 1 101 ? -3.066 -13.945 -5.336 1 89.12 101 THR B CA 1
ATOM 3319 C C . THR B 1 101 ? -4.016 -12.844 -5.805 1 89.12 101 THR B C 1
ATOM 3321 O O . THR B 1 101 ? -4.312 -11.914 -5.055 1 89.12 101 THR B O 1
ATOM 3324 N N . GLY B 1 102 ? -4.461 -12.953 -7.047 1 83.81 102 GLY B N 1
ATOM 3325 C CA . GLY B 1 102 ? -5.391 -11.969 -7.57 1 83.81 102 GLY B CA 1
ATOM 3326 C C . GLY B 1 102 ? -6.652 -11.836 -6.742 1 83.81 102 GLY B C 1
ATOM 3327 O O . GLY B 1 102 ? -7.129 -10.727 -6.496 1 83.81 102 GLY B O 1
ATOM 3328 N N . ARG B 1 103 ? -7.168 -12.914 -6.223 1 85.62 103 ARG B N 1
ATOM 3329 C CA . ARG B 1 103 ? -8.367 -12.914 -5.395 1 85.62 103 ARG B CA 1
ATOM 3330 C C . ARG B 1 103 ? -8.078 -12.367 -4.004 1 85.62 103 ARG B C 1
ATOM 3332 O O . ARG B 1 103 ? -8.906 -11.656 -3.422 1 85.62 103 ARG B O 1
ATOM 3339 N N . SER B 1 104 ? -6.996 -12.742 -3.547 1 91.94 104 SER B N 1
ATOM 3340 C CA . SER B 1 104 ? -6.559 -12.203 -2.266 1 91.94 104 SER B CA 1
ATOM 3341 C C . SER B 1 104 ? -6.445 -10.68 -2.318 1 91.94 104 SER B C 1
ATOM 3343 O O . SER B 1 104 ? -6.867 -9.992 -1.387 1 91.94 104 SER B O 1
ATOM 3345 N N . SER B 1 105 ? -5.938 -10.18 -3.4 1 91.38 105 SER B N 1
ATOM 3346 C CA . SER B 1 105 ? -5.816 -8.742 -3.59 1 91.38 105 SER B CA 1
ATOM 3347 C C . SER B 1 105 ? -7.188 -8.078 -3.658 1 91.38 105 SER B C 1
ATOM 3349 O O . SER B 1 105 ? -7.375 -6.977 -3.131 1 91.38 105 SER B O 1
ATOM 3351 N N . GLN B 1 106 ? -8.117 -8.719 -4.312 1 88.38 106 GLN B N 1
ATOM 3352 C CA . GLN B 1 106 ? -9.477 -8.188 -4.418 1 88.38 106 GLN B CA 1
ATOM 3353 C C . GLN B 1 106 ? -10.141 -8.117 -3.049 1 88.38 106 GLN B C 1
ATOM 3355 O O . GLN B 1 106 ? -10.836 -7.148 -2.734 1 88.38 106 GLN B O 1
ATOM 3360 N N . LEU B 1 107 ? -9.969 -9.18 -2.252 1 92.81 107 LEU B N 1
ATOM 3361 C CA . LEU B 1 107 ? -10.508 -9.188 -0.897 1 92.81 107 LEU B CA 1
ATOM 3362 C C . LEU B 1 107 ? -9.922 -8.055 -0.067 1 92.81 107 LEU B C 1
ATOM 3364 O O . LEU B 1 107 ? -10.648 -7.32 0.6 1 92.81 107 LEU B O 1
ATOM 3368 N N . ARG B 1 108 ? -8.617 -7.938 -0.165 1 96.5 108 ARG B N 1
ATOM 3369 C CA . ARG B 1 108 ? -7.984 -6.848 0.564 1 96.5 108 ARG B CA 1
ATOM 3370 C C . ARG B 1 108 ? -8.539 -5.496 0.124 1 96.5 108 ARG B C 1
ATOM 3372 O O . ARG B 1 108 ? -8.844 -4.641 0.959 1 96.5 108 ARG B O 1
ATOM 3379 N N . GLU B 1 109 ? -8.641 -5.305 -1.153 1 92.12 109 GLU B N 1
ATOM 3380 C CA . GLU B 1 109 ? -9.148 -4.043 -1.679 1 92.12 109 GLU B CA 1
ATOM 3381 C C . GLU B 1 109 ? -10.539 -3.742 -1.132 1 92.12 109 GLU B C 1
ATOM 3383 O O . GLU B 1 109 ? -10.844 -2.598 -0.789 1 92.12 109 GLU B O 1
ATOM 3388 N N . GLN B 1 110 ? -11.359 -4.715 -1.051 1 92.81 110 GLN B N 1
ATOM 3389 C CA . GLN B 1 110 ? -12.703 -4.547 -0.514 1 92.81 110 GLN B CA 1
ATOM 3390 C C . GLN B 1 110 ? -12.664 -4.043 0.926 1 92.81 110 GLN B C 1
ATOM 3392 O O . GLN B 1 110 ? -13.547 -3.301 1.356 1 92.81 110 GLN B O 1
ATOM 3397 N N . LEU B 1 111 ? -11.656 -4.434 1.605 1 97.56 111 LEU B N 1
ATOM 3398 C CA . LEU B 1 111 ? -11.555 -4.117 3.025 1 97.56 111 LEU B CA 1
ATOM 3399 C C . LEU B 1 111 ? -10.992 -2.719 3.232 1 97.56 111 LEU B C 1
ATOM 3401 O O . LEU B 1 111 ? -11.297 -2.061 4.23 1 97.56 111 LEU B O 1
ATOM 3405 N N . VAL B 1 112 ? -10.117 -2.252 2.277 1 98.25 112 VAL B N 1
ATOM 3406 C CA . VAL B 1 112 ? -9.328 -1.073 2.613 1 98.25 112 VAL B CA 1
ATOM 3407 C C . VAL B 1 112 ? -9.703 0.083 1.691 1 98.25 112 VAL B C 1
ATOM 3409 O O . VAL B 1 112 ? -9.25 1.213 1.883 1 98.25 112 VAL B O 1
ATOM 3412 N N . ARG B 1 113 ? -10.609 -0.134 0.75 1 94.69 113 ARG B N 1
ATOM 3413 C CA . ARG B 1 113 ? -10.977 0.915 -0.196 1 94.69 113 ARG B CA 1
ATOM 3414 C C . ARG B 1 113 ? -11.773 2.016 0.49 1 94.69 113 ARG B C 1
ATOM 3416 O O . ARG B 1 113 ? -12.43 1.771 1.506 1 94.69 113 ARG B O 1
ATOM 3423 N N . ASN B 1 114 ? -11.781 3.18 -0.118 1 95 114 ASN B N 1
ATOM 3424 C CA . ASN B 1 114 ? -12.375 4.375 0.47 1 95 114 ASN B CA 1
ATOM 3425 C C . ASN B 1 114 ? -13.867 4.191 0.731 1 95 114 ASN B C 1
ATOM 3427 O O . ASN B 1 114 ? -14.391 4.648 1.751 1 95 114 ASN B O 1
ATOM 3431 N N . ILE B 1 115 ? -14.555 3.543 -0.14 1 94.81 115 ILE B N 1
ATOM 3432 C CA . ILE B 1 115 ? -15.992 3.381 0.006 1 94.81 115 ILE B CA 1
ATOM 3433 C C . ILE B 1 115 ? -16.297 2.576 1.269 1 94.81 115 ILE B C 1
ATOM 3435 O O . ILE B 1 115 ? -17.188 2.932 2.037 1 94.81 115 ILE B O 1
ATOM 3439 N N . THR B 1 116 ? -15.531 1.487 1.523 1 96.69 116 THR B N 1
ATOM 3440 C CA . THR B 1 116 ? -15.703 0.668 2.719 1 96.69 116 THR B CA 1
ATOM 3441 C C . THR B 1 116 ? -15.344 1.46 3.973 1 96.69 116 THR B C 1
ATOM 3443 O O . THR B 1 116 ? -16.094 1.47 4.945 1 96.69 116 THR B O 1
ATOM 3446 N N . LEU B 1 117 ? -14.242 2.156 3.93 1 98.62 117 LEU B N 1
ATOM 3447 C CA . LEU B 1 117 ? -13.773 2.914 5.086 1 98.62 117 LEU B CA 1
ATOM 3448 C C . LEU B 1 117 ? -14.727 4.059 5.406 1 98.62 117 LEU B C 1
ATOM 3450 O O . LEU B 1 117 ? -14.961 4.371 6.574 1 98.62 117 LEU B O 1
ATOM 3454 N N . ALA B 1 118 ? -15.242 4.699 4.359 1 97.94 118 ALA B N 1
ATOM 3455 C CA . ALA B 1 118 ? -16.219 5.766 4.547 1 97.94 118 ALA B CA 1
ATOM 3456 C C . ALA B 1 118 ? -17.484 5.238 5.215 1 97.94 118 ALA B C 1
ATOM 3458 O O . ALA B 1 118 ? -18.109 5.93 6.027 1 97.94 118 ALA B O 1
ATOM 3459 N N . GLU B 1 119 ? -17.875 4.043 4.828 1 97.5 119 GLU B N 1
ATOM 3460 C CA . GLU B 1 119 ? -19.031 3.426 5.457 1 97.5 119 GLU B CA 1
ATOM 3461 C C . GLU B 1 119 ? -18.812 3.24 6.957 1 97.5 119 GLU B C 1
ATOM 3463 O O . GLU B 1 119 ? -19.703 3.541 7.762 1 97.5 119 GLU B O 1
ATOM 3468 N N . TYR B 1 120 ? -17.656 2.719 7.383 1 98.69 120 TYR B N 1
ATOM 3469 C CA . TYR B 1 120 ? -17.328 2.588 8.797 1 98.69 120 TYR B CA 1
ATOM 3470 C C . TYR B 1 120 ? -17.344 3.943 9.492 1 98.69 120 TYR B C 1
ATOM 3472 O O . TYR B 1 120 ? -17.875 4.074 10.594 1 98.69 120 TYR B O 1
ATOM 3480 N N . TYR B 1 121 ? -16.766 4.934 8.812 1 98.75 121 TYR B N 1
ATOM 3481 C CA . TYR B 1 121 ? -16.734 6.316 9.289 1 98.75 121 TYR B CA 1
ATOM 3482 C C . TYR B 1 121 ? -18.141 6.789 9.664 1 98.75 121 TYR B C 1
ATOM 3484 O O . TYR B 1 121 ? -18.344 7.344 10.742 1 98.75 121 TYR B O 1
ATOM 3492 N N . ARG B 1 122 ? -19.078 6.566 8.852 1 98.12 122 ARG B N 1
ATOM 3493 C CA . ARG B 1 122 ? -20.453 6.988 9.078 1 98.12 122 ARG B CA 1
ATOM 3494 C C . ARG B 1 122 ? -21.125 6.141 10.148 1 98.12 122 ARG B C 1
ATOM 3496 O O . ARG B 1 122 ? -21.859 6.66 10.992 1 98.12 122 ARG B O 1
ATOM 3503 N N . GLN B 1 123 ? -20.875 4.852 10.141 1 98.19 123 GLN B N 1
ATOM 3504 C CA . GLN B 1 123 ? -21.469 3.955 11.133 1 98.19 123 GLN B CA 1
ATOM 3505 C C . GLN B 1 123 ? -21.047 4.348 12.547 1 98.19 123 GLN B C 1
ATOM 3507 O O . GLN B 1 123 ? -21.844 4.219 13.484 1 98.19 123 GLN B O 1
ATOM 3512 N N . TYR B 1 124 ? -19.859 4.863 12.68 1 98.62 124 TYR B N 1
ATOM 3513 C CA . TYR B 1 124 ? -19.344 5.227 13.992 1 98.62 124 TYR B CA 1
ATOM 3514 C C . TYR B 1 124 ? -19.688 6.672 14.328 1 98.62 124 TYR B C 1
ATOM 3516 O O . TYR B 1 124 ? -19.281 7.18 15.383 1 98.62 124 TYR B O 1
ATOM 3524 N N . GLY B 1 125 ? -20.328 7.391 13.445 1 97.94 125 GLY B N 1
ATOM 3525 C CA . GLY B 1 125 ? -20.75 8.758 13.695 1 97.94 125 GLY B CA 1
ATOM 3526 C C . GLY B 1 125 ? -19.594 9.742 13.758 1 97.94 125 GLY B C 1
ATOM 3527 O O . GLY B 1 125 ? -19.625 10.688 14.555 1 97.94 125 GLY B O 1
ATOM 3528 N N . MET B 1 126 ? -18.625 9.523 12.938 1 98.44 126 MET B N 1
ATOM 3529 C CA . MET B 1 126 ? -17.422 10.328 13.023 1 98.44 126 MET B CA 1
ATOM 3530 C C . MET B 1 126 ? -17.641 11.711 12.414 1 98.44 126 MET B C 1
ATOM 3532 O O . MET B 1 126 ? -16.875 12.641 12.688 1 98.44 126 MET B O 1
ATOM 3536 N N . GLU B 1 127 ? -18.656 11.891 11.633 1 97.75 127 GLU B N 1
ATOM 3537 C CA . GLU B 1 127 ? -18.938 13.172 10.984 1 97.75 127 GLU B CA 1
ATOM 3538 C C . GLU B 1 127 ? -19.203 14.266 12.016 1 97.75 127 GLU B C 1
ATOM 3540 O O . GLU B 1 127 ? -18.938 15.438 11.766 1 97.75 127 GLU B O 1
ATOM 3545 N N . LYS B 1 128 ? -19.656 13.898 13.164 1 96.75 128 LYS B N 1
ATOM 3546 C CA . LYS B 1 128 ? -19.984 14.859 14.219 1 96.75 128 LYS B CA 1
ATOM 3547 C C . LYS B 1 128 ? -18.734 15.492 14.805 1 96.75 128 LYS B C 1
ATOM 3549 O O . LYS B 1 128 ? -18.781 16.594 15.352 1 96.75 128 LYS B O 1
ATOM 3554 N N . ARG B 1 129 ? -17.656 14.797 14.648 1 97.31 129 ARG B N 1
ATOM 3555 C CA . ARG B 1 129 ? -16.406 15.242 15.258 1 97.31 129 ARG B CA 1
ATOM 3556 C C . ARG B 1 129 ? -15.469 15.852 14.211 1 97.31 129 ARG B C 1
ATOM 3558 O O . ARG B 1 129 ? -14.438 16.422 14.555 1 97.31 129 ARG B O 1
ATOM 3565 N N . THR B 1 130 ? -15.828 15.727 12.953 1 98.25 130 THR B N 1
ATOM 3566 C CA . THR B 1 130 ? -14.969 16.141 11.852 1 98.25 130 THR B CA 1
ATOM 3567 C C . THR B 1 130 ? -14.961 17.656 11.711 1 98.25 130 THR B C 1
ATOM 3569 O O . THR B 1 130 ? -16.016 18.297 11.703 1 98.25 130 THR B O 1
ATOM 3572 N N . GLN B 1 131 ? -13.797 18.219 11.625 1 97.25 131 GLN B N 1
ATOM 3573 C CA . GLN B 1 131 ? -13.633 19.656 11.43 1 97.25 131 GLN B CA 1
ATOM 3574 C C . GLN B 1 131 ? -13.133 19.969 10.023 1 97.25 131 GLN B C 1
ATOM 3576 O O . GLN B 1 131 ? -12.062 19.516 9.625 1 97.25 131 GLN B O 1
ATOM 3581 N N . LEU B 1 132 ? -13.93 20.75 9.344 1 94.81 132 LEU B N 1
ATOM 3582 C CA . LEU B 1 132 ? -13.602 21.172 7.988 1 94.81 132 LEU B CA 1
ATOM 3583 C C . LEU B 1 132 ? -13.398 22.688 7.922 1 94.81 132 LEU B C 1
ATOM 3585 O O . LEU B 1 132 ? -13.867 23.422 8.797 1 94.81 132 LEU B O 1
ATOM 3589 N N . PRO B 1 133 ? -12.625 23.062 6.875 1 86.38 133 PRO B N 1
ATOM 3590 C CA . PRO B 1 133 ? -12.578 24.5 6.641 1 86.38 133 PRO B CA 1
ATOM 3591 C C . PRO B 1 133 ? -13.961 25.125 6.477 1 86.38 133 PRO B C 1
ATOM 3593 O O . PRO B 1 133 ? -14.867 24.484 5.93 1 86.38 133 PRO B O 1
ATOM 3596 N N . ARG B 1 134 ? -14.07 26.328 6.801 1 83.31 134 ARG B N 1
ATOM 3597 C CA . ARG B 1 134 ? -15.359 27.016 6.824 1 83.31 134 ARG B CA 1
ATOM 3598 C C . ARG B 1 134 ? -16 27.031 5.438 1 83.31 134 ARG B C 1
ATOM 3600 O O . ARG B 1 134 ? -17.219 26.891 5.312 1 83.31 134 ARG B O 1
ATOM 3607 N N . ASP B 1 135 ? -15.219 27.156 4.441 1 80.62 135 ASP B N 1
ATOM 3608 C CA . ASP B 1 135 ? -15.742 27.281 3.086 1 80.62 135 ASP B CA 1
ATOM 3609 C C . ASP B 1 135 ? -16.281 25.953 2.572 1 80.62 135 ASP B C 1
ATOM 3611 O O . ASP B 1 135 ? -17.031 25.922 1.591 1 80.62 135 ASP B O 1
ATOM 3615 N N . MET B 1 136 ? -15.93 24.922 3.252 1 84.56 136 MET B N 1
ATOM 3616 C CA . MET B 1 136 ? -16.391 23.609 2.822 1 84.56 136 MET B CA 1
ATOM 3617 C C . MET B 1 136 ? -17.734 23.266 3.465 1 84.56 136 MET B 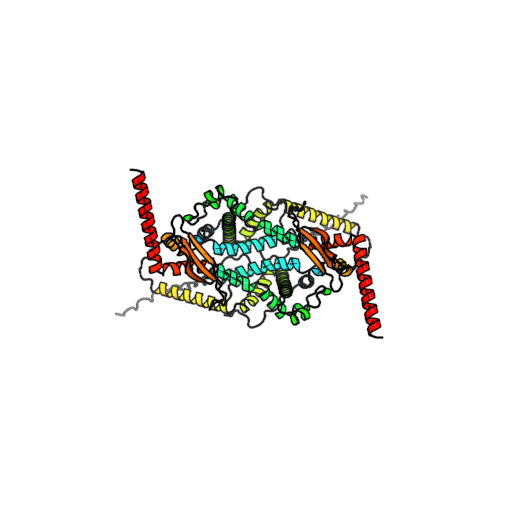C 1
ATOM 3619 O O . MET B 1 136 ? -18.516 22.5 2.908 1 84.56 136 MET B O 1
ATOM 3623 N N . GLY B 1 137 ? -17.953 23.906 4.68 1 90.44 137 GLY B N 1
ATOM 3624 C CA . GLY B 1 137 ? -19.188 23.609 5.402 1 90.44 137 GLY B CA 1
ATOM 3625 C C . GLY B 1 137 ? -19.016 22.531 6.449 1 90.44 137 GLY B C 1
ATOM 3626 O O . GLY B 1 137 ? -17.922 22.344 6.988 1 90.44 137 GLY B O 1
ATOM 3627 N N . VAL B 1 138 ? -20.219 21.922 6.805 1 93.62 138 VAL B N 1
ATOM 3628 C CA . VAL B 1 138 ? -20.25 20.922 7.863 1 93.62 138 VAL B CA 1
ATOM 3629 C C . VAL B 1 138 ? -20.391 19.531 7.254 1 93.62 138 VAL B C 1
ATOM 3631 O O . VAL B 1 138 ? -21.234 19.297 6.395 1 93.62 138 VAL B O 1
ATOM 3634 N N . MET B 1 139 ? -19.578 18.578 7.777 1 96.19 139 MET B N 1
ATOM 3635 C CA . MET B 1 139 ? -19.484 17.25 7.168 1 96.19 139 MET B CA 1
ATOM 3636 C C . MET B 1 139 ? -20.844 16.547 7.188 1 96.19 139 MET B C 1
ATOM 3638 O O . MET B 1 139 ? -21.25 15.953 6.191 1 96.19 139 MET B O 1
ATOM 3642 N N . ALA B 1 140 ? -21.531 16.656 8.312 1 95.06 140 ALA B N 1
ATOM 3643 C CA . ALA B 1 140 ? -22.844 15.992 8.43 1 95.06 140 ALA B CA 1
ATOM 3644 C C . ALA B 1 140 ? -23.797 16.469 7.344 1 95.06 140 ALA B C 1
ATOM 3646 O O . ALA B 1 140 ? -24.531 15.672 6.758 1 95.06 140 ALA B O 1
ATOM 3647 N N . ASP B 1 141 ? -23.734 17.703 7.07 1 95.06 141 ASP B N 1
ATOM 3648 C CA . ASP B 1 141 ? -24.594 18.281 6.039 1 95.06 141 ASP B CA 1
ATOM 3649 C C . ASP B 1 141 ? -24.141 17.859 4.648 1 95.06 141 ASP B C 1
ATOM 3651 O O . ASP B 1 141 ? -24.969 17.547 3.785 1 95.06 141 ASP B O 1
ATOM 3655 N N . LEU B 1 142 ? -22.875 17.875 4.496 1 95 142 LEU B N 1
ATOM 3656 C CA . LEU B 1 142 ? -22.312 17.516 3.197 1 95 142 LEU B CA 1
ATOM 3657 C C . LEU B 1 142 ? -22.656 16.078 2.834 1 95 142 LEU B C 1
ATOM 3659 O O . LEU B 1 142 ? -23 15.789 1.684 1 95 142 LEU B O 1
ATOM 3663 N N . ILE B 1 143 ? -22.594 15.188 3.807 1 95.56 143 ILE B N 1
ATOM 3664 C CA . ILE B 1 143 ? -22.906 13.781 3.584 1 95.56 143 ILE B CA 1
ATOM 3665 C C . ILE B 1 143 ? -24.375 13.625 3.205 1 95.56 143 ILE B C 1
ATOM 3667 O O . ILE B 1 143 ? -24.719 12.828 2.336 1 95.56 143 ILE B O 1
ATOM 3671 N N . ARG B 1 144 ? -25.234 14.414 3.789 1 93.88 144 ARG B N 1
ATOM 3672 C CA . ARG B 1 144 ? -26.672 14.359 3.535 1 93.88 144 ARG B CA 1
ATOM 3673 C C . ARG B 1 144 ? -27 14.875 2.139 1 93.88 144 ARG B C 1
ATOM 3675 O O . ARG B 1 144 ? -27.828 14.289 1.436 1 93.88 144 ARG B O 1
ATOM 3682 N N . THR B 1 145 ? -26.344 15.836 1.749 1 93.69 145 THR B N 1
ATOM 3683 C CA . THR B 1 145 ? -26.719 16.516 0.51 1 93.69 145 THR B CA 1
ATOM 3684 C C . THR B 1 145 ? -26.016 15.867 -0.685 1 93.69 145 THR B C 1
ATOM 3686 O O . THR B 1 145 ? -26.547 15.875 -1.796 1 93.69 145 THR B O 1
ATOM 3689 N N . ASN B 1 146 ? -24.797 15.367 -0.476 1 92.62 146 ASN B N 1
ATOM 3690 C CA . ASN B 1 146 ? -24 14.781 -1.555 1 92.62 146 ASN B CA 1
ATOM 3691 C C . ASN B 1 146 ? -23.359 13.469 -1.127 1 92.62 146 ASN B C 1
ATOM 3693 O O . ASN B 1 146 ? -22.125 13.344 -1.133 1 92.62 146 ASN B O 1
ATOM 3697 N N . PRO B 1 147 ? -24.109 12.484 -0.925 1 87.5 147 PRO B N 1
ATOM 3698 C CA . PRO B 1 147 ? -23.594 11.242 -0.34 1 87.5 147 PRO B CA 1
ATOM 3699 C C . PRO B 1 147 ? -22.656 10.492 -1.288 1 87.5 147 PRO B C 1
ATOM 3701 O O . PRO B 1 147 ? -21.828 9.688 -0.843 1 87.5 147 PRO B O 1
ATOM 3704 N N . ARG B 1 148 ? -22.688 10.766 -2.57 1 90.31 148 ARG B N 1
ATOM 3705 C CA . ARG B 1 148 ? -21.906 9.977 -3.512 1 90.31 148 ARG B CA 1
ATOM 3706 C C . ARG B 1 148 ? -20.703 10.766 -4.027 1 90.31 148 ARG B C 1
ATOM 3708 O O . ARG B 1 148 ? -20 10.312 -4.934 1 90.31 148 ARG B O 1
ATOM 3715 N N . ASP B 1 149 ? -20.5 11.938 -3.402 1 91.94 149 ASP B N 1
ATOM 3716 C CA . ASP B 1 149 ? -19.375 12.758 -3.824 1 91.94 149 ASP B CA 1
ATOM 3717 C C . ASP B 1 149 ? -18.047 12.078 -3.51 1 91.94 149 ASP B C 1
ATOM 3719 O O . ASP B 1 149 ? -17.766 11.773 -2.35 1 91.94 149 ASP B O 1
ATOM 3723 N N . LYS B 1 150 ? -17.234 11.891 -4.543 1 89.62 150 LYS B N 1
ATOM 3724 C CA . LYS B 1 150 ? -16 11.109 -4.418 1 89.62 150 LYS B CA 1
ATOM 3725 C C . LYS B 1 150 ? -15.016 11.797 -3.484 1 89.62 150 LYS B C 1
ATOM 3727 O O . LYS B 1 150 ? -14.281 11.133 -2.746 1 89.62 150 LYS B O 1
ATOM 3732 N N . ASP B 1 151 ? -14.984 13.062 -3.562 1 89.12 151 ASP B N 1
ATOM 3733 C CA . ASP B 1 151 ? -14.07 13.812 -2.703 1 89.12 151 ASP B CA 1
ATOM 3734 C C . ASP B 1 151 ? -14.469 13.68 -1.235 1 89.12 151 ASP B C 1
ATOM 3736 O O . ASP B 1 151 ? -13.609 13.539 -0.362 1 89.12 151 ASP B O 1
ATOM 3740 N N . LEU B 1 152 ? -15.742 13.734 -1 1 94.88 152 LEU B N 1
ATOM 3741 C CA . LEU B 1 152 ? -16.234 13.609 0.363 1 94.88 152 LEU B CA 1
ATOM 3742 C C . LEU B 1 152 ? -16 12.195 0.896 1 94.88 152 LEU B C 1
ATOM 3744 O O . LEU B 1 152 ? -15.641 12.023 2.061 1 94.88 152 LEU B O 1
ATOM 3748 N N . ILE B 1 153 ? -16.188 11.25 0.007 1 96.06 153 ILE B N 1
ATOM 3749 C CA . ILE B 1 153 ? -15.945 9.859 0.374 1 96.06 153 ILE B CA 1
ATOM 3750 C C . ILE B 1 153 ? -14.469 9.672 0.723 1 96.06 153 ILE B C 1
ATOM 3752 O O . ILE B 1 153 ? -14.133 9.008 1.703 1 96.06 153 ILE B O 1
ATOM 3756 N N . LYS B 1 154 ? -13.617 10.297 -0.039 1 95.5 154 LYS B N 1
ATOM 3757 C CA . LYS B 1 154 ? -12.18 10.195 0.219 1 95.5 154 LYS B CA 1
ATOM 3758 C C . LYS B 1 154 ? -11.828 10.797 1.576 1 95.5 154 LYS B C 1
ATOM 3760 O O . LYS B 1 154 ? -11.031 10.219 2.326 1 95.5 154 LYS B O 1
ATOM 3765 N N . ILE B 1 155 ? -12.414 11.93 1.905 1 97.56 155 ILE B N 1
ATOM 3766 C CA . ILE B 1 155 ? -12.133 12.562 3.186 1 97.56 155 ILE B CA 1
ATOM 3767 C C . ILE B 1 155 ? -12.57 11.648 4.328 1 97.56 155 ILE B C 1
ATOM 3769 O O . ILE B 1 155 ? -11.844 11.484 5.309 1 97.56 155 ILE B O 1
ATOM 3773 N N . GLN B 1 156 ? -13.758 11.094 4.148 1 98.5 156 GLN B N 1
ATOM 3774 C CA . GLN B 1 156 ? -14.25 10.156 5.152 1 98.5 156 GLN B CA 1
ATOM 3775 C C . GLN B 1 156 ? -13.289 8.984 5.332 1 98.5 156 GLN B C 1
ATOM 3777 O O . GLN B 1 156 ? -12.953 8.617 6.461 1 98.5 156 GLN B O 1
ATOM 3782 N N . GLY B 1 157 ? -12.82 8.414 4.219 1 98.69 157 GLY B N 1
ATOM 3783 C CA . GLY B 1 157 ? -11.844 7.336 4.258 1 98.69 157 GLY B CA 1
ATOM 3784 C C . GLY B 1 157 ? -10.531 7.738 4.91 1 98.69 157 GLY B C 1
ATOM 3785 O O . GLY B 1 157 ? -9.984 6.992 5.723 1 98.69 157 GLY B O 1
ATOM 3786 N N . ASP B 1 158 ? -10.047 8.961 4.586 1 98.56 158 ASP B N 1
ATOM 3787 C CA . ASP B 1 158 ? -8.812 9.484 5.148 1 98.56 158 ASP B CA 1
ATOM 3788 C C . ASP B 1 158 ? -8.898 9.586 6.668 1 98.56 158 ASP B C 1
ATOM 3790 O O . ASP B 1 158 ? -7.945 9.258 7.375 1 98.56 158 ASP B O 1
ATOM 3794 N N . ILE B 1 159 ? -10.031 10.023 7.121 1 98.81 159 ILE B N 1
ATOM 3795 C CA . ILE B 1 159 ? -10.219 10.195 8.555 1 98.81 159 ILE B CA 1
ATOM 3796 C C . ILE B 1 159 ? -10.273 8.836 9.234 1 98.81 159 ILE B C 1
ATOM 3798 O O . ILE B 1 159 ? -9.695 8.641 10.312 1 98.81 159 ILE B O 1
ATOM 3802 N N . PHE B 1 160 ? -10.961 7.855 8.625 1 98.88 160 PHE B N 1
ATOM 3803 C CA . PHE B 1 160 ? -10.984 6.512 9.195 1 98.88 160 PHE B CA 1
ATOM 3804 C C . PHE B 1 160 ? -9.586 5.91 9.234 1 98.88 160 PHE B C 1
ATOM 3806 O O . PHE B 1 160 ? -9.203 5.293 10.234 1 98.88 160 PHE B O 1
ATOM 3813 N N . GLU B 1 161 ? -8.797 6.066 8.133 1 98.94 161 GLU B N 1
ATOM 3814 C CA . GLU B 1 161 ? -7.398 5.641 8.117 1 98.94 161 GLU B CA 1
ATOM 3815 C C . GLU B 1 161 ? -6.613 6.266 9.266 1 98.94 161 GLU B C 1
ATOM 3817 O O . GLU B 1 161 ? -5.832 5.586 9.93 1 98.94 161 GLU B O 1
ATOM 3822 N N . ALA B 1 162 ? -6.867 7.559 9.438 1 98.88 162 ALA B N 1
ATOM 3823 C CA . ALA B 1 162 ? -6.176 8.281 10.5 1 98.88 162 ALA B CA 1
ATOM 3824 C C . ALA B 1 162 ? -6.547 7.723 11.867 1 98.88 162 ALA B C 1
ATOM 3826 O O . ALA B 1 162 ? -5.691 7.613 12.75 1 98.88 162 ALA B O 1
ATOM 3827 N N . TYR B 1 163 ? -7.828 7.406 12.047 1 98.88 163 TYR B N 1
ATOM 3828 C CA . TYR B 1 163 ? -8.258 6.824 13.312 1 98.88 163 TYR B CA 1
ATOM 3829 C C . TYR B 1 163 ? -7.574 5.484 13.555 1 98.88 163 TYR B C 1
ATOM 3831 O O . TYR B 1 163 ? -7.125 5.203 14.664 1 98.88 163 TYR B O 1
ATOM 3839 N N . VAL B 1 164 ? -7.473 4.668 12.531 1 98.88 164 VAL B N 1
ATOM 3840 C CA . VAL B 1 164 ? -6.762 3.396 12.602 1 98.88 164 VAL B CA 1
ATOM 3841 C C . VAL B 1 164 ? -5.312 3.641 13.023 1 98.88 164 VAL B C 1
ATOM 3843 O O . VAL B 1 164 ? -4.789 2.953 13.898 1 98.88 164 VAL B O 1
ATOM 3846 N N . GLY B 1 165 ? -4.688 4.605 12.344 1 98.69 165 GLY B N 1
ATOM 3847 C CA . GLY B 1 165 ? -3.33 4.965 12.719 1 98.69 165 GLY B CA 1
ATOM 3848 C C . GLY B 1 165 ? -3.203 5.371 14.18 1 98.69 165 GLY B C 1
ATOM 3849 O O . GLY B 1 165 ? -2.264 4.961 14.859 1 98.69 165 GLY B O 1
ATOM 3850 N N . ALA B 1 166 ? -4.168 6.148 14.625 1 98.5 166 ALA B N 1
ATOM 3851 C CA . ALA B 1 166 ? -4.16 6.609 16.016 1 98.5 166 ALA B CA 1
ATOM 3852 C C . ALA B 1 166 ? -4.309 5.441 16.984 1 98.5 166 ALA B C 1
ATOM 3854 O O . ALA B 1 166 ? -3.631 5.391 18.016 1 98.5 166 ALA B O 1
ATOM 3855 N N . VAL B 1 167 ? -5.18 4.504 16.672 1 98.5 167 VAL B N 1
ATOM 3856 C CA . VAL B 1 167 ? -5.367 3.328 17.516 1 98.5 167 VAL B CA 1
ATOM 3857 C C . VAL B 1 167 ? -4.07 2.521 17.562 1 98.5 167 VAL B C 1
ATOM 3859 O O . VAL B 1 167 ? -3.627 2.127 18.641 1 98.5 167 VAL B O 1
ATOM 3862 N N . ALA B 1 168 ? -3.451 2.301 16.438 1 98 168 ALA B N 1
ATOM 3863 C CA . ALA B 1 168 ? -2.227 1.509 16.359 1 98 168 ALA B CA 1
ATOM 3864 C C . ALA B 1 168 ? -1.1 2.156 17.156 1 98 168 ALA B C 1
ATOM 3866 O O . ALA B 1 168 ? -0.246 1.461 17.719 1 98 168 ALA B O 1
ATOM 3867 N N . ARG B 1 169 ? -1.147 3.451 17.25 1 94.88 169 ARG B N 1
ATOM 3868 C CA . ARG B 1 169 ? -0.066 4.188 17.891 1 94.88 169 ARG B CA 1
ATOM 3869 C C . ARG B 1 169 ? -0.381 4.445 19.359 1 94.88 169 ARG B C 1
ATOM 3871 O O . ARG B 1 169 ? 0.379 5.125 20.062 1 94.88 169 ARG B O 1
ATOM 3878 N N . SER B 1 170 ? -1.479 3.955 19.828 1 95.19 170 SER B N 1
ATOM 3879 C CA . SER B 1 170 ? -1.865 4.086 21.234 1 95.19 170 SER B CA 1
ATOM 3880 C C . SER B 1 170 ? -1.236 2.986 22.078 1 95.19 170 SER B C 1
ATOM 3882 O O . SER B 1 170 ? -0.589 2.08 21.562 1 95.19 170 SER B O 1
ATOM 3884 N N . GLN B 1 171 ? -1.313 3.133 23.391 1 89.69 171 GLN B N 1
ATOM 3885 C CA . GLN B 1 171 ? -0.876 2.076 24.297 1 89.69 171 GLN B CA 1
ATOM 3886 C C . GLN B 1 171 ? -1.585 0.76 23.984 1 89.69 171 GLN B C 1
ATOM 3888 O O . GLN B 1 171 ? -2.807 0.728 23.828 1 89.69 171 GLN B O 1
ATOM 3893 N N . ASN B 1 172 ? -0.795 -0.333 23.859 1 91.31 172 ASN B N 1
ATOM 3894 C CA . ASN B 1 172 ? -1.32 -1.631 23.453 1 91.31 172 ASN B CA 1
ATOM 3895 C C . ASN B 1 172 ? -2.045 -1.544 22.109 1 91.31 172 ASN B C 1
ATOM 3897 O O . ASN B 1 172 ? -3.059 -2.213 21.906 1 91.31 172 ASN B O 1
ATOM 3901 N N . GLY B 1 173 ? -1.566 -0.705 21.328 1 96.5 173 GLY B N 1
ATOM 3902 C CA . GLY B 1 173 ? -2.254 -0.346 20.094 1 96.5 173 GLY B CA 1
ATOM 3903 C C . GLY B 1 173 ? -2.322 -1.485 19.094 1 96.5 173 GLY B C 1
ATOM 3904 O O . GLY B 1 173 ? -3.326 -1.647 18.406 1 96.5 173 GLY B O 1
ATOM 3905 N N . THR B 1 174 ? -1.265 -2.303 19.047 1 96.81 174 THR B N 1
ATOM 3906 C CA . THR B 1 174 ? -1.23 -3.393 18.078 1 96.81 174 THR B CA 1
ATOM 3907 C C . THR B 1 174 ? -2.354 -4.391 18.359 1 96.81 174 THR B C 1
ATOM 3909 O O . THR B 1 174 ? -3.113 -4.734 17.453 1 96.81 174 THR B O 1
ATOM 3912 N N . ALA B 1 175 ? -2.461 -4.84 19.562 1 96.69 175 ALA B N 1
ATOM 3913 C CA . ALA B 1 175 ? -3.506 -5.793 19.938 1 96.69 175 ALA B CA 1
ATOM 3914 C C . ALA B 1 175 ? -4.895 -5.211 19.672 1 96.69 175 ALA B C 1
ATOM 3916 O O . ALA B 1 175 ? -5.773 -5.895 19.156 1 96.69 175 ALA B O 1
ATOM 3917 N N . LYS B 1 176 ? -5.082 -3.926 20.047 1 97.62 176 LYS B N 1
ATOM 3918 C CA . LYS B 1 176 ? -6.371 -3.258 19.906 1 97.62 176 LYS B CA 1
ATOM 3919 C C . LYS B 1 176 ? -6.781 -3.137 18.453 1 97.62 176 LYS B C 1
ATOM 3921 O O . LYS B 1 176 ? -7.914 -3.459 18.078 1 97.62 176 LYS B O 1
ATOM 3926 N N . VAL B 1 177 ? -5.855 -2.703 17.641 1 98.62 177 VAL B N 1
ATOM 3927 C CA . VAL B 1 177 ? -6.207 -2.42 16.266 1 98.62 177 VAL B CA 1
ATOM 3928 C C . VAL B 1 177 ? -6.445 -3.729 15.508 1 98.62 177 VAL B C 1
ATOM 3930 O O . VAL B 1 177 ? -7.336 -3.811 14.656 1 98.62 177 VAL B O 1
ATOM 3933 N N . VAL B 1 178 ? -5.664 -4.789 15.789 1 98.31 178 VAL B N 1
ATOM 3934 C CA . VAL B 1 178 ? -5.84 -6.09 15.148 1 98.31 178 VAL B CA 1
ATOM 3935 C C . VAL B 1 178 ? -7.207 -6.664 15.508 1 98.31 178 VAL B C 1
ATOM 3937 O O . VAL B 1 178 ? -7.957 -7.094 14.625 1 98.31 178 VAL B O 1
ATOM 3940 N N . ALA B 1 179 ? -7.535 -6.629 16.781 1 98.19 179 ALA B N 1
ATOM 3941 C CA . ALA B 1 179 ? -8.812 -7.168 17.234 1 98.19 179 ALA B CA 1
ATOM 3942 C C . ALA B 1 179 ? -9.984 -6.391 16.625 1 98.19 179 ALA B C 1
ATOM 3944 O O . ALA B 1 179 ? -10.961 -6.984 16.172 1 98.19 179 ALA B O 1
ATOM 3945 N N . TRP B 1 180 ? -9.891 -5.102 16.688 1 98.69 180 TRP B N 1
ATOM 3946 C CA . TRP B 1 180 ? -10.953 -4.223 16.203 1 98.69 180 TRP B CA 1
ATOM 3947 C C . TRP B 1 180 ? -11.195 -4.422 14.719 1 98.69 180 TRP B C 1
ATOM 3949 O O . TRP B 1 180 ? -12.328 -4.656 14.289 1 98.69 180 TRP B O 1
ATOM 3959 N N . LEU B 1 181 ? -10.141 -4.395 13.891 1 98.81 181 LEU B N 1
ATOM 3960 C CA . LEU B 1 181 ? -10.273 -4.516 12.445 1 98.81 181 LEU B CA 1
ATOM 3961 C C . LEU B 1 181 ? -10.703 -5.926 12.055 1 98.81 181 LEU B C 1
ATOM 3963 O O . LEU B 1 181 ? -11.469 -6.102 11.102 1 98.81 181 LEU B O 1
ATOM 3967 N N . LYS B 1 182 ? -10.133 -6.914 12.734 1 98.62 182 LYS B N 1
ATOM 3968 C CA . LYS B 1 182 ? -10.547 -8.289 12.461 1 98.62 182 LYS B CA 1
ATOM 3969 C C . LYS B 1 182 ? -12.055 -8.445 12.609 1 98.62 182 LYS B C 1
ATOM 3971 O O . LYS B 1 182 ? -12.711 -9.031 11.742 1 98.62 182 LYS B O 1
ATOM 3976 N N . ALA B 1 183 ? -12.562 -7.906 13.68 1 98.5 183 ALA B N 1
ATOM 3977 C CA . ALA B 1 183 ? -14 -7.98 13.93 1 98.5 183 ALA B CA 1
ATOM 3978 C C . ALA B 1 183 ? -14.781 -7.18 12.898 1 98.5 183 ALA B C 1
ATOM 3980 O O . ALA B 1 183 ? -15.758 -7.672 12.336 1 98.5 183 ALA B O 1
ATOM 3981 N N . LEU B 1 184 ? -14.336 -6.051 12.672 1 98.44 184 LEU B N 1
ATOM 3982 C CA . LEU B 1 184 ? -15.031 -5.137 11.773 1 98.44 184 LEU B CA 1
ATOM 3983 C C . LEU B 1 184 ? -15.078 -5.699 10.352 1 98.44 184 LEU B C 1
ATOM 3985 O O . LEU B 1 184 ? -16.141 -5.746 9.742 1 98.44 184 LEU B O 1
ATOM 3989 N N . TRP B 1 185 ? -13.961 -6.141 9.82 1 98.56 185 TRP B N 1
ATOM 3990 C CA . TRP B 1 185 ? -13.828 -6.637 8.461 1 98.56 185 TRP B CA 1
ATOM 3991 C C . TRP B 1 185 ? -14.578 -7.957 8.281 1 98.56 185 TRP B C 1
ATOM 3993 O O . TRP B 1 185 ? -15.078 -8.258 7.195 1 98.56 185 TRP B O 1
ATOM 4003 N N . SER B 1 186 ? -14.625 -8.719 9.375 1 98.19 186 SER B N 1
ATOM 4004 C CA . SER B 1 186 ? -15.328 -9.992 9.281 1 98.19 186 SER B CA 1
ATOM 4005 C C . SER B 1 186 ? -16.797 -9.781 8.914 1 98.19 186 SER B C 1
ATOM 4007 O O . SER B 1 186 ? -17.375 -10.602 8.195 1 98.19 186 SER B O 1
ATOM 4009 N N . ARG B 1 187 ? -17.344 -8.727 9.375 1 97.25 187 ARG B N 1
ATOM 4010 C CA . ARG B 1 187 ? -18.734 -8.406 9.031 1 97.25 187 ARG B CA 1
ATOM 4011 C C . ARG B 1 187 ? -18.859 -8.062 7.555 1 97.25 187 ARG B C 1
ATOM 4013 O O . ARG B 1 187 ? -19.859 -8.398 6.918 1 97.25 187 ARG B O 1
ATOM 4020 N N . THR B 1 188 ? -17.875 -7.434 7.035 1 95.69 188 THR B N 1
ATOM 4021 C CA . THR B 1 188 ? -17.891 -6.961 5.652 1 95.69 188 THR B CA 1
ATOM 4022 C C . THR B 1 188 ? -17.797 -8.133 4.684 1 95.69 188 THR B C 1
ATOM 4024 O O . THR B 1 188 ? -18.422 -8.117 3.617 1 95.69 188 THR B O 1
ATOM 4027 N N . ILE B 1 189 ? -17.016 -9.195 5.07 1 95.5 189 ILE B N 1
ATOM 4028 C CA . ILE B 1 189 ? -16.797 -10.297 4.133 1 95.5 189 ILE B CA 1
ATOM 4029 C C . ILE B 1 189 ? -17.266 -11.609 4.754 1 95.5 189 ILE B C 1
ATOM 4031 O O . ILE B 1 189 ? -16.625 -12.641 4.598 1 95.5 189 ILE B O 1
ATOM 4035 N N . LYS B 1 190 ? -18.328 -11.57 5.461 1 95.06 190 LYS B N 1
ATOM 4036 C CA . LYS B 1 190 ? -18.859 -12.711 6.203 1 95.06 190 LYS B CA 1
ATOM 4037 C C . LYS B 1 190 ? -19.125 -13.891 5.273 1 95.06 190 LYS B C 1
ATOM 4039 O O . LYS B 1 190 ? -18.828 -15.039 5.617 1 95.06 190 LYS B O 1
ATOM 4044 N N . ASP B 1 191 ? -19.625 -13.625 4.074 1 91.75 191 ASP B N 1
ATOM 4045 C CA . ASP B 1 191 ? -19.969 -14.695 3.145 1 91.75 191 ASP B CA 1
ATOM 4046 C C . ASP B 1 191 ? -18.703 -15.367 2.6 1 91.75 191 ASP B C 1
ATOM 4048 O O . ASP B 1 191 ? -18.672 -16.594 2.439 1 91.75 191 ASP B O 1
ATOM 4052 N N . GLN B 1 192 ? -17.719 -14.57 2.328 1 90.81 192 GLN B N 1
ATOM 4053 C CA . GLN B 1 192 ? -16.453 -15.125 1.843 1 90.81 192 GLN B CA 1
ATOM 4054 C C . GLN B 1 192 ? -15.781 -15.977 2.912 1 90.81 192 GLN B C 1
ATOM 4056 O O . GLN B 1 192 ? -15.148 -16.984 2.6 1 90.81 192 GLN B O 1
ATOM 4061 N N . ILE B 1 193 ? -15.914 -15.602 4.176 1 94.5 193 ILE B N 1
ATOM 4062 C CA . ILE B 1 193 ? -15.352 -16.359 5.289 1 94.5 193 ILE B CA 1
ATOM 4063 C C . ILE B 1 193 ? -16.047 -17.719 5.398 1 94.5 193 ILE B C 1
ATOM 4065 O O . ILE B 1 193 ? -15.375 -18.734 5.555 1 94.5 193 ILE B O 1
ATOM 4069 N N . LYS B 1 194 ? -17.312 -17.703 5.25 1 92.81 194 LYS B N 1
ATOM 4070 C CA . LYS B 1 194 ? -18.078 -18.953 5.301 1 92.81 194 LYS B CA 1
ATOM 4071 C C . LYS B 1 194 ? -17.672 -19.891 4.176 1 92.81 194 LYS B C 1
ATOM 4073 O O . LYS B 1 194 ? -17.547 -21.094 4.387 1 92.81 194 LYS B O 1
ATOM 4078 N N . GLN B 1 195 ? -17.5 -19.328 3.07 1 87.44 195 GLN B N 1
ATOM 4079 C CA . GLN B 1 195 ? -17.094 -20.125 1.921 1 87.44 195 GLN B CA 1
ATOM 4080 C C . GLN B 1 195 ? -15.727 -20.75 2.139 1 87.44 195 GLN B C 1
ATOM 4082 O O . GLN B 1 195 ? -15.484 -21.891 1.747 1 87.44 195 GLN B O 1
ATOM 4087 N N . ALA B 1 196 ? -14.852 -20 2.682 1 88.69 196 ALA B N 1
ATOM 4088 C CA . ALA B 1 196 ? -13.516 -20.5 2.971 1 88.69 196 ALA B CA 1
ATOM 4089 C C . ALA B 1 196 ? -13.562 -21.672 3.947 1 88.69 196 ALA B C 1
ATOM 4091 O O . ALA B 1 196 ? -12.805 -22.625 3.814 1 88.69 196 ALA B O 1
ATOM 4092 N N . GLU B 1 197 ? -14.383 -21.609 4.867 1 89.69 197 GLU B N 1
ATOM 4093 C CA . GLU B 1 197 ? -14.539 -22.672 5.852 1 89.69 197 GLU B CA 1
ATOM 4094 C C . GLU B 1 197 ? -15.07 -23.953 5.199 1 89.69 197 GLU B C 1
ATOM 4096 O O . GLU B 1 197 ? -14.609 -25.047 5.516 1 89.69 197 GLU B O 1
ATOM 4101 N N . LYS B 1 198 ? -15.969 -23.797 4.332 1 87.38 198 LYS B N 1
ATOM 4102 C CA . LYS B 1 198 ? -16.516 -24.938 3.609 1 87.38 198 LYS B CA 1
ATOM 4103 C C . LYS B 1 198 ? -15.453 -25.609 2.756 1 87.38 198 LYS B C 1
ATOM 4105 O O . LYS B 1 198 ? -15.398 -26.828 2.668 1 87.38 198 LYS B O 1
ATOM 4110 N N . HIS B 1 199 ? -14.727 -24.766 2.184 1 82.94 199 HIS B N 1
ATOM 4111 C CA . HIS B 1 199 ? -13.633 -25.297 1.368 1 82.94 199 HIS B CA 1
ATOM 4112 C C . HIS B 1 199 ? -12.656 -26.109 2.213 1 82.94 199 HIS B C 1
ATOM 4114 O O . HIS B 1 199 ? -12.211 -27.172 1.793 1 82.94 199 HIS B O 1
ATOM 4120 N N . SER B 1 200 ? -12.273 -25.578 3.314 1 82.75 200 SER B N 1
ATOM 4121 C CA . SER B 1 200 ? -11.336 -26.25 4.211 1 82.75 200 SER B CA 1
ATOM 4122 C C . SER B 1 200 ? -11.898 -27.594 4.695 1 82.75 200 SER B C 1
ATOM 4124 O O . SER B 1 200 ? -11.172 -28.578 4.773 1 82.75 200 SER B O 1
ATOM 4126 N N . GLU B 1 201 ? -13.141 -27.625 5.008 1 82.75 201 GLU B N 1
ATOM 4127 C CA . GLU B 1 201 ? -13.812 -28.844 5.449 1 82.75 201 GLU B CA 1
ATOM 4128 C C . GLU B 1 201 ? -13.836 -29.891 4.344 1 82.75 201 GLU B C 1
ATOM 4130 O O . GLU B 1 201 ? -13.602 -31.078 4.602 1 82.75 201 GLU B O 1
ATOM 4135 N N . ALA B 1 202 ? -14.055 -29.438 3.252 1 80.44 202 ALA B N 1
ATOM 4136 C CA . ALA B 1 202 ? -14.094 -30.344 2.107 1 80.44 202 ALA B CA 1
ATOM 4137 C C . ALA B 1 202 ? -12.711 -30.938 1.826 1 80.44 202 ALA B C 1
ATOM 4139 O O . ALA B 1 202 ? -12.586 -32.125 1.507 1 80.44 202 ALA B O 1
ATOM 4140 N N . SER B 1 203 ? -11.773 -30.109 1.907 1 75.44 203 SER B N 1
ATOM 4141 C CA . SER B 1 203 ? -10.406 -30.547 1.676 1 75.44 203 SER B CA 1
ATOM 4142 C C . SER B 1 203 ? -9.969 -31.562 2.73 1 75.44 203 SER B C 1
ATOM 4144 O O . SER B 1 203 ? -9.289 -32.531 2.416 1 75.44 203 SER B O 1
ATOM 4146 N N . LEU B 1 204 ? -10.312 -31.328 3.953 1 72.44 204 LEU B N 1
ATOM 4147 C CA . LEU B 1 204 ? -9.977 -32.25 5.047 1 72.44 204 LEU B CA 1
ATOM 4148 C C . LEU B 1 204 ? -10.695 -33.562 4.879 1 72.44 204 LEU B C 1
ATOM 4150 O O . LEU B 1 204 ? -10.102 -34.625 5.113 1 72.44 204 LEU B O 1
ATOM 4154 N N . LYS B 1 205 ? -11.906 -33.562 4.453 1 71.81 205 LYS B N 1
ATOM 4155 C CA . LYS B 1 205 ? -12.672 -34.781 4.215 1 71.81 205 LYS B CA 1
ATOM 4156 C C . LYS B 1 205 ? -12.078 -35.594 3.07 1 71.81 205 LYS B C 1
ATOM 4158 O O . LYS B 1 205 ? -11.977 -36.844 3.156 1 71.81 205 LYS B O 1
ATOM 4163 N N . SER B 1 206 ? -11.719 -34.938 2.078 1 71.75 206 SER B N 1
ATOM 4164 C CA . SER B 1 206 ? -11.102 -35.594 0.933 1 71.75 206 SER B CA 1
ATOM 4165 C C . SER B 1 206 ? -9.766 -36.219 1.314 1 71.75 206 SER B C 1
ATOM 4167 O O . SER B 1 206 ? -9.438 -37.312 0.864 1 71.75 206 SER B O 1
ATOM 4169 N N . ALA B 1 207 ? -9.07 -35.5 2.158 1 69.12 207 ALA B N 1
ATOM 4170 C CA . ALA B 1 207 ? -7.781 -36.031 2.619 1 69.12 207 ALA B CA 1
ATOM 4171 C C . ALA B 1 207 ? -7.973 -37.25 3.506 1 69.12 207 ALA B C 1
ATOM 4173 O O . ALA B 1 207 ? -7.211 -38.219 3.416 1 69.12 207 ALA B O 1
ATOM 4174 N N . GLN B 1 208 ? -8.914 -37.25 4.32 1 67.5 208 GLN B N 1
ATOM 4175 C CA . GLN B 1 208 ? -9.242 -38.375 5.207 1 67.5 208 GLN B CA 1
ATOM 4176 C C . GLN B 1 208 ? -9.719 -39.594 4.41 1 67.5 208 GLN B C 1
ATOM 4178 O O . GLN B 1 208 ? -9.344 -40.719 4.715 1 67.5 208 GLN B O 1
ATOM 4183 N N . GLU B 1 209 ? -10.516 -39.375 3.461 1 67.56 209 GLU B N 1
ATOM 4184 C CA . GLU B 1 209 ? -11 -40.438 2.598 1 67.56 209 GLU B CA 1
ATOM 4185 C C . GLU B 1 209 ? -9.859 -41.031 1.781 1 67.56 209 GLU B C 1
ATOM 4187 O O . GLU B 1 209 ? -9.812 -42.25 1.584 1 67.56 209 GLU B O 1
ATOM 4192 N N . ALA B 1 210 ? -9 -40.281 1.372 1 66.19 210 ALA B N 1
ATOM 4193 C CA . ALA B 1 210 ? -7.836 -40.75 0.632 1 66.19 210 ALA B CA 1
ATOM 4194 C C . ALA B 1 210 ? -6.922 -41.594 1.523 1 66.19 210 ALA B C 1
ATOM 4196 O O . ALA B 1 210 ? -6.324 -42.594 1.065 1 66.19 210 ALA B O 1
ATOM 4197 N N . GLN B 1 211 ? -6.73 -41.094 2.742 1 59.16 211 GLN B N 1
ATOM 4198 C CA . GLN B 1 211 ? -5.934 -41.844 3.699 1 59.16 211 GLN B CA 1
ATOM 4199 C C . GLN B 1 211 ? -6.586 -43.188 4.027 1 59.16 211 GLN B C 1
ATOM 4201 O O . GLN B 1 211 ? -5.895 -44.188 4.273 1 59.16 211 GLN B O 1
ATOM 4206 N N . SER B 1 212 ? -7.91 -43.25 4.098 1 59.44 212 SER B N 1
ATOM 4207 C CA . SER B 1 212 ? -8.586 -44.531 4.371 1 59.44 212 SER B CA 1
ATOM 4208 C C . SER B 1 212 ? -8.469 -45.5 3.191 1 59.44 212 SER B C 1
ATOM 4210 O O . SER B 1 212 ? -8.43 -46.719 3.375 1 59.44 212 SER B O 1
ATOM 4212 N N . THR B 1 213 ? -8.508 -44.938 2.018 1 49.34 213 THR B N 1
ATOM 4213 C CA . THR B 1 213 ? -8.406 -45.781 0.84 1 49.34 213 THR B CA 1
ATOM 4214 C C . THR B 1 213 ? -6.945 -46.031 0.482 1 49.34 213 THR B C 1
ATOM 4216 O O . THR B 1 213 ? -6.648 -46.562 -0.586 1 49.34 213 THR B O 1
ATOM 4219 N N . THR B 1 214 ? -6.043 -45.594 1.248 1 45.84 214 THR B N 1
ATOM 4220 C CA . THR B 1 214 ? -4.648 -45.688 0.824 1 45.84 214 THR B CA 1
ATOM 4221 C C . THR B 1 214 ? -4.184 -47.156 0.828 1 45.84 214 THR B C 1
ATOM 4223 O O . THR B 1 214 ? -3.77 -47.656 1.865 1 45.84 214 THR B O 1
ATOM 4226 N N . LYS B 1 215 ? -4.906 -48.156 0.277 1 40.16 215 LYS B N 1
ATOM 4227 C CA . LYS B 1 215 ? -4.016 -49.25 -0.07 1 40.16 215 LYS B CA 1
ATOM 4228 C C . LYS B 1 215 ? -2.727 -48.75 -0.706 1 40.16 215 LYS B C 1
ATOM 4230 O O . LYS B 1 215 ? -2.641 -47.562 -1.088 1 40.16 215 LYS B O 1
ATOM 4235 N N . GLN B 1 216 ? -1.894 -49.75 -1.358 1 37.47 216 GLN B N 1
ATOM 4236 C CA . GLN B 1 216 ? -0.519 -49.938 -1.813 1 37.47 216 GLN B CA 1
ATOM 4237 C C . GLN B 1 216 ? -0.153 -48.906 -2.879 1 37.47 216 GLN B C 1
ATOM 4239 O O . GLN B 1 216 ? 0.803 -49.094 -3.633 1 37.47 216 GLN B O 1
ATOM 4244 N N . GLU B 1 217 ? -1.198 -48.219 -3.428 1 36.5 217 GLU B N 1
ATOM 4245 C CA . GLU B 1 217 ? -0.652 -47.75 -4.691 1 36.5 217 GLU B CA 1
ATOM 4246 C C . GLU B 1 217 ? 0.521 -46.781 -4.461 1 36.5 217 GLU B C 1
ATOM 4248 O O . GLU B 1 217 ? 0.529 -46.031 -3.49 1 36.5 217 GLU B O 1
ATOM 4253 N N . ASN B 1 218 ? 1.716 -47.281 -4.816 1 34.16 218 ASN B N 1
ATOM 4254 C CA . ASN B 1 218 ? 3 -46.594 -4.906 1 34.16 218 ASN B CA 1
ATOM 4255 C C . ASN B 1 218 ? 2.83 -45.125 -5.312 1 34.16 218 ASN B C 1
ATOM 4257 O O . ASN B 1 218 ? 2.299 -44.844 -6.387 1 34.16 218 ASN B O 1
ATOM 4261 N N . PRO B 1 219 ? 2.623 -44.281 -4.336 1 37.12 219 PRO B N 1
ATOM 4262 C CA . PRO B 1 219 ? 2.576 -42.875 -4.762 1 37.12 219 PRO B CA 1
ATOM 4263 C C . PRO B 1 219 ? 3.627 -42.562 -5.82 1 37.12 219 PRO B C 1
ATOM 4265 O O . PRO B 1 219 ? 4.828 -42.562 -5.527 1 37.12 219 PRO B O 1
ATOM 4268 N N . GLU B 1 220 ? 3.639 -43.312 -6.965 1 31.8 220 GLU B N 1
ATOM 4269 C CA . GLU B 1 220 ? 4.539 -42.812 -7.996 1 31.8 220 GLU B CA 1
ATOM 4270 C C . GLU B 1 220 ? 4.629 -41.281 -7.949 1 31.8 220 GLU B C 1
ATOM 4272 O O . GLU B 1 220 ? 3.607 -40.594 -7.945 1 31.8 220 GLU B O 1
ATOM 4277 N N . THR B 1 221 ? 5.566 -40.875 -7.16 1 35.97 221 THR B N 1
ATOM 4278 C CA . THR B 1 221 ? 6.148 -39.531 -7.141 1 35.97 221 THR B CA 1
ATOM 4279 C C . THR B 1 221 ? 6.07 -38.875 -8.523 1 35.97 221 THR B C 1
ATOM 4281 O O . THR B 1 221 ? 6.996 -39.031 -9.328 1 35.97 221 THR B O 1
ATOM 4284 N N . ALA B 1 222 ? 5.059 -39.281 -9.281 1 33.25 222 ALA B N 1
ATOM 4285 C CA . ALA B 1 222 ? 5.137 -38.562 -10.562 1 33.25 222 ALA B CA 1
ATOM 4286 C C . ALA B 1 222 ? 5.445 -37.094 -10.352 1 33.25 222 ALA B C 1
ATOM 4288 O O . ALA B 1 222 ? 4.758 -36.406 -9.594 1 33.25 222 ALA B O 1
ATOM 4289 N N . LYS B 1 223 ? 6.66 -36.844 -10.297 1 36.16 223 LYS B N 1
ATOM 4290 C CA . LYS B 1 223 ? 7.16 -35.469 -10.492 1 36.16 223 LYS B CA 1
ATOM 4291 C C . LYS B 1 223 ? 6.199 -34.656 -11.352 1 36.16 223 LYS B C 1
ATOM 4293 O O . LYS B 1 223 ? 5.797 -35.094 -12.43 1 36.16 223 LYS B O 1
ATOM 4298 N N . PRO B 1 224 ? 5.305 -33.969 -10.719 1 35.94 224 PRO B N 1
ATOM 4299 C CA . PRO B 1 224 ? 4.508 -33.125 -11.633 1 35.94 224 PRO B CA 1
ATOM 4300 C C . PRO B 1 224 ? 5.305 -32.656 -12.844 1 35.94 224 PRO B C 1
ATOM 4302 O O . PRO B 1 224 ? 6.352 -32.031 -12.688 1 35.94 224 PRO B O 1
ATOM 4305 N N . LYS B 1 225 ? 5.633 -33.531 -13.68 1 36.25 225 LYS B N 1
ATOM 4306 C CA . LYS B 1 225 ? 6.148 -33 -14.945 1 36.25 225 LYS B CA 1
ATOM 4307 C C . LYS B 1 225 ? 5.625 -31.594 -15.219 1 36.25 225 LYS B C 1
ATOM 4309 O O . LYS B 1 225 ? 4.477 -31.281 -14.906 1 36.25 225 LYS B O 1
ATOM 4314 N N . GLY B 1 226 ? 6.469 -30.578 -15.117 1 42.66 226 GLY B N 1
ATOM 4315 C CA . GLY B 1 226 ? 6.203 -29.188 -15.43 1 42.66 226 GLY B CA 1
ATOM 4316 C C . GLY B 1 226 ? 5.059 -29 -16.406 1 42.66 226 GLY B C 1
ATOM 4317 O O . GLY B 1 226 ? 5.262 -29.062 -17.625 1 42.66 226 GLY B O 1
ATOM 4318 N N . GLU B 1 227 ? 3.924 -29.5 -16.031 1 48.34 227 GLU B N 1
ATOM 4319 C CA . GLU B 1 227 ? 2.766 -29.422 -16.922 1 48.34 227 GLU B CA 1
ATOM 4320 C C . GLU B 1 227 ? 2.709 -28.078 -17.625 1 48.34 227 GLU B C 1
ATOM 4322 O O . GLU B 1 227 ? 2.789 -27.031 -16.984 1 48.34 227 GLU B O 1
ATOM 4327 N N . GLN B 1 228 ? 3.096 -28.016 -18.812 1 65 228 GLN B N 1
ATOM 4328 C CA . GLN B 1 228 ? 2.959 -26.859 -19.703 1 65 228 GLN B CA 1
ATOM 4329 C C . GLN B 1 228 ? 1.618 -26.156 -19.5 1 65 228 GLN B C 1
ATOM 4331 O O . GLN B 1 228 ? 0.581 -26.828 -19.391 1 65 228 GLN B O 1
ATOM 4336 N N . THR B 1 229 ? 1.639 -24.922 -19.078 1 76.62 229 THR B N 1
ATOM 4337 C CA . THR B 1 229 ? 0.414 -24.141 -18.938 1 76.62 229 THR B CA 1
ATOM 4338 C C . THR B 1 229 ? -0.395 -24.172 -20.234 1 76.62 229 THR B C 1
ATOM 4340 O O . THR B 1 229 ? 0.139 -24.484 -21.297 1 76.62 229 THR B O 1
ATOM 4343 N N . PRO B 1 230 ? -1.602 -24 -20.062 1 85.56 230 PRO B N 1
ATOM 4344 C CA . PRO B 1 230 ? -2.412 -23.922 -21.281 1 85.56 230 PRO B CA 1
ATOM 4345 C C . PRO B 1 230 ? -1.896 -22.875 -22.266 1 85.56 230 PRO B C 1
ATOM 4347 O O . PRO B 1 230 ? -1.956 -23.078 -23.484 1 85.56 230 PRO B O 1
ATOM 4350 N N . LYS B 1 231 ? -1.352 -21.828 -21.688 1 86.44 231 LYS B N 1
ATOM 4351 C CA . LYS B 1 231 ? -0.794 -20.812 -22.578 1 86.44 231 LYS B CA 1
ATOM 4352 C C . LYS B 1 231 ? 0.435 -21.344 -23.312 1 86.44 231 LYS B C 1
ATOM 4354 O O . LYS B 1 231 ? 0.609 -21.094 -24.516 1 86.44 231 LYS B O 1
ATOM 4359 N N . ASP B 1 232 ? 1.189 -22.141 -22.609 1 83.38 232 ASP B N 1
ATOM 4360 C CA . ASP B 1 232 ? 2.354 -22.766 -23.234 1 83.38 232 ASP B CA 1
ATOM 4361 C C . ASP B 1 232 ? 1.93 -23.75 -24.328 1 83.38 232 ASP B C 1
ATOM 4363 O O . ASP B 1 232 ? 2.516 -23.766 -25.406 1 83.38 232 ASP B O 1
ATOM 4367 N N . ARG B 1 233 ? 1.027 -24.469 -24 1 86.56 233 ARG B N 1
ATOM 4368 C CA . ARG B 1 233 ? 0.533 -25.469 -24.938 1 86.56 233 ARG B CA 1
ATOM 4369 C C . ARG B 1 233 ? -0.043 -24.797 -26.188 1 86.56 233 ARG B C 1
ATOM 4371 O O . ARG B 1 233 ? 0.212 -25.234 -27.312 1 86.56 233 ARG B O 1
ATOM 4378 N N . LEU B 1 234 ? -0.772 -23.75 -25.984 1 91.88 234 LEU B N 1
ATOM 4379 C CA . LEU B 1 234 ? -1.359 -23.016 -27.094 1 91.88 234 LEU B CA 1
ATOM 4380 C C . LEU B 1 234 ? -0.274 -22.406 -27.984 1 91.88 234 LEU B C 1
ATOM 4382 O O . LEU B 1 234 ? -0.352 -22.484 -29.203 1 91.88 234 LEU B O 1
ATOM 4386 N N . SER B 1 235 ? 0.719 -21.844 -27.328 1 88.94 235 SER B N 1
ATOM 4387 C CA . SER B 1 235 ? 1.836 -21.266 -28.062 1 88.94 235 SER B CA 1
ATOM 4388 C C . SER B 1 235 ? 2.6 -22.328 -28.844 1 88.94 235 SER B C 1
ATOM 4390 O O . SER B 1 235 ? 2.941 -22.125 -30.016 1 88.94 235 SER B O 1
ATOM 4392 N N . GLN B 1 236 ? 2.803 -23.375 -28.25 1 87.69 236 GLN B N 1
ATOM 4393 C CA . GLN B 1 236 ? 3.512 -24.469 -28.906 1 87.69 236 GLN B CA 1
ATOM 4394 C C . GLN B 1 236 ? 2.725 -24.984 -30.094 1 87.69 236 GLN B C 1
ATOM 4396 O O . GLN B 1 236 ? 3.312 -25.391 -31.109 1 87.69 236 GLN B O 1
ATOM 4401 N N . THR B 1 237 ? 1.486 -24.922 -29.953 1 89.69 237 THR B N 1
ATOM 4402 C CA . THR B 1 237 ? 0.597 -25.453 -30.984 1 89.69 237 THR B CA 1
ATOM 4403 C C . THR B 1 237 ? 0.518 -24.5 -32.156 1 89.69 237 THR B C 1
ATOM 4405 O O . THR B 1 237 ? 0.458 -24.938 -33.312 1 89.69 237 THR B O 1
ATOM 4408 N N . LEU B 1 238 ? 0.666 -23.188 -31.891 1 91 238 LEU B N 1
ATOM 4409 C CA . LEU B 1 238 ? 0.245 -22.281 -32.938 1 91 238 LEU B CA 1
ATOM 4410 C C . LEU B 1 238 ? 1.407 -21.406 -33.406 1 91 238 LEU B C 1
ATOM 4412 O O . LEU B 1 238 ? 1.401 -20.891 -34.531 1 91 238 LEU B O 1
ATOM 4416 N N . VAL B 1 239 ? 2.354 -21.219 -32.562 1 89.56 239 VAL B N 1
ATOM 4417 C CA . VAL B 1 239 ? 3.236 -20.078 -32.781 1 89.56 239 VAL B CA 1
ATOM 4418 C C . VAL B 1 239 ? 4.496 -20.531 -33.531 1 89.56 239 VAL B C 1
ATOM 4420 O O . VAL B 1 239 ? 5.121 -21.531 -33.156 1 89.56 239 VAL B O 1
ATOM 4423 N N . VAL B 1 240 ? 4.75 -19.969 -34.625 1 87.88 240 VAL B N 1
ATOM 4424 C CA . VAL B 1 240 ? 6.016 -19.984 -35.375 1 87.88 240 VAL B CA 1
ATOM 4425 C C . VAL B 1 240 ? 6.445 -18.562 -35.688 1 87.88 240 VAL B C 1
ATOM 4427 O O . VAL B 1 240 ? 5.812 -17.594 -35.219 1 87.88 240 VAL B O 1
ATOM 4430 N N . LYS B 1 241 ? 7.625 -18.422 -36.344 1 85.12 241 LYS B N 1
ATOM 4431 C CA . LYS B 1 241 ? 8.094 -17.078 -36.688 1 85.12 241 LYS B CA 1
ATOM 4432 C C . LYS B 1 241 ? 7.02 -16.297 -37.438 1 85.12 241 LYS B C 1
ATOM 4434 O O . LYS B 1 241 ? 6.457 -16.781 -38.406 1 85.12 241 LYS B O 1
ATOM 4439 N N . GLY B 1 242 ? 6.664 -15.164 -36.969 1 86.75 242 GLY B N 1
ATOM 4440 C CA . GLY B 1 242 ? 5.68 -14.32 -37.625 1 86.75 242 GLY B CA 1
ATOM 4441 C C . GLY B 1 242 ? 4.277 -14.5 -37.094 1 86.75 242 GLY B C 1
ATOM 4442 O O . GLY B 1 242 ? 3.352 -13.797 -37.5 1 86.75 242 GLY B O 1
ATOM 4443 N N . VAL B 1 243 ? 4.023 -15.484 -36.344 1 91.06 243 VAL B N 1
ATOM 4444 C CA . VAL B 1 243 ? 2.721 -15.758 -35.75 1 91.06 243 VAL B CA 1
ATOM 4445 C C . VAL B 1 243 ? 2.758 -15.422 -34.281 1 91.06 243 VAL B C 1
ATOM 4447 O O . VAL B 1 243 ? 3.686 -15.82 -33.562 1 91.06 243 VAL B O 1
ATOM 4450 N N . LYS B 1 244 ? 1.707 -14.641 -33.844 1 92.75 244 LYS B N 1
ATOM 4451 C CA . LYS B 1 244 ? 1.687 -14.219 -32.438 1 92.75 244 LYS B CA 1
ATOM 4452 C C . LYS B 1 244 ? 0.317 -14.453 -31.812 1 92.75 244 LYS B C 1
ATOM 4454 O O . LYS B 1 244 ? -0.708 -14.367 -32.5 1 92.75 244 LYS B O 1
ATOM 4459 N N . ILE B 1 245 ? 0.338 -14.805 -30.547 1 93.19 245 ILE B N 1
ATOM 4460 C CA . ILE B 1 245 ? -0.868 -14.883 -29.719 1 93.19 245 ILE B CA 1
ATOM 4461 C C . ILE B 1 245 ? -0.874 -13.742 -28.703 1 93.19 245 ILE B C 1
ATOM 4463 O O . ILE B 1 245 ? 0.12 -13.523 -28.016 1 93.19 245 ILE B O 1
ATOM 4467 N N . ARG B 1 246 ? -1.987 -13.023 -28.672 1 92.44 246 ARG B N 1
ATOM 4468 C CA . ARG B 1 246 ? -2.139 -11.914 -27.719 1 92.44 246 ARG B CA 1
ATOM 4469 C C . ARG B 1 246 ? -3.277 -12.18 -26.75 1 92.44 246 ARG B C 1
ATOM 4471 O O . ARG B 1 246 ? -4.305 -12.758 -27.125 1 92.44 246 ARG B O 1
ATOM 4478 N N . TYR B 1 247 ? -3.043 -11.859 -25.562 1 92.81 247 TYR B N 1
ATOM 4479 C CA . TYR B 1 247 ? -4.086 -11.898 -24.531 1 92.81 247 TYR B CA 1
ATOM 4480 C C . TYR B 1 247 ? -4.516 -10.492 -24.141 1 92.81 247 TYR B C 1
ATOM 4482 O O . TYR B 1 247 ? -3.697 -9.695 -23.672 1 92.81 247 TYR B O 1
ATOM 4490 N N . GLU B 1 248 ? -5.828 -10.25 -24.359 1 92.38 248 GLU B N 1
ATOM 4491 C CA . GLU B 1 248 ? -6.289 -8.883 -24.125 1 92.38 248 GLU B CA 1
ATOM 4492 C C . GLU B 1 248 ? -7.5 -8.852 -23.203 1 92.38 248 GLU B C 1
ATOM 4494 O O . GLU B 1 248 ? -8.336 -9.758 -23.219 1 92.38 248 GLU B O 1
ATOM 4499 N N . ASP B 1 249 ? -7.613 -7.785 -22.438 1 90.38 249 ASP B N 1
ATOM 4500 C CA . ASP B 1 249 ? -8.75 -7.559 -21.547 1 90.38 249 ASP B CA 1
ATOM 4501 C C . ASP B 1 249 ? -10.039 -7.359 -22.344 1 90.38 249 ASP B C 1
ATOM 4503 O O . ASP B 1 249 ? -10.039 -6.695 -23.391 1 90.38 249 ASP B O 1
ATOM 4507 N N . MET B 1 250 ? -11.047 -8.039 -21.875 1 89.19 250 MET B N 1
ATOM 4508 C CA . MET B 1 250 ? -12.383 -7.852 -22.422 1 89.19 250 MET B CA 1
ATOM 4509 C C . MET B 1 250 ? -13.336 -7.297 -21.375 1 89.19 250 MET B C 1
ATOM 4511 O O . MET B 1 250 ? -13.172 -7.559 -20.172 1 89.19 250 MET B O 1
ATOM 4515 N N . PRO B 1 251 ? -14.25 -6.461 -21.797 1 81.75 251 PRO B N 1
ATOM 4516 C CA . PRO B 1 251 ? -15.242 -6 -20.812 1 81.75 251 PRO B CA 1
ATOM 4517 C C . PRO B 1 251 ? -16.016 -7.148 -20.172 1 81.75 251 PRO B C 1
ATOM 4519 O O . PRO B 1 251 ? -16.344 -8.125 -20.844 1 81.75 251 PRO B O 1
ATOM 4522 N N . CYS B 1 252 ? -16.047 -7.117 -18.844 1 81.06 252 CYS B N 1
ATOM 4523 C CA . CYS B 1 252 ? -16.781 -8.133 -18.094 1 81.06 252 CYS B CA 1
ATOM 4524 C C . CYS B 1 252 ? -17.641 -7.5 -17.016 1 81.06 252 CYS B C 1
ATOM 4526 O O . CYS B 1 252 ? -17.125 -6.84 -16.109 1 81.06 252 CYS B O 1
ATOM 4528 N N . LYS B 1 253 ? -18.938 -7.637 -17.047 1 78.44 253 LYS B N 1
ATOM 4529 C CA . LYS B 1 253 ? -19.844 -7.086 -16.031 1 78.44 253 LYS B CA 1
ATOM 4530 C C . LYS B 1 253 ? -20.312 -8.164 -15.07 1 78.44 253 LYS B C 1
ATOM 4532 O O . LYS B 1 253 ? -21.234 -7.938 -14.281 1 78.44 253 LYS B O 1
ATOM 4537 N N . LYS B 1 254 ? -19.656 -9.297 -15.188 1 75.75 254 LYS B N 1
ATOM 4538 C CA . LYS B 1 254 ? -20.094 -10.414 -14.352 1 75.75 254 LYS B CA 1
ATOM 4539 C C . LYS B 1 254 ? -19.312 -10.453 -13.039 1 75.75 254 LYS B C 1
ATOM 4541 O O . LYS B 1 254 ? -18.188 -9.977 -12.961 1 75.75 254 LYS B O 1
ATOM 4546 N N . LYS B 1 255 ? -20.062 -10.93 -11.969 1 74.5 255 LYS B N 1
ATOM 4547 C CA . LYS B 1 255 ? -19.469 -11.133 -10.648 1 74.5 255 LYS B CA 1
ATOM 4548 C C . LYS B 1 255 ? -19.406 -12.617 -10.297 1 74.5 255 LYS B C 1
ATOM 4550 O O . LYS B 1 255 ? -20.172 -13.422 -10.82 1 74.5 255 LYS B O 1
ATOM 4555 N N . ASP B 1 256 ? -18.312 -12.891 -9.656 1 68.06 256 ASP B N 1
ATOM 4556 C CA . ASP B 1 256 ? -18.203 -14.25 -9.133 1 68.06 256 ASP B CA 1
ATOM 4557 C C . ASP B 1 256 ? -19.422 -14.594 -8.258 1 68.06 256 ASP B C 1
ATOM 4559 O O . ASP B 1 256 ? -19.812 -13.797 -7.398 1 68.06 256 ASP B O 1
ATOM 4563 N N . LYS B 1 257 ? -20.016 -15.656 -8.648 1 62 257 LYS B N 1
ATOM 4564 C CA . LYS B 1 257 ? -21.234 -16.031 -7.957 1 62 257 LYS B CA 1
ATOM 4565 C C . LYS B 1 257 ? -21 -16.203 -6.461 1 62 257 LYS B C 1
ATOM 4567 O O . LYS B 1 257 ? -21.875 -15.875 -5.652 1 62 257 LYS B O 1
ATOM 4572 N N . ASN B 1 258 ? -19.781 -16.75 -6.23 1 55.69 258 ASN B N 1
ATOM 4573 C CA . ASN B 1 258 ? -19.5 -17.109 -4.844 1 55.69 258 ASN B CA 1
ATOM 4574 C C . ASN B 1 258 ? -18.953 -15.914 -4.055 1 55.69 258 ASN B C 1
ATOM 4576 O O . ASN B 1 258 ? -19.391 -15.656 -2.932 1 55.69 258 ASN B O 1
ATOM 4580 N N . LEU B 1 259 ? -18.094 -15.289 -4.742 1 56.88 259 LEU B N 1
ATOM 4581 C CA . LEU B 1 259 ? -17.391 -14.25 -4 1 56.88 259 LEU B CA 1
ATOM 4582 C C . LEU B 1 259 ? -18 -12.883 -4.277 1 56.88 259 LEU B C 1
ATOM 4584 O O . LEU B 1 259 ? -17.703 -11.914 -3.568 1 56.88 259 LEU B O 1
ATOM 4588 N N . GLY B 1 260 ? -18.875 -12.805 -5.113 1 59.66 260 GLY B N 1
ATOM 4589 C CA . GLY B 1 260 ? -19.484 -11.531 -5.477 1 59.66 260 GLY B CA 1
ATOM 4590 C C . GLY B 1 260 ? -18.484 -10.531 -6.039 1 59.66 260 GLY B C 1
ATOM 4591 O O . GLY B 1 260 ? -18.734 -9.328 -6.027 1 59.66 260 GLY B O 1
ATOM 4592 N N . LEU B 1 261 ? -17.375 -11.07 -6.363 1 66.12 261 LEU B N 1
ATOM 4593 C CA . LEU B 1 261 ? -16.328 -10.203 -6.895 1 66.12 261 LEU B CA 1
ATOM 4594 C C . LEU B 1 261 ? -16.375 -10.172 -8.422 1 66.12 261 LEU B C 1
ATOM 4596 O O . LEU B 1 261 ? -16.75 -11.156 -9.055 1 66.12 261 LEU B O 1
ATOM 4600 N N . PRO B 1 262 ? -16.125 -8.992 -8.93 1 71.94 262 PRO B N 1
ATOM 4601 C CA . PRO B 1 262 ? -16.141 -8.891 -10.398 1 71.94 262 PRO B CA 1
ATOM 4602 C C . PRO B 1 262 ? -15.164 -9.859 -11.062 1 71.94 262 PRO B C 1
ATOM 4604 O O . PRO B 1 262 ? -14.07 -10.086 -10.547 1 71.94 262 PRO B O 1
ATOM 4607 N N . LEU B 1 263 ? -15.602 -10.391 -12.172 1 81 263 LEU B N 1
ATOM 4608 C CA . LEU B 1 263 ? -14.773 -11.312 -12.93 1 81 263 LEU B CA 1
ATOM 4609 C C . LEU B 1 263 ? -13.984 -10.57 -14.008 1 81 263 LEU B C 1
ATOM 4611 O O . LEU B 1 263 ? -14.438 -9.539 -14.516 1 81 263 LEU B O 1
ATOM 4615 N N . PHE B 1 264 ? -12.805 -11.039 -14.203 1 83.12 264 PHE B N 1
ATOM 4616 C CA . PHE B 1 264 ? -12.023 -10.594 -15.359 1 83.12 264 PHE B CA 1
ATOM 4617 C C . PHE B 1 264 ? -12.312 -11.469 -16.578 1 83.12 264 PHE B C 1
ATOM 4619 O O . PHE B 1 264 ? -12.477 -12.68 -16.453 1 83.12 264 PHE B O 1
ATOM 4626 N N . ALA B 1 265 ? -12.477 -10.766 -17.719 1 91.62 265 ALA B N 1
ATOM 4627 C CA . ALA B 1 265 ? -12.578 -11.484 -18.984 1 91.62 265 ALA B CA 1
ATOM 4628 C C . ALA B 1 265 ? -11.367 -11.211 -19.875 1 91.62 265 ALA B C 1
ATOM 4630 O O . ALA B 1 265 ? -10.977 -10.055 -20.062 1 91.62 265 ALA B O 1
ATOM 4631 N N . ILE B 1 266 ? -10.703 -12.266 -20.312 1 93.94 266 ILE B N 1
ATOM 4632 C CA . ILE B 1 266 ? -9.555 -12.148 -21.188 1 93.94 266 ILE B CA 1
ATOM 4633 C C . ILE B 1 266 ? -9.828 -12.898 -22.5 1 93.94 266 ILE B C 1
ATOM 4635 O O . ILE B 1 266 ? -10.383 -14 -22.484 1 93.94 266 ILE B O 1
ATOM 4639 N N . GLY B 1 267 ? -9.516 -12.234 -23.609 1 95.06 267 GLY B N 1
ATOM 4640 C CA . GLY B 1 267 ? -9.555 -12.883 -24.906 1 95.06 267 GLY B CA 1
ATOM 4641 C C . GLY B 1 267 ? -8.18 -13.242 -25.438 1 95.06 267 GLY B C 1
ATOM 4642 O O . GLY B 1 267 ? -7.246 -12.453 -25.344 1 95.06 267 GLY B O 1
ATOM 4643 N N . ALA B 1 268 ? -8.07 -14.445 -25.984 1 95.69 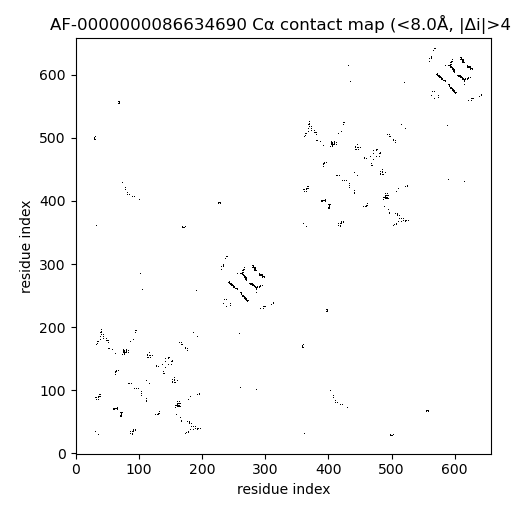268 ALA B N 1
ATOM 4644 C CA . ALA B 1 268 ? -6.883 -14.867 -26.719 1 95.69 268 ALA B CA 1
ATOM 4645 C C . ALA B 1 268 ? -7.043 -14.609 -28.219 1 95.69 268 ALA B C 1
ATOM 4647 O O . ALA B 1 268 ? -7.957 -15.141 -28.844 1 95.69 268 ALA B O 1
ATOM 4648 N N . TYR B 1 269 ? -6.094 -13.836 -28.734 1 95.44 269 TYR B N 1
ATOM 4649 C CA . TYR B 1 269 ? -6.203 -13.438 -30.125 1 95.44 269 TYR B CA 1
ATOM 4650 C C . TYR B 1 269 ? -5 -13.922 -30.922 1 95.44 269 TYR B C 1
ATOM 4652 O O . TYR B 1 269 ? -3.865 -13.883 -30.438 1 95.44 269 TYR B O 1
ATOM 4660 N N . LEU B 1 270 ? -5.23 -14.289 -32.156 1 94.69 270 LEU B N 1
ATOM 4661 C CA . LEU B 1 270 ? -4.191 -14.773 -33.031 1 94.69 270 LEU B CA 1
ATOM 4662 C C . LEU B 1 270 ? -3.924 -13.766 -34.156 1 94.69 270 LEU B C 1
ATOM 4664 O O . LEU B 1 270 ? -4.859 -13.273 -34.781 1 94.69 270 LEU B O 1
ATOM 4668 N N . ASP B 1 271 ? -2.711 -13.43 -34.25 1 94.06 271 ASP B N 1
ATOM 4669 C CA . ASP B 1 271 ? -2.201 -12.734 -35.438 1 94.06 271 ASP B CA 1
ATOM 4670 C C . ASP B 1 271 ? -1.223 -13.609 -36.219 1 94.06 271 ASP B C 1
ATOM 4672 O O . ASP B 1 271 ? -0.193 -14.023 -35.688 1 94.06 271 ASP B O 1
ATOM 4676 N N . GLY B 1 272 ? -1.604 -13.938 -37.469 1 91.38 272 GLY B N 1
ATOM 4677 C CA . GLY B 1 272 ? -0.804 -14.852 -38.281 1 91.38 272 GLY B CA 1
ATOM 4678 C C . GLY B 1 272 ? -1.629 -15.93 -38.938 1 91.38 272 GLY B C 1
ATOM 4679 O O . GLY B 1 272 ? -2.83 -16.047 -38.688 1 91.38 272 GLY B O 1
ATOM 4680 N N . TRP B 1 273 ? -0.994 -16.625 -39.875 1 92.81 273 TRP B N 1
ATOM 4681 C CA . TRP B 1 273 ? -1.634 -17.672 -40.656 1 92.81 273 TRP B CA 1
ATOM 4682 C C . TRP B 1 273 ? -2.799 -17.109 -41.469 1 92.81 273 TRP B C 1
ATOM 4684 O O . TRP B 1 273 ? -3.85 -17.75 -41.562 1 92.81 273 TRP B O 1
ATOM 4694 N N . GLY B 1 274 ? -2.625 -15.867 -41.781 1 90.38 274 GLY B N 1
ATOM 4695 C CA . GLY B 1 274 ? -3.633 -15.211 -42.594 1 90.38 274 GLY B CA 1
ATOM 4696 C C . GLY B 1 274 ? -4.719 -14.539 -41.781 1 90.38 274 GLY B C 1
ATOM 4697 O O . GLY B 1 274 ? -5.688 -14.016 -42.344 1 90.38 274 GLY B O 1
ATOM 4698 N N . GLU B 1 275 ? -4.586 -14.672 -40.469 1 91.5 275 GLU B N 1
ATOM 4699 C CA . GLU B 1 275 ? -5.57 -14.086 -39.562 1 91.5 275 GLU B CA 1
ATOM 4700 C C . GLU B 1 275 ? -5.027 -12.828 -38.875 1 91.5 275 GLU B C 1
ATOM 4702 O O . GLU B 1 275 ? -3.812 -12.688 -38.719 1 91.5 275 GLU B O 1
ATOM 4707 N N . THR B 1 276 ? -5.945 -11.828 -38.719 1 92.56 276 THR B N 1
ATOM 4708 C CA . THR B 1 276 ? -5.656 -10.648 -37.906 1 92.56 276 THR B CA 1
ATOM 4709 C C . THR B 1 276 ? -6.691 -10.484 -36.812 1 92.56 276 THR B C 1
ATOM 4711 O O . THR B 1 276 ? -7.891 -10.391 -37.094 1 92.56 276 THR B O 1
ATOM 4714 N N . ASN B 1 277 ? -6.297 -10.5 -35.594 1 93.06 277 ASN B N 1
ATOM 4715 C CA . ASN B 1 277 ? -7.141 -10.312 -34.438 1 93.06 277 ASN B CA 1
ATOM 4716 C C . ASN B 1 277 ? -8.203 -11.398 -34.312 1 93.06 277 ASN B C 1
ATOM 4718 O O . ASN B 1 277 ? -9.352 -11.125 -33.969 1 93.06 277 ASN B O 1
ATOM 4722 N N . LYS B 1 278 ? -7.805 -12.578 -34.719 1 93.25 278 LYS B N 1
ATOM 4723 C CA . LYS B 1 278 ? -8.75 -13.688 -34.625 1 93.25 278 LYS B CA 1
ATOM 4724 C C . LYS B 1 278 ? -8.938 -14.148 -33.188 1 93.25 278 LYS B C 1
ATOM 4726 O O . LYS B 1 278 ? -7.977 -14.547 -32.531 1 93.25 278 LYS B O 1
ATOM 4731 N N . LEU B 1 279 ? -10.188 -14.07 -32.688 1 94.94 279 LEU B N 1
ATOM 4732 C CA . LEU B 1 279 ? -10.5 -14.523 -31.344 1 94.94 279 LEU B CA 1
ATOM 4733 C C . LEU B 1 279 ? -10.484 -16.047 -31.266 1 94.94 279 LEU B C 1
ATOM 4735 O O . LEU B 1 279 ? -11.258 -16.719 -31.953 1 94.94 279 LEU B O 1
ATOM 4739 N N . LEU B 1 280 ? -9.617 -16.578 -30.406 1 95.19 280 LEU B N 1
ATOM 4740 C CA . LEU B 1 280 ? -9.484 -18.031 -30.266 1 95.19 280 LEU B CA 1
ATOM 4741 C C . LEU B 1 280 ? -10.305 -18.547 -29.094 1 95.19 280 LEU B C 1
ATOM 4743 O O . LEU B 1 280 ? -10.805 -19.672 -29.125 1 95.19 280 LEU B O 1
ATOM 4747 N N . GLY B 1 281 ? -10.375 -17.766 -28.062 1 94.94 281 GLY B N 1
ATOM 4748 C CA . GLY B 1 281 ? -11.086 -18.156 -26.859 1 94.94 281 GLY B CA 1
ATOM 4749 C C . GLY B 1 281 ? -11.211 -17.031 -25.844 1 94.94 281 GLY B C 1
ATOM 4750 O O . GLY B 1 281 ? -10.477 -16.047 -25.922 1 94.94 281 GLY B O 1
ATOM 4751 N N . ILE B 1 282 ? -12.242 -17.203 -25 1 93.88 282 ILE B N 1
ATOM 4752 C CA . ILE B 1 282 ? -12.492 -16.25 -23.922 1 93.88 282 ILE B CA 1
ATOM 4753 C C . ILE B 1 282 ? -12.469 -16.984 -22.578 1 93.88 282 ILE B C 1
ATOM 4755 O O . ILE B 1 282 ? -13.008 -18.078 -22.453 1 93.88 282 ILE B O 1
ATOM 4759 N N . GLY B 1 283 ? -11.75 -16.344 -21.688 1 93.31 283 GLY B N 1
ATOM 4760 C CA . GLY B 1 283 ? -11.742 -16.859 -20.312 1 93.31 283 GLY B CA 1
ATOM 4761 C C . GLY B 1 283 ? -12.156 -15.82 -19.281 1 93.31 283 GLY B C 1
ATOM 4762 O O . GLY B 1 283 ? -11.828 -14.641 -19.422 1 93.31 283 GLY B O 1
ATOM 4763 N N . THR B 1 284 ? -13.008 -16.281 -18.391 1 88.06 284 THR B N 1
ATOM 4764 C CA . THR B 1 284 ? -13.398 -15.43 -17.266 1 88.06 284 THR B CA 1
ATOM 4765 C C . THR B 1 284 ? -12.938 -16.031 -15.945 1 88.06 284 THR B C 1
ATOM 4767 O O . THR B 1 284 ? -12.977 -17.234 -15.758 1 88.06 284 THR B O 1
ATOM 4770 N N . ALA B 1 285 ? -12.375 -15.195 -15.227 1 84.56 285 ALA B N 1
ATOM 4771 C CA . ALA B 1 285 ? -11.93 -15.641 -13.914 1 84.56 285 ALA B CA 1
ATOM 4772 C C . ALA B 1 285 ? -11.82 -14.461 -12.945 1 84.56 285 ALA B C 1
ATOM 4774 O O . ALA B 1 285 ? -12.008 -13.312 -13.336 1 84.56 285 ALA B O 1
ATOM 4775 N N . LEU B 1 286 ? -11.586 -14.883 -11.789 1 74.75 286 LEU B N 1
ATOM 4776 C CA . LEU B 1 286 ? -11.445 -13.859 -10.75 1 74.75 286 LEU B CA 1
ATOM 4777 C C . LEU B 1 286 ? -10.133 -13.102 -10.906 1 74.75 286 LEU B C 1
ATOM 4779 O O . LEU B 1 286 ? -9.969 -12.016 -10.352 1 74.75 286 LEU B O 1
ATOM 4783 N N . GLY B 1 287 ? -9.172 -13.625 -11.648 1 75.56 287 GLY B N 1
ATOM 4784 C CA . GLY B 1 287 ? -7.898 -12.984 -11.945 1 75.56 287 GLY B CA 1
ATOM 4785 C C . GLY B 1 287 ? -7.539 -13.008 -13.414 1 75.56 287 GLY B C 1
ATOM 4786 O O . GLY B 1 287 ? -7.949 -13.914 -14.141 1 75.56 287 GLY B O 1
ATOM 4787 N N . LYS B 1 288 ? -6.848 -12.039 -13.789 1 76.94 288 LYS B N 1
ATOM 4788 C CA . LYS B 1 288 ? -6.484 -11.906 -15.195 1 76.94 288 LYS B CA 1
ATOM 4789 C C . LYS B 1 288 ? -5.648 -13.102 -15.664 1 76.94 288 LYS B C 1
ATOM 4791 O O . LYS B 1 288 ? -5.863 -13.625 -16.75 1 76.94 288 LYS B O 1
ATOM 4796 N N . LYS B 1 289 ? -4.77 -13.492 -14.891 1 75.5 289 LYS B N 1
ATOM 4797 C CA . LYS B 1 289 ? -3.916 -14.617 -15.266 1 75.5 289 LYS B CA 1
ATOM 4798 C C . LYS B 1 289 ? -4.742 -15.883 -15.484 1 75.5 289 LYS B C 1
ATOM 4800 O O . LYS B 1 289 ? -4.582 -16.562 -16.5 1 75.5 289 LYS B O 1
ATOM 4805 N N . GLU B 1 290 ? -5.562 -16.109 -14.523 1 80.5 290 GLU B N 1
ATOM 4806 C CA . GLU B 1 290 ? -6.426 -17.281 -14.633 1 80.5 290 GLU B CA 1
ATOM 4807 C C . GLU B 1 290 ? -7.371 -17.156 -15.828 1 80.5 290 GLU B C 1
ATOM 4809 O O . GLU B 1 290 ? -7.625 -18.141 -16.531 1 80.5 290 GLU B O 1
ATOM 4814 N N . ALA B 1 291 ? -7.91 -15.992 -15.945 1 87.06 291 ALA B N 1
ATOM 4815 C CA . ALA B 1 291 ? -8.773 -15.758 -17.094 1 87.06 291 ALA B CA 1
ATOM 4816 C C . ALA B 1 291 ? -8.031 -16.031 -18.406 1 87.06 291 ALA B C 1
ATOM 4818 O O . ALA B 1 291 ? -8.594 -16.594 -19.344 1 87.06 291 ALA B O 1
ATOM 4819 N N . GLY B 1 292 ? -6.824 -15.656 -18.453 1 89.06 292 GLY B N 1
ATOM 4820 C CA . GLY B 1 292 ? -5.988 -15.945 -19.609 1 89.06 292 GLY B CA 1
ATOM 4821 C C . GLY B 1 292 ? -5.762 -17.422 -19.828 1 89.06 292 GLY B C 1
ATOM 4822 O O . GLY B 1 292 ? -5.832 -17.906 -20.953 1 89.06 292 GLY B O 1
ATOM 4823 N N . PHE B 1 293 ? -5.508 -18.125 -18.734 1 86.06 293 PHE B N 1
ATOM 4824 C CA . PHE B 1 293 ? -5.352 -19.578 -18.828 1 86.06 293 PHE B CA 1
ATOM 4825 C C . PHE B 1 293 ? -6.621 -20.219 -19.375 1 86.06 293 PHE B C 1
ATOM 4827 O O . PHE B 1 293 ? -6.555 -21.109 -20.234 1 86.06 293 PHE B O 1
ATOM 4834 N N . LYS B 1 294 ? -7.672 -19.703 -18.812 1 89.69 294 LYS B N 1
ATOM 4835 C CA . LYS B 1 294 ? -8.945 -20.25 -19.281 1 89.69 294 LYS B CA 1
ATOM 4836 C C . LYS B 1 294 ? -9.172 -19.938 -20.75 1 89.69 294 LYS B C 1
ATOM 4838 O O . LYS B 1 294 ? -9.695 -20.766 -21.5 1 89.69 294 LYS B O 1
ATOM 4843 N N . ALA B 1 295 ? -8.797 -18.734 -21.141 1 94.5 295 ALA B N 1
ATOM 4844 C CA . ALA B 1 295 ? -8.906 -18.375 -22.562 1 94.5 295 ALA B CA 1
ATOM 4845 C C . ALA B 1 295 ? -8.109 -19.328 -23.438 1 94.5 295 ALA B C 1
ATOM 4847 O O . ALA B 1 295 ? -8.602 -19.797 -24.469 1 94.5 295 ALA B O 1
ATOM 4848 N N . ALA B 1 296 ? -6.934 -19.609 -22.984 1 93.38 296 ALA B N 1
ATOM 4849 C CA . ALA B 1 296 ? -6.082 -20.547 -23.719 1 93.38 296 ALA B CA 1
ATOM 4850 C C . ALA B 1 296 ? -6.695 -21.938 -23.734 1 93.38 296 ALA B C 1
ATOM 4852 O O . ALA B 1 296 ? -6.664 -22.625 -24.766 1 93.38 296 ALA B O 1
ATOM 4853 N N . THR B 1 297 ? -7.227 -22.312 -22.672 1 92.81 297 THR B N 1
ATOM 4854 C CA . THR B 1 297 ? -7.855 -23.625 -22.578 1 92.81 297 THR B CA 1
ATOM 4855 C C . THR B 1 297 ? -9.031 -23.734 -23.547 1 92.81 297 THR B C 1
ATOM 4857 O O . THR B 1 297 ? -9.172 -24.734 -24.25 1 92.81 297 THR B O 1
ATOM 4860 N N . VAL B 1 298 ? -9.82 -22.703 -23.484 1 93.88 298 VAL B N 1
ATOM 4861 C CA . VAL B 1 298 ? -10.977 -22.672 -24.375 1 93.88 298 VAL B CA 1
ATOM 4862 C C . VAL B 1 298 ? -10.508 -22.75 -25.828 1 93.88 298 VAL B C 1
ATOM 4864 O O . VAL B 1 298 ? -11.109 -23.453 -26.641 1 93.88 298 VAL B O 1
ATOM 4867 N N . ALA B 1 299 ? -9.477 -22.062 -26.109 1 94.94 299 ALA B N 1
ATOM 4868 C CA . ALA B 1 299 ? -8.922 -22.094 -27.469 1 94.94 299 ALA B CA 1
ATOM 4869 C C . ALA B 1 299 ? -8.477 -23.5 -27.844 1 94.94 299 ALA B C 1
ATOM 4871 O O . ALA B 1 299 ? -8.781 -23.984 -28.938 1 94.94 299 ALA B O 1
ATOM 4872 N N . LEU B 1 300 ? -7.816 -24.156 -26.953 1 93.94 300 LEU B N 1
ATOM 4873 C CA . LEU B 1 300 ? -7.262 -25.484 -27.188 1 93.94 300 LEU B CA 1
ATOM 4874 C C . LEU B 1 300 ? -8.367 -26.516 -27.328 1 93.94 300 LEU B C 1
ATOM 4876 O O . LEU B 1 300 ? -8.18 -27.547 -27.969 1 93.94 300 LEU B O 1
ATOM 4880 N N . GLU B 1 301 ? -9.484 -26.234 -26.75 1 93.12 301 GLU B N 1
ATOM 4881 C CA . GLU B 1 301 ? -10.602 -27.156 -26.781 1 93.12 301 GLU B CA 1
ATOM 4882 C C . GLU B 1 301 ? -11.312 -27.125 -28.141 1 93.12 301 GLU B C 1
ATOM 4884 O O . GLU B 1 301 ? -12.07 -28.047 -28.469 1 93.12 301 GLU B O 1
ATOM 4889 N N . ASN B 1 302 ? -11.125 -26.078 -28.797 1 91.06 302 ASN B N 1
ATOM 4890 C CA . ASN B 1 302 ? -11.648 -26.016 -30.156 1 91.06 302 ASN B CA 1
ATOM 4891 C C . ASN B 1 302 ? -10.789 -26.828 -31.125 1 91.06 302 ASN B C 1
ATOM 4893 O O . ASN B 1 302 ? -9.977 -26.281 -31.859 1 91.06 302 ASN B O 1
ATOM 4897 N N . ARG B 1 303 ? -11.023 -28.094 -31.219 1 89 303 ARG B N 1
ATOM 4898 C CA . ARG B 1 303 ? -10.18 -29.062 -31.922 1 89 303 ARG B CA 1
ATOM 4899 C C . ARG B 1 303 ? -10.156 -28.766 -33.438 1 89 303 ARG B C 1
ATOM 4901 O O . ARG B 1 303 ? -9.109 -28.891 -34.062 1 89 303 ARG B O 1
ATOM 4908 N N . LYS B 1 304 ? -11.305 -28.438 -33.938 1 91.38 304 LYS B N 1
ATOM 4909 C CA . LYS B 1 304 ? -11.375 -28.172 -35.375 1 91.38 304 LYS B CA 1
ATOM 4910 C C . LYS B 1 304 ? -10.477 -26.984 -35.75 1 91.38 304 LYS B C 1
ATOM 4912 O O . LYS B 1 304 ? -9.711 -27.062 -36.719 1 91.38 304 LYS B O 1
ATOM 4917 N N . LEU B 1 305 ? -10.602 -25.984 -34.938 1 91.19 305 LEU B N 1
ATOM 4918 C CA . LEU B 1 305 ? -9.82 -24.781 -35.188 1 91.19 305 LEU B CA 1
ATOM 4919 C C . LEU B 1 305 ? -8.336 -25.031 -34.969 1 91.19 305 LEU B C 1
ATOM 4921 O O . LEU B 1 305 ? -7.492 -24.547 -35.719 1 91.19 305 LEU B O 1
ATOM 4925 N N . MET B 1 306 ? -8 -25.766 -34 1 93 306 MET B N 1
ATOM 4926 C CA . MET B 1 306 ? -6.605 -26.078 -33.688 1 93 306 MET B CA 1
ATOM 4927 C C . MET B 1 306 ? -5.973 -26.906 -34.781 1 93 306 MET B C 1
ATOM 4929 O O . MET B 1 306 ? -4.816 -26.688 -35.156 1 93 306 MET B O 1
ATOM 4933 N N . LYS B 1 307 ? -6.75 -27.797 -35.312 1 91.88 307 LYS B N 1
ATOM 4934 C CA . LYS B 1 307 ? -6.25 -28.656 -36.375 1 91.88 307 LYS B CA 1
ATOM 4935 C C . LYS B 1 307 ? -5.863 -27.844 -37.625 1 91.88 307 LYS B C 1
ATOM 4937 O O . LYS B 1 307 ? -4.848 -28.109 -38.25 1 91.88 307 LYS B O 1
ATOM 4942 N N . VAL B 1 308 ? -6.648 -26.875 -37.875 1 92.12 308 VAL B N 1
ATOM 4943 C CA . VAL B 1 308 ? -6.391 -26.016 -39.031 1 92.12 308 VAL B CA 1
ATOM 4944 C C . VAL B 1 308 ? -5.027 -25.344 -38.875 1 92.12 308 VAL B C 1
ATOM 4946 O O . VAL B 1 308 ? -4.207 -25.391 -39.812 1 92.12 308 VAL B O 1
ATOM 4949 N N . TYR B 1 309 ? -4.797 -24.828 -37.719 1 93.06 309 TYR B N 1
ATOM 4950 C CA . TYR B 1 309 ? -3.57 -24.062 -37.531 1 93.06 309 TYR B CA 1
ATOM 4951 C C . TYR B 1 309 ? -2.379 -24.984 -37.281 1 93.06 309 TYR B C 1
ATOM 4953 O O . TYR B 1 309 ? -1.249 -24.641 -37.656 1 93.06 309 TYR B O 1
ATOM 4961 N N . GLU B 1 310 ? -2.68 -26.094 -36.719 1 91.94 310 GLU B N 1
ATOM 4962 C CA . GLU B 1 310 ? -1.619 -27.094 -36.562 1 91.94 310 GLU B CA 1
ATOM 4963 C C . GLU B 1 310 ? -1.127 -27.578 -37.938 1 91.94 310 GLU B C 1
ATOM 4965 O O . GLU B 1 310 ? 0.072 -27.797 -38.125 1 91.94 310 GLU B O 1
ATOM 4970 N N . ASP B 1 311 ? -2.016 -27.797 -38.812 1 92.19 311 ASP B N 1
ATOM 4971 C CA . ASP B 1 311 ? -1.675 -28.203 -40.188 1 92.19 311 ASP B CA 1
ATOM 4972 C C . ASP B 1 311 ? -0.87 -27.125 -40.906 1 92.19 311 ASP B C 1
ATOM 4974 O O . ASP B 1 311 ? 0.086 -27.438 -41.625 1 92.19 311 ASP B O 1
ATOM 4978 N N . LYS B 1 312 ? -1.291 -25.938 -40.688 1 92 312 LYS B N 1
ATOM 4979 C CA . LYS B 1 312 ? -0.542 -24.828 -41.281 1 92 312 LYS B CA 1
ATOM 4980 C C . LYS B 1 312 ? 0.881 -24.781 -40.719 1 92 312 LYS B C 1
ATOM 4982 O O . LYS B 1 312 ? 1.832 -24.547 -41.469 1 92 312 LYS B O 1
ATOM 4987 N N . LYS B 1 313 ? 0.938 -25 -39.5 1 92.38 313 LYS B N 1
ATOM 4988 C CA . LYS B 1 313 ? 2.248 -25 -38.875 1 92.38 313 LYS B CA 1
ATOM 4989 C C . LYS B 1 313 ? 3.125 -26.125 -39.375 1 92.38 313 LYS B C 1
ATOM 4991 O O . LYS B 1 313 ? 4.309 -25.938 -39.656 1 92.38 313 LYS B O 1
ATOM 4996 N N . LYS B 1 314 ? 2.562 -27.266 -39.531 1 90.38 314 LYS B N 1
ATOM 4997 C CA . LYS B 1 314 ? 3.289 -28.422 -40.031 1 90.38 314 LYS B CA 1
ATOM 4998 C C . LYS B 1 314 ? 3.781 -28.156 -41.469 1 90.38 314 LYS B C 1
ATOM 5000 O O . LYS B 1 314 ? 4.918 -28.484 -41.812 1 90.38 314 LYS B O 1
ATOM 5005 N N . ALA B 1 315 ? 2.916 -27.656 -42.219 1 90.44 315 ALA B N 1
ATOM 5006 C CA . ALA B 1 315 ? 3.27 -27.312 -43.594 1 90.44 315 ALA B CA 1
ATOM 5007 C C . ALA B 1 315 ? 4.414 -26.312 -43.625 1 90.44 315 ALA B C 1
ATOM 5009 O O . ALA B 1 315 ? 5.328 -26.422 -44.438 1 90.44 315 ALA B O 1
ATOM 5010 N N . PHE B 1 316 ? 4.301 -25.391 -42.75 1 89.88 316 PHE B N 1
ATOM 5011 C CA . PHE B 1 316 ? 5.328 -24.359 -42.688 1 89.88 316 PHE B CA 1
ATOM 5012 C C . PHE B 1 316 ? 6.672 -24.953 -42.281 1 89.88 316 PHE B C 1
ATOM 5014 O O . PHE B 1 316 ? 7.703 -24.625 -42.875 1 89.88 316 PHE B O 1
ATOM 5021 N N . LEU B 1 317 ? 6.629 -25.828 -41.344 1 88.62 317 LEU B N 1
ATOM 5022 C CA . LEU B 1 317 ? 7.855 -26.453 -40.875 1 88.62 317 LEU B CA 1
ATOM 5023 C C . LEU B 1 317 ? 8.445 -27.391 -41.906 1 88.62 317 LEU B C 1
ATOM 5025 O O . LEU B 1 317 ? 9.672 -27.469 -42.062 1 88.62 317 LEU B O 1
ATOM 5029 N N . GLU B 1 318 ? 7.633 -28.047 -42.688 1 88.38 318 GLU B N 1
ATOM 5030 C CA . GLU B 1 318 ? 8.07 -28.922 -43.75 1 88.38 318 GLU B CA 1
ATOM 5031 C C . GLU B 1 318 ? 8.711 -28.109 -44.906 1 88.38 318 GLU B C 1
ATOM 5033 O O . GLU B 1 318 ? 9.727 -28.531 -45.469 1 88.38 318 GLU B O 1
ATOM 5038 N N . GLU B 1 319 ? 8.07 -27 -45.125 1 84.62 319 GLU B N 1
ATOM 5039 C CA . GLU B 1 319 ? 8.617 -26.141 -46.156 1 84.62 319 GLU B CA 1
ATOM 5040 C C . GLU B 1 319 ? 9.961 -25.547 -45.75 1 84.62 319 GLU B C 1
ATOM 5042 O O . GLU B 1 319 ? 10.875 -25.438 -46.562 1 84.62 319 GLU B O 1
ATOM 5047 N N . ALA B 1 320 ? 10.078 -25.203 -44.5 1 84.19 320 ALA B N 1
ATOM 5048 C CA . ALA B 1 320 ? 11.328 -24.641 -44 1 84.19 320 ALA B CA 1
ATOM 5049 C C . ALA B 1 320 ? 12.438 -25.688 -44 1 84.19 320 ALA B C 1
ATOM 5051 O O . ALA B 1 320 ? 13.586 -25.375 -44.344 1 84.19 320 ALA B O 1
ATOM 5052 N N . LYS B 1 321 ? 12.141 -26.859 -43.719 1 84.12 321 LYS B N 1
ATOM 5053 C CA . LYS B 1 321 ? 13.102 -27.969 -43.75 1 84.12 321 LYS B CA 1
ATOM 5054 C C . LYS B 1 321 ? 13.523 -28.281 -45.188 1 84.12 321 LYS B C 1
ATOM 5056 O O . LYS B 1 321 ? 14.695 -28.531 -45.469 1 84.12 321 LYS B O 1
ATOM 5061 N N . ALA B 1 322 ? 12.641 -28.266 -46.062 1 83.5 322 ALA B N 1
ATOM 5062 C CA . ALA B 1 322 ? 12.93 -28.516 -47.469 1 83.5 322 ALA B CA 1
ATOM 5063 C C . ALA B 1 322 ? 13.859 -27.453 -48.031 1 83.5 322 ALA B C 1
ATOM 5065 O O . ALA B 1 322 ? 14.797 -27.75 -48.781 1 83.5 322 ALA B O 1
ATOM 5066 N N . LYS B 1 323 ? 13.68 -26.281 -47.688 1 80.44 323 LYS B N 1
ATOM 5067 C CA . LYS B 1 323 ? 14.508 -25.172 -48.156 1 80.44 323 LYS B CA 1
ATOM 5068 C C . LYS B 1 323 ? 15.914 -25.25 -47.562 1 80.44 323 LYS B C 1
ATOM 5070 O O . LYS B 1 323 ? 16.891 -24.938 -48.219 1 80.44 323 LYS B O 1
ATOM 5075 N N . ALA B 1 324 ? 16.016 -25.703 -46.375 1 80.44 324 ALA B N 1
ATOM 5076 C CA . ALA B 1 324 ? 17.312 -25.828 -45.719 1 80.44 324 ALA B CA 1
ATOM 5077 C C . ALA B 1 324 ? 18.125 -26.969 -46.344 1 80.44 324 ALA B C 1
ATOM 5079 O O . ALA B 1 324 ? 19.344 -26.844 -46.5 1 80.44 324 ALA B O 1
ATOM 5080 N N . ASN B 1 325 ? 17.469 -28 -46.75 1 79.81 325 ASN B N 1
ATOM 5081 C CA . ASN B 1 325 ? 18.125 -29.125 -47.375 1 79.81 325 ASN B CA 1
ATOM 5082 C C . ASN B 1 325 ? 18.562 -28.781 -48.812 1 79.81 325 ASN B C 1
ATOM 5084 O O . ASN B 1 325 ? 19.625 -29.219 -49.25 1 79.81 325 ASN B O 1
ATOM 5088 N N . ASN B 1 326 ? 17.812 -27.984 -49.469 1 75.88 326 ASN B N 1
ATOM 5089 C CA . ASN B 1 326 ? 18.172 -27.594 -50.812 1 75.88 326 ASN B CA 1
ATOM 5090 C C . ASN B 1 326 ? 19.297 -26.562 -50.812 1 75.88 326 ASN B C 1
ATOM 5092 O O . ASN B 1 326 ? 19.984 -26.406 -51.844 1 75.88 326 ASN B O 1
ATOM 5096 N N . ALA B 1 327 ? 19.312 -25.891 -49.812 1 65.69 327 ALA B N 1
ATOM 5097 C CA . ALA B 1 327 ? 20.391 -24.906 -49.75 1 65.69 327 ALA B CA 1
ATOM 5098 C C . ALA B 1 327 ? 21.734 -25.578 -49.438 1 65.69 327 ALA B C 1
ATOM 5100 O O . ALA B 1 327 ? 22.797 -25.016 -49.719 1 65.69 327 ALA B O 1
ATOM 5101 N N . THR B 1 328 ? 21.859 -26.641 -48.781 1 64.69 328 THR B N 1
ATOM 5102 C CA . THR B 1 328 ? 23.062 -27.391 -48.438 1 64.69 328 THR B CA 1
ATOM 5103 C C . THR B 1 328 ? 23.375 -28.406 -49.531 1 64.69 328 THR B C 1
ATOM 5105 O O . THR B 1 328 ? 24.484 -28.969 -49.562 1 64.69 328 THR B O 1
ATOM 5108 N N . ALA B 1 329 ? 22.531 -28.516 -50.469 1 54.22 329 ALA B N 1
ATOM 5109 C CA . ALA B 1 329 ? 22.875 -29.391 -51.594 1 54.22 329 ALA B CA 1
ATOM 5110 C C . ALA B 1 329 ? 23.453 -28.578 -52.75 1 54.22 329 ALA B C 1
ATOM 5112 O O . ALA B 1 329 ? 23.016 -27.453 -53.031 1 54.22 329 ALA B O 1
#

Foldseek 3Di:
DDPPPDDDPPPPDPPPPPPPPDPPPPPPDDAPFPPAAEDALVLADPDQDDQDDFDPVLLVALQEDCVVPDRHLQVLLVQLLVVLQRLLLRHLCRQVVVDDPLLSVLLSCLLQPLQNQLVVLVVNPVQVSHDDDVVVPGLVVCCVVPVPDPVSSNSSSSSSSSSLSRQCPGVVSSNVSSVNSSNNSCNVQSQVSVVSVVVVVVVVVVVVVCVVVPDPDPPPPPVPPPPQQLVRVLCVLADDVQKDKDKDWDDFPDADPRRRHTKTKIWIAIDDPPDDRHTQAIAIGSDSVVRVSVRSVSSVVPPVVSVVRNVVVVVVVVVVVVVVVVVVD/DDPPDDDDDDDPPPDPPPPPPDPPPPPPPDAPFPPAAEDALVLADPDQDDQDDFDPVLLVALQEDCVVPDRHLQVLLVQLLVVLQRLLLRHLCRQVVVDDPLVSVLLSCLLQPLQNQLVVLVVNPVQVSHDDDVVVPGLVVCCVVPVPDPVSSNSSSSSSSSSLSRQCPGVVSRNVSSVNSSNNSCNVQSLVSVVSVVVVVVVVVVVVVCVVPPDPDPPPPPVPPPPQQLVRVLCVLFDDVQKDKDKDWDDFPDADPRRRHTKTKIWIAIDDPPDDRHTQAIAIGSDSVVRVSVRSVSSVVPPVVSVVRNVVVVVVVVVVVVVVVVVVD

Solvent-accessible surface area (backbone atoms only — not comparable to full-atom values): 36170 Å² total; per-residue (Å²): 136,81,79,78,78,77,81,80,79,77,73,75,71,81,75,74,73,73,72,72,73,73,75,80,70,69,78,76,74,51,54,58,46,72,86,74,64,52,76,51,63,89,65,43,54,94,59,85,67,77,78,81,84,64,54,69,72,50,49,57,18,26,30,23,39,64,82,54,41,83,75,26,17,61,55,33,18,59,51,9,48,34,49,50,48,34,52,40,49,50,37,45,54,58,48,44,64,87,51,57,56,55,47,51,50,51,53,38,44,59,63,66,32,41,71,46,30,23,50,52,29,57,74,69,54,46,45,81,65,43,43,56,42,76,91,78,46,55,52,59,57,46,48,73,74,44,69,81,38,63,68,59,36,42,52,35,17,41,33,38,26,5,44,50,21,41,36,24,48,31,90,69,7,36,60,49,43,49,53,47,47,53,42,49,48,32,54,75,44,42,65,49,43,44,51,43,51,52,51,52,52,49,52,52,50,53,51,51,51,46,63,72,62,57,63,80,73,68,74,70,74,65,63,76,62,75,65,69,45,43,53,49,50,46,42,68,53,59,51,50,94,83,32,46,80,44,79,41,84,40,94,51,93,48,53,35,86,80,66,64,38,63,30,30,28,20,34,28,26,33,35,35,97,90,37,74,74,38,78,55,22,64,8,69,22,67,25,64,68,55,0,39,36,39,4,26,42,45,27,64,65,37,54,73,63,47,48,54,45,36,49,51,46,50,52,51,53,51,51,53,50,52,52,54,55,55,67,76,96,138,81,82,76,78,75,80,82,79,80,82,78,69,80,76,74,74,72,71,72,70,71,77,80,68,70,77,75,73,50,54,60,47,72,85,74,64,54,77,51,63,88,64,44,54,93,59,85,70,78,79,82,82,66,53,71,72,51,50,56,18,27,31,22,39,66,82,54,43,84,76,27,17,60,55,34,17,59,50,9,48,34,49,50,47,35,53,40,49,51,38,44,53,59,48,45,65,88,52,56,56,54,47,49,50,52,54,39,45,60,64,68,33,41,69,47,30,23,49,53,27,56,75,70,52,46,43,82,63,43,44,58,42,75,90,78,45,54,53,59,57,46,47,70,77,44,68,80,38,64,68,59,35,44,52,35,16,42,33,37,24,6,44,50,21,41,34,24,49,32,90,71,7,36,61,50,41,50,53,48,49,53,42,47,48,34,54,76,44,42,66,53,44,43,50,42,50,52,49,53,52,50,51,51,49,53,51,51,52,49,61,72,62,55,62,82,72,70,76,68,74,65,62,75,61,76,62,67,44,43,52,50,49,45,42,68,52,60,50,49,94,83,32,45,78,45,79,42,84,39,93,51,91,48,54,34,85,82,68,63,38,64,30,30,28,19,33,27,25,33,36,36,96,89,37,74,73,37,77,54,20,65,8,70,22,67,26,63,66,56,0,39,37,39,4,27,41,45,26,64,66,37,54,71,64,45,48,54,45,37,50,52,46,49,52,50,51,51,52,52,51,52,52,55,55,56,66,75,96